Protein AF-0000000084806206 (afdb_homodimer)

InterPro domains:
  IPR006140 D-isomer specific 2-hydroxyacid dehydrogenase, NAD-binding domain [PF02826] (103-274)
  IPR036291 NAD(P)-binding domain superfamily [SSF51735] (100-276)

Secondary structure (DSSP, 8-state):
-EEEEEESSS-HHHHHHHHHHHTTTT-EEEE---SS--TT--EEEEES--TTGGGG-TT--EEEESSS--HHHHT-TT--TTSEEE----HHHHHHHHHHHHHHHHHHHHTHHHHHHHHHTT-----PPPPGGGS-EEEE--SHHHHHHHHHHHHTT--EEEEESS-----TTEEEEEHHHHHHHHHHT-SEEEE-PPP-TTTTT-BSHHHHHHSPTTEEEEE-S-GGGB-HHHHHHHHHHTSEEEEEE---SSSSPPTT-GGGT-TTEEE--S-S----HHHHHHHHHHHHHHHHHT-PPTTB--TTTT-/-EEEEEESSS-HHHHHHHHHHHTTTT-EEEE---SS--TT--EEEEES--TTGGGG-TT--EEE-SSS--HHHHT-TT--TTSEEE----HHHHHHHHHHHHHHHHHHHHTHHHHHHHHHTT-----PPPPGGGS-EEEE--SHHHHHHHHHHHHTT--EEEEESS-----TTEEEEEHHHHHHHHHHT-SEEEE-PPP-TTTTT-BSHHHHHHSPTTEEEEE-S-GGGB-HHHHHHHHHHTSEEEEEE---SSSSPPTT-GGGT-TTEEE--S-S----HHHHHHHHHHHHHHHHHT-PPTTB--TTTT-

Radius of gyration: 28.48 Å; Cα contacts (8 Å, |Δi|>4): 1320; chains: 2; bounding box: 54×96×64 Å

pLDDT: mean 95.19, std 5.13, range [65.25, 99.0]

Solvent-accessible surface area (backbone atoms only — not comparable to full-atom values): 32333 Å² total; per-residue (Å²): 86,41,26,34,44,35,45,71,78,52,65,57,69,70,69,42,43,73,55,47,64,75,43,44,90,59,40,42,78,38,73,65,59,90,74,61,72,40,70,77,30,38,34,32,39,40,48,48,40,50,56,60,55,47,65,30,27,80,50,44,45,34,36,29,32,74,30,69,62,43,46,53,52,74,65,23,76,33,57,57,87,83,39,42,44,25,40,42,81,42,72,66,22,22,48,40,35,28,56,47,52,49,40,52,52,48,36,60,54,64,40,46,68,57,37,54,50,27,26,75,67,44,50,79,66,74,71,90,80,53,56,44,67,78,49,30,34,29,30,38,28,65,52,75,46,35,47,46,33,46,52,56,44,34,73,64,44,23,44,32,34,36,31,33,76,57,85,66,92,60,60,92,74,36,49,68,32,31,40,73,69,28,46,56,58,50,31,56,64,20,34,34,41,35,38,56,43,73,62,40,86,83,36,48,44,53,49,26,50,72,53,55,68,43,29,33,77,51,14,35,40,37,39,63,43,48,20,55,24,48,33,67,68,33,50,54,51,32,44,75,73,41,39,22,58,32,34,38,38,24,44,48,74,51,82,72,66,58,66,79,44,65,63,49,70,38,90,45,42,47,54,47,60,62,64,59,55,59,64,51,60,64,48,40,48,50,49,51,51,50,33,51,51,20,56,75,68,74,43,82,39,77,59,42,46,44,77,91,70,56,81,85,42,28,33,43,35,45,73,80,52,64,56,69,67,68,42,42,74,55,48,63,77,42,43,91,59,39,43,80,38,74,64,59,90,74,61,71,39,70,79,29,37,34,31,39,38,47,47,40,52,56,62,55,48,65,30,28,80,49,44,46,34,38,30,30,77,29,70,59,44,46,54,54,75,65,24,76,32,55,58,88,81,40,42,46,23,40,43,82,41,71,67,22,22,48,39,35,27,54,48,51,49,40,53,53,50,36,60,54,64,40,45,68,56,38,54,52,27,26,75,66,44,51,77,67,74,72,89,80,55,58,46,69,76,49,29,34,30,29,36,26,64,53,74,44,34,48,46,32,48,52,54,43,34,74,64,44,24,43,31,35,34,30,34,76,57,82,67,91,61,59,92,74,38,49,68,33,32,41,72,66,27,47,56,59,50,31,56,65,19,36,33,40,35,37,56,42,73,63,40,87,84,36,49,43,52,51,26,49,74,53,54,68,44,28,32,76,50,12,35,40,38,40,63,43,48,20,55,25,49,33,67,68,34,51,54,51,32,42,75,73,42,40,22,58,32,35,38,36,24,44,48,72,52,81,72,65,58,66,79,45,64,64,47,68,38,90,46,41,48,54,48,60,61,64,58,55,58,62,50,59,66,49,41,48,51,49,50,51,48,33,52,52,19,54,75,68,75,43,83,39,76,59,44,46,44,75,93,69,55,82

Structure (mmCIF, N/CA/C/O backbone):
data_AF-0000000084806206-model_v1
#
loop_
_entity.id
_entity.type
_entity.pdbx_description
1 polymer 'D-isomer specific 2-hydroxyacid dehydrogenase, NAD-binding'
#
loop_
_atom_site.group_PDB
_atom_site.id
_atom_site.type_symbol
_atom_site.label_atom_id
_atom_site.label_alt_id
_atom_site.label_comp_id
_atom_site.label_asym_id
_atom_site.label_entity_id
_atom_site.label_seq_id
_atom_site.pdbx_PDB_ins_code
_atom_site.Cartn_x
_atom_site.Cartn_y
_atom_site.Cartn_z
_atom_site.occupancy
_atom_site.B_iso_or_equiv
_atom_site.auth_seq_id
_atom_site.auth_comp_id
_atom_site.auth_asym_id
_atom_site.auth_atom_id
_atom_site.pdbx_PDB_model_num
ATOM 1 N N . MET A 1 1 ? -17.641 -32.031 -23.438 1 93.44 1 MET A N 1
ATOM 2 C CA . MET A 1 1 ? -16.281 -32.562 -23.516 1 93.44 1 MET A CA 1
ATOM 3 C C . MET A 1 1 ? -15.844 -33.125 -22.156 1 93.44 1 MET A C 1
ATOM 5 O O . MET A 1 1 ? -16.125 -32.531 -21.125 1 93.44 1 MET A O 1
ATOM 9 N N . ARG A 1 2 ? -15.219 -34.25 -22.219 1 93.62 2 ARG A N 1
ATOM 10 C CA . ARG A 1 2 ? -14.727 -34.844 -20.984 1 93.62 2 ARG A CA 1
ATOM 11 C C . ARG A 1 2 ? -13.359 -34.281 -20.609 1 93.62 2 ARG A C 1
ATOM 13 O O . ARG A 1 2 ? -12.5 -34.094 -21.484 1 93.62 2 ARG A O 1
ATOM 20 N N . CYS A 1 3 ? -13.219 -33.938 -19.359 1 95.12 3 CYS A N 1
ATOM 21 C CA . CYS A 1 3 ? -12 -33.344 -18.844 1 95.12 3 CYS A CA 1
ATOM 22 C C . CYS A 1 3 ? -11.469 -34.125 -17.641 1 95.12 3 CYS A C 1
ATOM 24 O O . CYS A 1 3 ? -12.164 -34.25 -16.625 1 95.12 3 CYS A O 1
ATOM 26 N N . ALA A 1 4 ? -10.281 -34.625 -17.75 1 95.44 4 ALA A N 1
ATOM 27 C CA . ALA A 1 4 ? -9.68 -35.406 -16.656 1 95.44 4 ALA A CA 1
ATOM 28 C C . ALA A 1 4 ? -9.125 -34.469 -15.578 1 95.44 4 ALA A C 1
ATOM 30 O O . ALA A 1 4 ? -8.508 -33.438 -15.883 1 95.44 4 ALA A O 1
ATOM 31 N N . LEU A 1 5 ? -9.352 -34.812 -14.297 1 95.06 5 LEU A N 1
ATOM 32 C CA . LEU A 1 5 ? -8.758 -34.125 -13.148 1 95.06 5 LEU A CA 1
ATOM 33 C C . LEU A 1 5 ? -7.469 -34.844 -12.719 1 95.06 5 LEU A C 1
ATOM 35 O O . LEU A 1 5 ? -7.5 -35.969 -12.227 1 95.06 5 LEU A O 1
ATOM 39 N N . VAL A 1 6 ? -6.352 -34.094 -12.875 1 95.75 6 VAL A N 1
ATOM 40 C CA . VAL A 1 6 ? -5.074 -34.781 -12.68 1 95.75 6 VAL A CA 1
ATOM 41 C C . VAL A 1 6 ? -4.25 -34.031 -11.641 1 95.75 6 VAL A C 1
ATOM 43 O O . VAL A 1 6 ? -3.746 -32.938 -11.906 1 95.75 6 VAL A O 1
ATOM 46 N N . SER A 1 7 ? -4.07 -34.562 -10.445 1 94.75 7 SER A N 1
ATOM 47 C CA . SER A 1 7 ? -3.262 -33.938 -9.414 1 94.75 7 SER A CA 1
ATOM 48 C C . SER A 1 7 ? -2.799 -34.938 -8.367 1 94.75 7 SER A C 1
ATOM 50 O O . SER A 1 7 ? -3.555 -35.844 -7.996 1 94.75 7 SER A O 1
ATOM 52 N N . ASP A 1 8 ? -1.599 -34.844 -7.918 1 90.94 8 ASP A N 1
ATOM 53 C CA . ASP A 1 8 ? -1.08 -35.656 -6.816 1 90.94 8 ASP A CA 1
ATOM 54 C C . ASP A 1 8 ? -1.035 -34.844 -5.52 1 90.94 8 ASP A C 1
ATOM 56 O O . ASP A 1 8 ? -0.69 -35.375 -4.461 1 90.94 8 ASP A O 1
ATOM 60 N N . ARG A 1 9 ? -1.425 -33.594 -5.531 1 86.94 9 ARG A N 1
ATOM 61 C CA . ARG A 1 9 ? -1.196 -32.719 -4.387 1 86.94 9 ARG A CA 1
ATOM 62 C C . ARG A 1 9 ? -2.504 -32.125 -3.895 1 86.94 9 ARG A C 1
ATOM 64 O O . ARG A 1 9 ? -2.59 -31.656 -2.754 1 86.94 9 ARG A O 1
ATOM 71 N N . LEU A 1 10 ? -3.406 -32.062 -4.758 1 88.5 10 LEU A N 1
ATOM 72 C CA . LEU A 1 10 ? -4.621 -31.328 -4.441 1 88.5 10 LEU A CA 1
ATOM 73 C C . LEU A 1 10 ? -5.855 -32.062 -4.93 1 88.5 10 LEU A C 1
ATOM 75 O O . LEU A 1 10 ? -5.844 -32.656 -6.012 1 88.5 10 LEU A O 1
ATOM 79 N N . ASP A 1 11 ? -6.922 -32.062 -4.109 1 90.19 11 ASP A N 1
ATOM 80 C CA . ASP A 1 11 ? -8.227 -32.531 -4.574 1 90.19 11 ASP A CA 1
ATOM 81 C C . ASP A 1 11 ? -8.867 -31.5 -5.516 1 90.19 11 ASP A C 1
ATOM 83 O O . ASP A 1 11 ? -9.562 -30.578 -5.07 1 90.19 11 ASP A O 1
ATOM 87 N N . LEU A 1 12 ? -8.672 -31.719 -6.797 1 91.38 12 LEU A N 1
ATOM 88 C CA . LEU A 1 12 ? -9.125 -30.766 -7.793 1 91.38 12 LEU A CA 1
ATOM 89 C C . LEU A 1 12 ? -10.648 -30.688 -7.828 1 91.38 12 LEU A C 1
ATOM 91 O O . LEU A 1 12 ? -11.219 -29.625 -8.078 1 91.38 12 LEU A O 1
ATOM 95 N N . ARG A 1 13 ? -11.305 -31.844 -7.605 1 87.75 13 ARG A N 1
ATOM 96 C CA . ARG A 1 13 ? -12.766 -31.844 -7.598 1 87.75 13 ARG A CA 1
ATOM 97 C C . ARG A 1 13 ? -13.305 -30.969 -6.469 1 87.75 13 ARG A C 1
ATOM 99 O O . ARG A 1 13 ? -14.227 -30.172 -6.676 1 87.75 13 ARG A O 1
ATOM 106 N N . GLY A 1 14 ? -12.727 -31.172 -5.348 1 86 14 GLY A N 1
ATOM 107 C CA . GLY A 1 14 ? -13.109 -30.344 -4.215 1 86 14 GLY A CA 1
ATOM 108 C C . GLY A 1 14 ? -12.766 -28.875 -4.406 1 86 14 GLY A C 1
ATOM 109 O O . GLY A 1 14 ? -13.555 -28 -4.051 1 86 14 GLY A O 1
ATOM 110 N N . PHE A 1 15 ? -11.648 -28.656 -4.953 1 85.56 15 PHE A N 1
ATOM 111 C CA . PHE A 1 15 ? -11.156 -27.297 -5.176 1 85.56 15 PHE A CA 1
ATOM 112 C C . PHE A 1 15 ? -12.07 -26.547 -6.141 1 85.56 15 PHE A C 1
ATOM 114 O O . PHE A 1 15 ? -12.414 -25.391 -5.898 1 85.56 15 PHE A O 1
ATOM 121 N N . LEU A 1 16 ? -12.453 -27.094 -7.168 1 83.75 16 LEU A N 1
ATOM 122 C CA . LEU A 1 16 ? -13.242 -26.438 -8.203 1 83.75 16 LEU A CA 1
ATOM 123 C C . LEU A 1 16 ? -14.719 -26.422 -7.824 1 83.75 16 LEU A C 1
ATOM 125 O O . LEU A 1 16 ? -15.477 -25.562 -8.289 1 83.75 16 LEU A O 1
ATOM 129 N N . GLY A 1 17 ? -15.18 -27.234 -6.949 1 76.12 17 GLY A N 1
ATOM 130 C CA . GLY A 1 17 ? -16.453 -27.25 -6.246 1 76.12 17 GLY A CA 1
ATOM 131 C C . GLY A 1 17 ? -17.625 -26.828 -7.121 1 76.12 17 GLY A C 1
ATOM 132 O O . GLY A 1 17 ? -17.781 -27.344 -8.234 1 76.12 17 GLY A O 1
ATOM 133 N N . THR A 1 18 ? -18.312 -25.734 -6.578 1 71.19 18 THR A N 1
ATOM 134 C CA . THR A 1 18 ? -19.562 -25.25 -7.137 1 71.19 18 THR A CA 1
ATOM 135 C C . THR A 1 18 ? -19.344 -24.688 -8.539 1 71.19 18 THR A C 1
ATOM 137 O O . THR A 1 18 ? -20.234 -24.766 -9.391 1 71.19 18 THR A O 1
ATOM 140 N N . ASP A 1 19 ? -18.188 -24.234 -8.805 1 76.69 19 ASP A N 1
ATOM 141 C CA . ASP A 1 19 ? -17.953 -23.641 -10.117 1 76.69 19 ASP A CA 1
ATOM 142 C C . ASP A 1 19 ? -17.953 -24.719 -11.211 1 76.69 19 ASP A C 1
ATOM 144 O O . ASP A 1 19 ? -18.281 -24.422 -12.367 1 76.69 19 ASP A O 1
ATOM 148 N N . PHE A 1 20 ? -17.672 -25.844 -10.891 1 79.75 20 PHE A N 1
ATOM 149 C CA . PHE A 1 20 ? -17.766 -26.969 -11.82 1 79.75 20 PHE A CA 1
ATOM 150 C C . PHE A 1 20 ? -19.203 -27.172 -12.273 1 79.75 20 PHE A C 1
ATOM 152 O O . PHE A 1 20 ? -19.453 -27.469 -13.445 1 79.75 20 PHE A O 1
ATOM 159 N N . ALA A 1 21 ? -20.047 -26.875 -11.266 1 81 21 ALA A N 1
ATOM 160 C CA . ALA A 1 21 ? -21.453 -27.062 -11.586 1 81 21 ALA A CA 1
ATOM 161 C C . ALA A 1 21 ? -21.922 -26.078 -12.648 1 81 21 ALA A C 1
ATOM 163 O O . ALA A 1 21 ? -22.75 -26.406 -13.492 1 81 21 ALA A O 1
ATOM 164 N N . ARG A 1 22 ? -21.297 -25.016 -12.719 1 83.56 22 ARG A N 1
ATOM 165 C CA . ARG A 1 22 ? -21.734 -23.938 -13.609 1 83.56 22 ARG A CA 1
ATOM 166 C C . ARG A 1 22 ? -21.375 -24.25 -15.055 1 83.56 22 ARG A C 1
ATOM 168 O O . ARG A 1 22 ? -21.984 -23.719 -15.984 1 83.56 22 ARG A O 1
ATOM 175 N N . ILE A 1 23 ? -20.328 -25.062 -15.164 1 89.75 23 ILE A N 1
ATOM 176 C CA . ILE A 1 23 ? -19.906 -25.344 -16.531 1 89.75 23 ILE A CA 1
ATOM 177 C C . ILE A 1 23 ? -20.141 -26.812 -16.859 1 89.75 23 ILE A C 1
ATOM 179 O O . ILE A 1 23 ? -19.578 -27.344 -17.812 1 89.75 23 ILE A O 1
ATOM 183 N N . ALA A 1 24 ? -20.938 -27.438 -16.156 1 87.06 24 ALA A N 1
ATOM 184 C CA . ALA A 1 24 ? -21.188 -28.875 -16.266 1 87.06 24 ALA A CA 1
ATOM 185 C C . ALA A 1 24 ? -21.859 -29.219 -17.594 1 87.06 24 ALA A C 1
ATOM 187 O O . ALA A 1 24 ? -21.797 -30.359 -18.047 1 87.06 24 ALA A O 1
ATOM 188 N N . ASP A 1 25 ? -22.531 -28.281 -18.109 1 89.88 25 ASP A N 1
ATOM 189 C CA . ASP A 1 25 ? -23.219 -28.516 -19.375 1 89.88 25 ASP A CA 1
ATOM 190 C C . ASP A 1 25 ? -22.234 -28.547 -20.531 1 89.88 25 ASP A C 1
ATOM 192 O O . ASP A 1 25 ? -22.547 -29.078 -21.609 1 89.88 25 ASP A O 1
ATOM 196 N N . ARG A 1 26 ? -21.078 -28.047 -20.312 1 92.12 26 ARG A N 1
ATOM 197 C CA . ARG A 1 26 ? -20.109 -27.969 -21.391 1 92.12 26 ARG A CA 1
ATOM 198 C C . ARG A 1 26 ? -18.969 -28.953 -21.172 1 92.12 26 ARG A C 1
ATOM 200 O O . ARG A 1 26 ? -18.359 -29.438 -22.141 1 92.12 26 ARG A O 1
ATOM 207 N N . ILE A 1 27 ? -18.641 -29.156 -19.891 1 93.56 27 ILE A N 1
ATOM 208 C CA . ILE A 1 27 ? -17.5 -29.969 -19.531 1 93.56 27 ILE A CA 1
ATOM 209 C C . ILE A 1 27 ? -17.906 -31.062 -18.547 1 93.56 27 ILE A C 1
ATOM 211 O O . ILE A 1 27 ? -18.531 -30.766 -17.516 1 93.56 27 ILE A O 1
ATOM 215 N N . GLU A 1 28 ? -17.609 -32.281 -18.891 1 92.69 28 GLU A N 1
ATOM 216 C CA . GLU A 1 28 ? -17.781 -33.406 -17.969 1 92.69 28 GLU A CA 1
ATOM 217 C C . GLU A 1 28 ? -16.469 -33.75 -17.281 1 92.69 28 GLU A C 1
ATOM 219 O O . GLU A 1 28 ? -15.531 -34.25 -17.938 1 92.69 28 GLU A O 1
ATOM 224 N N . PHE A 1 29 ? -16.406 -33.562 -16 1 92.94 29 PHE A N 1
ATOM 225 C CA . PHE A 1 29 ? -15.18 -33.844 -15.266 1 92.94 29 PHE A CA 1
ATOM 226 C C . PHE A 1 29 ? -15.086 -35.312 -14.867 1 92.94 29 PHE A C 1
ATOM 228 O O . PHE A 1 29 ? -16.047 -35.875 -14.367 1 92.94 29 PHE A O 1
ATOM 235 N N . VAL A 1 30 ? -13.945 -35.844 -15.141 1 92.69 30 VAL A N 1
ATOM 236 C CA . VAL A 1 30 ? -13.719 -37.25 -14.781 1 92.69 30 VAL A CA 1
ATOM 237 C C . VAL A 1 30 ? -12.453 -37.375 -13.93 1 92.69 30 VAL A C 1
ATOM 239 O O . VAL A 1 30 ? -11.469 -36.656 -14.172 1 92.69 30 VAL A O 1
ATOM 242 N N . ASP A 1 31 ? -12.469 -38.219 -12.938 1 91.62 31 ASP A N 1
ATOM 243 C CA . ASP A 1 31 ? -11.297 -38.438 -12.102 1 91.62 31 ASP A CA 1
ATOM 244 C C . ASP A 1 31 ? -10.203 -39.188 -12.867 1 91.62 31 ASP A C 1
ATOM 246 O O . ASP A 1 31 ? -10.492 -40 -13.734 1 91.62 31 ASP A O 1
ATOM 250 N N . HIS A 1 32 ? -9.047 -38.781 -12.523 1 90.81 32 HIS A N 1
ATOM 251 C CA . HIS A 1 32 ? -7.902 -39.438 -13.133 1 90.81 32 HIS A CA 1
ATOM 252 C C . HIS A 1 32 ? -7.879 -40.938 -12.789 1 90.81 32 HIS A C 1
ATOM 254 O O . HIS A 1 32 ? -7.988 -41.312 -11.617 1 90.81 32 HIS A O 1
ATOM 260 N N . ARG A 1 33 ? -8.031 -41.781 -13.812 1 78.69 33 ARG A N 1
ATOM 261 C CA . ARG A 1 33 ? -8.055 -43.219 -13.602 1 78.69 33 ARG A CA 1
ATOM 262 C C . ARG A 1 33 ? -6.746 -43.875 -14.055 1 78.69 33 ARG A C 1
ATOM 264 O O . ARG A 1 33 ? -6.176 -43.469 -15.078 1 78.69 33 ARG A O 1
ATOM 271 N N . THR A 1 34 ? -6.258 -44.594 -13.086 1 67.06 34 THR A N 1
ATOM 272 C CA . THR A 1 34 ? -4.988 -45.25 -13.375 1 67.06 34 THR A CA 1
ATOM 273 C C . THR A 1 34 ? -5.211 -46.531 -14.148 1 67.06 34 THR A C 1
ATOM 275 O O . THR A 1 34 ? -4.262 -47.125 -14.664 1 67.06 34 THR A O 1
ATOM 278 N N . ASP A 1 35 ? -6.539 -46.75 -14.227 1 66.44 35 ASP A N 1
ATOM 279 C CA . ASP A 1 35 ? -6.734 -48.031 -14.914 1 66.44 35 ASP A CA 1
ATOM 280 C C . ASP A 1 35 ? -7.012 -47.812 -16.406 1 66.44 35 ASP A C 1
ATOM 282 O O . ASP A 1 35 ? -8.047 -47.281 -16.766 1 66.44 35 ASP A O 1
ATOM 286 N N . GLY A 1 36 ? -6.254 -48.125 -17.281 1 70 36 GLY A N 1
ATOM 287 C CA . GLY A 1 36 ? -6.285 -48.25 -18.734 1 70 36 GLY A CA 1
ATOM 288 C C . GLY A 1 36 ? -6.344 -46.906 -19.438 1 70 36 GLY A C 1
ATOM 289 O O . GLY A 1 36 ? -6.438 -45.875 -18.781 1 70 36 GLY A O 1
ATOM 290 N N . ALA A 1 37 ? -6.191 -46.906 -20.656 1 74.62 37 ALA A N 1
ATOM 291 C CA . ALA A 1 37 ? -6.215 -45.75 -21.531 1 74.62 37 ALA A CA 1
ATOM 292 C C . ALA A 1 37 ? -7.645 -45.25 -21.766 1 74.62 37 ALA A C 1
ATOM 294 O O . ALA A 1 37 ? -8.562 -46.062 -21.953 1 74.62 37 ALA A O 1
ATOM 295 N N . ASN A 1 38 ? -7.773 -43.969 -21.516 1 85.62 38 ASN A N 1
ATOM 296 C CA . ASN A 1 38 ? -9.055 -43.344 -21.797 1 85.62 38 ASN A CA 1
ATOM 297 C C . ASN A 1 38 ? -9 -42.5 -23.078 1 85.62 38 ASN A C 1
ATOM 299 O O . ASN A 1 38 ? -8.648 -41.312 -23.047 1 85.62 38 ASN A O 1
ATOM 303 N N . ALA A 1 39 ? -9.477 -43.094 -24.172 1 88.25 39 ALA A N 1
ATOM 304 C CA . ALA A 1 39 ? -9.344 -42.5 -25.5 1 88.25 39 ALA A CA 1
ATOM 305 C C . ALA A 1 39 ? -10.344 -41.344 -25.703 1 88.25 39 ALA A C 1
ATOM 307 O O . ALA A 1 39 ? -10.195 -40.531 -26.609 1 88.25 39 ALA A O 1
ATOM 308 N N . ASP A 1 40 ? -11.273 -41.25 -24.828 1 92.06 40 ASP A N 1
ATOM 309 C CA . ASP A 1 40 ? -12.336 -40.281 -25.031 1 92.06 40 ASP A CA 1
ATOM 310 C C . ASP A 1 40 ? -11.984 -38.938 -24.375 1 92.06 40 ASP A C 1
ATOM 312 O O . ASP A 1 40 ? -12.719 -37.969 -24.5 1 92.06 40 ASP A O 1
ATOM 316 N N . ILE A 1 41 ? -10.891 -38.875 -23.75 1 95.31 41 ILE A N 1
ATOM 317 C CA . ILE A 1 41 ? -10.508 -37.656 -23.031 1 95.31 41 ILE A CA 1
ATOM 318 C C . ILE A 1 41 ? -9.57 -36.812 -23.891 1 95.31 41 ILE A C 1
ATOM 320 O O . ILE A 1 41 ? -8.523 -37.312 -24.328 1 95.31 41 ILE A O 1
ATOM 324 N N . ARG A 1 42 ? -9.906 -35.562 -24.125 1 96.19 42 ARG A N 1
ATOM 325 C CA . ARG A 1 42 ? -9.102 -34.656 -24.953 1 96.19 42 ARG A CA 1
ATOM 326 C C . ARG A 1 42 ? -8.648 -33.469 -24.141 1 96.19 42 ARG A C 1
ATOM 328 O O . ARG A 1 42 ? -7.863 -32.625 -24.641 1 96.19 42 ARG A O 1
ATOM 335 N N . LEU A 1 43 ? -9.172 -33.281 -22.969 1 97.25 43 LEU A N 1
ATOM 336 C CA . LEU A 1 43 ? -8.883 -32.156 -22.094 1 97.25 43 LEU A CA 1
ATOM 337 C C . LEU A 1 43 ? -8.602 -32.625 -20.672 1 97.25 43 LEU A C 1
ATOM 339 O O . LEU A 1 43 ? -9.266 -33.531 -20.172 1 97.25 43 LEU A O 1
ATOM 343 N N . ALA A 1 44 ? -7.598 -32.031 -20.062 1 97.38 44 ALA A N 1
ATOM 344 C CA . ALA A 1 44 ? -7.309 -32.281 -18.656 1 97.38 44 ALA A CA 1
ATOM 345 C C . ALA A 1 44 ? -7.07 -30.984 -17.906 1 97.38 44 ALA A C 1
ATOM 347 O O . ALA A 1 44 ? -6.688 -29.969 -18.5 1 97.38 44 ALA A O 1
ATOM 348 N N . VAL A 1 45 ? -7.352 -30.922 -16.688 1 96.69 45 VAL A N 1
ATOM 349 C CA . VAL A 1 45 ? -6.887 -29.922 -15.719 1 96.69 45 VAL A CA 1
ATOM 350 C C . VAL A 1 45 ? -5.922 -30.578 -14.727 1 96.69 45 VAL A C 1
ATOM 352 O O . VAL A 1 45 ? -6.184 -31.672 -14.227 1 96.69 45 VAL A O 1
ATOM 355 N N . ALA A 1 46 ? -4.797 -29.922 -14.562 1 96.62 46 ALA A N 1
ATOM 356 C CA . ALA A 1 46 ? -3.77 -30.641 -13.797 1 96.62 46 ALA A CA 1
ATOM 357 C C . ALA A 1 46 ? -3.068 -29.688 -12.82 1 96.62 46 ALA A C 1
ATOM 359 O O . ALA A 1 46 ? -3.016 -28.484 -13.039 1 96.62 46 ALA A O 1
ATOM 360 N N . TRP A 1 47 ? -2.564 -30.234 -11.742 1 95.06 47 TRP A N 1
ATOM 361 C CA . TRP A 1 47 ? -1.703 -29.641 -10.734 1 95.06 47 TRP A CA 1
ATOM 362 C C . TRP A 1 47 ? -0.761 -30.672 -10.125 1 95.06 47 TRP A C 1
ATOM 364 O O . TRP A 1 47 ? -1.196 -31.562 -9.391 1 95.06 47 TRP A O 1
ATOM 374 N N . TYR A 1 48 ? 0.539 -30.578 -10.422 1 94.25 48 TYR A N 1
ATOM 375 C CA . TYR A 1 48 ? 1.532 -31.578 -10.031 1 94.25 48 TYR A CA 1
ATOM 376 C C . TYR A 1 48 ? 1.077 -32.969 -10.414 1 94.25 48 TYR A C 1
ATOM 378 O O . TYR A 1 48 ? 0.874 -33.812 -9.547 1 94.25 48 TYR A O 1
ATOM 386 N N . PRO A 1 49 ? 1.007 -33.188 -11.688 1 96.25 49 PRO A N 1
ATOM 387 C CA . PRO A 1 49 ? 0.577 -34.531 -12.148 1 96.25 49 PRO A CA 1
ATOM 388 C C . PRO A 1 49 ? 1.595 -35.625 -11.836 1 96.25 49 PRO A C 1
ATOM 390 O O . PRO A 1 49 ? 2.801 -35.344 -11.828 1 96.25 49 PRO A O 1
ATOM 393 N N . PRO A 1 50 ? 1.03 -36.844 -11.562 1 94.94 50 PRO A N 1
ATOM 394 C CA . PRO A 1 50 ? 1.973 -37.938 -11.492 1 94.94 50 PRO A CA 1
ATOM 395 C C . PRO A 1 50 ? 2.773 -38.125 -12.781 1 94.94 50 PRO A C 1
ATOM 397 O O . PRO A 1 50 ? 2.305 -37.75 -13.859 1 94.94 50 PRO A O 1
ATOM 400 N N . ASP A 1 51 ? 3.891 -38.75 -12.688 1 95.12 51 ASP A N 1
ATOM 401 C CA . ASP A 1 51 ? 4.852 -38.844 -13.781 1 95.12 51 ASP A CA 1
ATOM 402 C C . ASP A 1 51 ? 4.23 -39.5 -15 1 95.12 51 ASP A C 1
ATOM 404 O O . ASP A 1 51 ? 4.551 -39.156 -16.141 1 95.12 51 ASP A O 1
ATOM 408 N N . ASP A 1 52 ? 3.375 -40.406 -14.781 1 94 52 ASP A N 1
ATOM 409 C CA . ASP A 1 52 ? 2.816 -41.156 -15.891 1 94 52 ASP A CA 1
ATOM 410 C C . ASP A 1 52 ? 1.408 -40.688 -16.234 1 94 52 ASP A C 1
ATOM 412 O O . ASP A 1 52 ? 0.691 -41.344 -17 1 94 52 ASP A O 1
ATOM 416 N N . ALA A 1 53 ? 0.95 -39.562 -15.695 1 94.56 53 ALA A N 1
ATOM 417 C CA . ALA A 1 53 ? -0.438 -39.125 -15.758 1 94.56 53 ALA A CA 1
ATOM 418 C C . ALA A 1 53 ? -0.933 -39.062 -17.203 1 94.56 53 ALA A C 1
ATOM 420 O O . ALA A 1 53 ? -2.002 -39.594 -17.516 1 94.56 53 ALA A O 1
ATOM 421 N N . PHE A 1 54 ? -0.242 -38.531 -18.125 1 95.19 54 PHE A N 1
ATOM 422 C CA . PHE A 1 54 ? -0.766 -38.188 -19.438 1 95.19 54 PHE A CA 1
ATOM 423 C C . PHE A 1 54 ? -0.628 -39.375 -20.391 1 95.19 54 PHE A C 1
ATOM 425 O O . PHE A 1 54 ? -1.214 -39.344 -21.484 1 95.19 54 PHE A O 1
ATOM 432 N N . ALA A 1 55 ? 0.115 -40.375 -20 1 93.12 55 ALA A N 1
ATOM 433 C CA . ALA A 1 55 ? 0.196 -41.594 -20.781 1 93.12 55 ALA A CA 1
ATOM 434 C C . ALA A 1 55 ? -1.162 -42.312 -20.859 1 93.12 55 ALA A C 1
ATOM 436 O O . ALA A 1 55 ? -1.414 -43.094 -21.781 1 93.12 55 ALA A O 1
ATOM 437 N N . HIS A 1 56 ? -2.033 -41.969 -19.969 1 93.94 56 HIS A N 1
ATOM 438 C CA . HIS A 1 56 ? -3.346 -42.625 -19.891 1 93.94 56 HIS A CA 1
ATOM 439 C C . HIS A 1 56 ? -4.336 -41.969 -20.844 1 93.94 56 HIS A C 1
ATOM 441 O O . HIS A 1 56 ? -5.453 -42.438 -21.016 1 93.94 56 HIS A O 1
ATOM 447 N N . TYR A 1 57 ? -3.912 -40.875 -21.453 1 95.25 57 TYR A N 1
ATOM 448 C CA . TYR A 1 57 ? -4.816 -40.125 -22.312 1 95.25 57 TYR A CA 1
ATOM 449 C C . TYR A 1 57 ? -4.211 -39.938 -23.703 1 95.25 57 TYR A C 1
ATOM 451 O O . TYR A 1 57 ? -3.762 -38.844 -24.047 1 95.25 57 TYR A O 1
ATOM 459 N N . PRO A 1 58 ? -4.32 -40.938 -24.547 1 94.38 58 PRO A N 1
ATOM 460 C CA . PRO A 1 58 ? -3.645 -40.906 -25.844 1 94.38 58 PRO A CA 1
ATOM 461 C C . PRO A 1 58 ? -4.18 -39.812 -26.766 1 94.38 58 PRO A C 1
ATOM 463 O O . PRO A 1 58 ? -3.473 -39.375 -27.672 1 94.38 58 PRO A O 1
ATOM 466 N N . ASN A 1 59 ? -5.422 -39.375 -26.578 1 95.56 59 ASN A N 1
ATOM 467 C CA . ASN A 1 59 ? -6 -38.375 -27.484 1 95.56 59 ASN A CA 1
ATOM 468 C C . ASN A 1 59 ? -6.059 -37 -26.844 1 95.56 59 ASN A C 1
ATOM 470 O O . ASN A 1 59 ? -6.766 -36.094 -27.312 1 95.56 59 ASN A O 1
ATOM 474 N N . LEU A 1 60 ? -5.344 -36.844 -25.734 1 96.62 60 LEU A N 1
ATOM 475 C CA . LEU A 1 60 ? -5.301 -35.562 -25.031 1 96.62 60 LEU A CA 1
ATOM 476 C C . LEU A 1 60 ? -4.789 -34.469 -25.953 1 96.62 60 LEU A C 1
ATOM 478 O O . LEU A 1 60 ? -3.803 -34.656 -26.672 1 96.62 60 LEU A O 1
ATOM 482 N N . ARG A 1 61 ? -5.457 -33.344 -25.953 1 97.62 61 ARG A N 1
ATOM 483 C CA . ARG A 1 61 ? -5.086 -32.219 -26.812 1 97.62 61 ARG A CA 1
ATOM 484 C C . ARG A 1 61 ? -4.566 -31.047 -26 1 97.62 61 ARG A C 1
ATOM 486 O O . ARG A 1 61 ? -3.727 -30.281 -26.469 1 97.62 61 ARG A O 1
ATOM 493 N N . ALA A 1 62 ? -5.09 -30.891 -24.812 1 98.25 62 ALA A N 1
ATOM 494 C CA . ALA A 1 62 ? -4.688 -29.766 -23.984 1 98.25 62 ALA A CA 1
ATOM 495 C C . ALA A 1 62 ? -4.754 -30.125 -22.5 1 98.25 62 ALA A C 1
ATOM 497 O O . ALA A 1 62 ? -5.562 -30.969 -22.094 1 98.25 62 ALA A O 1
ATOM 498 N N . VAL A 1 63 ? -3.879 -29.547 -21.75 1 98.19 63 VAL A N 1
ATOM 499 C CA . VAL A 1 63 ? -3.895 -29.594 -20.297 1 98.19 63 VAL A CA 1
ATOM 500 C C . VAL A 1 63 ? -3.908 -28.188 -19.719 1 98.19 63 VAL A C 1
ATOM 502 O O . VAL A 1 63 ? -3.062 -27.359 -20.062 1 98.19 63 VAL A O 1
ATOM 505 N N . CYS A 1 64 ? -4.879 -27.891 -18.875 1 97.25 64 CYS A N 1
ATOM 506 C CA . CYS A 1 64 ? -5.004 -26.594 -18.234 1 97.25 64 CYS A CA 1
ATOM 507 C C . CYS A 1 64 ? -4.461 -26.625 -16.812 1 97.25 64 CYS A C 1
ATOM 509 O O . CYS A 1 64 ? -4.742 -27.562 -16.062 1 97.25 64 CYS A O 1
ATOM 511 N N . SER A 1 65 ? -3.67 -25.625 -16.547 1 95.94 65 SER A N 1
ATOM 512 C CA . SER A 1 65 ? -3.248 -25.422 -15.172 1 95.94 65 SER A CA 1
ATOM 513 C C . SER A 1 65 ? -4.363 -24.797 -14.336 1 95.94 65 SER A C 1
ATOM 515 O O . SER A 1 65 ? -5.367 -24.344 -14.883 1 95.94 65 SER A O 1
ATOM 517 N N . ILE A 1 66 ? -4.223 -24.859 -13.023 1 93.25 66 ILE A N 1
ATOM 518 C CA . ILE A 1 66 ? -5.16 -24.156 -12.156 1 93.25 66 ILE A CA 1
ATOM 519 C C . ILE A 1 66 ? -4.508 -22.891 -11.609 1 93.25 66 ILE A C 1
ATOM 521 O O . ILE A 1 66 ? -5.047 -22.25 -10.711 1 93.25 66 ILE A O 1
ATOM 525 N N . GLY A 1 67 ? -3.344 -22.547 -12.141 1 92.38 67 GLY A N 1
ATOM 526 C CA . GLY A 1 67 ? -2.641 -21.344 -11.734 1 92.38 67 GLY A CA 1
ATOM 527 C C . GLY A 1 67 ? -1.958 -20.625 -12.883 1 92.38 67 GLY A C 1
ATOM 528 O O . GLY A 1 67 ? -2.07 -21.047 -14.039 1 92.38 67 GLY A O 1
ATOM 529 N N . ALA A 1 68 ? -1.318 -19.562 -12.508 1 90.56 68 ALA A N 1
ATOM 530 C CA . ALA A 1 68 ? -0.564 -18.797 -13.5 1 90.56 68 ALA A CA 1
ATOM 531 C C . ALA A 1 68 ? 0.688 -19.547 -13.938 1 90.56 68 ALA A C 1
ATOM 533 O O . ALA A 1 68 ? 1.166 -19.375 -15.062 1 90.56 68 ALA A O 1
ATOM 534 N N . GLY A 1 69 ? 1.208 -20.344 -13.102 1 90.81 69 GLY A N 1
ATOM 535 C CA . GLY A 1 69 ? 2.387 -21.141 -13.406 1 90.81 69 GLY A CA 1
ATOM 536 C C . GLY A 1 69 ? 2.053 -22.5 -13.984 1 90.81 69 GLY A C 1
ATOM 537 O O . GLY A 1 69 ? 0.999 -23.062 -13.695 1 90.81 69 GLY A O 1
ATOM 538 N N . VAL A 1 70 ? 2.99 -23.078 -14.805 1 94.44 70 VAL A N 1
ATOM 539 C CA . VAL A 1 70 ? 2.74 -24.359 -15.469 1 94.44 70 VAL A CA 1
ATOM 540 C C . VAL A 1 70 ? 3.951 -25.266 -15.297 1 94.44 70 VAL A C 1
ATOM 542 O O . VAL A 1 70 ? 4.023 -26.328 -15.922 1 94.44 70 VAL A O 1
ATOM 545 N N . ASP A 1 71 ? 4.879 -24.828 -14.438 1 92.81 71 ASP A N 1
ATOM 546 C CA . ASP A 1 71 ? 6.148 -25.531 -14.273 1 92.81 71 ASP A CA 1
ATOM 547 C C . ASP A 1 71 ? 5.926 -26.984 -13.836 1 92.81 71 ASP A C 1
ATOM 549 O O . ASP A 1 71 ? 6.59 -27.891 -14.328 1 92.81 71 ASP A O 1
ATOM 553 N N . ASN A 1 72 ? 4.957 -27.219 -12.961 1 92.44 72 ASN A N 1
ATOM 554 C CA . ASN A 1 72 ? 4.699 -28.578 -12.461 1 92.44 72 ASN A CA 1
ATOM 555 C C . ASN A 1 72 ? 4.109 -29.469 -13.547 1 92.44 72 ASN A C 1
ATOM 557 O O . ASN A 1 72 ? 4.242 -30.688 -13.484 1 92.44 72 ASN A O 1
ATOM 561 N N . ILE A 1 73 ? 3.471 -28.922 -14.516 1 95.75 73 ILE A N 1
ATOM 562 C CA . ILE A 1 73 ? 2.857 -29.672 -15.609 1 95.75 73 ILE A CA 1
ATOM 563 C C . ILE A 1 73 ? 3.895 -29.922 -16.703 1 95.75 73 ILE A C 1
ATOM 565 O O . ILE A 1 73 ? 4.027 -31.047 -17.188 1 95.75 73 ILE A O 1
ATOM 569 N N . THR A 1 74 ? 4.664 -28.875 -17.016 1 94.62 74 THR A N 1
ATOM 570 C CA . THR A 1 74 ? 5.637 -28.984 -18.094 1 94.62 74 THR A CA 1
ATOM 571 C C . THR A 1 74 ? 6.777 -29.922 -17.688 1 94.62 74 THR A C 1
ATOM 573 O O . THR A 1 74 ? 7.465 -30.469 -18.547 1 94.62 74 THR A O 1
ATOM 576 N N . ALA A 1 75 ? 6.926 -30.141 -16.438 1 92.62 75 ALA A N 1
ATOM 577 C CA . ALA A 1 75 ? 7.977 -31.031 -15.945 1 92.62 75 ALA A CA 1
ATOM 578 C C . ALA A 1 75 ? 7.543 -32.5 -16 1 92.62 75 ALA A C 1
ATOM 580 O O . ALA A 1 75 ? 8.359 -33.406 -15.805 1 92.62 75 ALA A O 1
ATOM 581 N N . CYS A 1 76 ? 6.301 -32.75 -16.234 1 95.5 76 CYS A N 1
ATOM 582 C CA . CYS A 1 76 ? 5.797 -34.125 -16.234 1 95.5 76 CYS A CA 1
ATOM 583 C C . CYS A 1 76 ? 6.363 -34.938 -17.406 1 95.5 76 CYS A C 1
ATOM 585 O O . CYS A 1 76 ? 6.16 -34.562 -18.562 1 95.5 76 CYS A O 1
ATOM 587 N N . PRO A 1 77 ? 6.984 -36.062 -17.172 1 95.75 77 PRO A N 1
ATOM 588 C CA . PRO A 1 77 ? 7.652 -36.812 -18.234 1 95.75 77 PRO A CA 1
ATOM 589 C C . PRO A 1 77 ? 6.672 -37.375 -19.25 1 95.75 77 PRO A C 1
ATOM 591 O O . PRO A 1 77 ? 7.051 -37.656 -20.391 1 95.75 77 PRO A O 1
ATOM 594 N N . SER A 1 78 ? 5.465 -37.594 -18.859 1 95.38 78 SER A N 1
ATOM 595 C CA . SER A 1 78 ? 4.516 -38.219 -19.766 1 95.38 78 SER A CA 1
ATOM 596 C C . SER A 1 78 ? 3.781 -37.188 -20.609 1 95.38 78 SER A C 1
ATOM 598 O O . SER A 1 78 ? 2.906 -37.531 -21.406 1 95.38 78 SER A O 1
ATOM 600 N N . LEU A 1 79 ? 4.129 -35.938 -20.406 1 96.75 79 LEU A N 1
ATOM 601 C CA . LEU A 1 79 ? 3.508 -34.875 -21.219 1 96.75 79 LEU A CA 1
ATOM 602 C C . LEU A 1 79 ? 4.086 -34.875 -22.625 1 96.75 79 LEU A C 1
ATOM 604 O O . LEU A 1 79 ? 5.258 -34.562 -22.828 1 96.75 79 LEU A O 1
ATOM 608 N N . ARG A 1 80 ? 3.271 -35.156 -23.531 1 95.75 80 ARG A N 1
ATOM 609 C CA . ARG A 1 80 ? 3.719 -35.188 -24.922 1 95.75 80 ARG A CA 1
ATOM 610 C C . ARG A 1 80 ? 3.922 -33.781 -25.453 1 95.75 80 ARG A C 1
ATOM 612 O O . ARG A 1 80 ? 3.246 -32.844 -25.016 1 95.75 80 ARG A O 1
ATOM 619 N N . ALA A 1 81 ? 4.703 -33.625 -26.469 1 93.44 81 ALA A N 1
ATOM 620 C CA . ALA A 1 81 ? 5.082 -32.344 -27.031 1 93.44 81 ALA A CA 1
ATOM 621 C C . ALA A 1 81 ? 3.918 -31.703 -27.781 1 93.44 81 ALA A C 1
ATOM 623 O O . ALA A 1 81 ? 3.857 -30.484 -27.922 1 93.44 81 ALA A O 1
ATOM 624 N N . ASP A 1 82 ? 3.02 -32.5 -28.219 1 94.25 82 ASP A N 1
ATOM 625 C CA . ASP A 1 82 ? 1.944 -32 -29.078 1 94.25 82 ASP A CA 1
ATOM 626 C C . ASP A 1 82 ? 0.767 -31.516 -28.234 1 94.25 82 ASP A C 1
ATOM 628 O O . ASP A 1 82 ? -0.195 -30.953 -28.781 1 94.25 82 ASP A O 1
ATOM 632 N N . ILE A 1 83 ? 0.812 -31.719 -26.969 1 96.69 83 ILE A N 1
ATOM 633 C CA . ILE A 1 83 ? -0.274 -31.312 -26.094 1 96.69 83 ILE A CA 1
ATOM 634 C C . ILE A 1 83 ? -0.112 -29.844 -25.703 1 96.69 83 ILE A C 1
ATOM 636 O O . ILE A 1 83 ? 0.959 -29.422 -25.266 1 96.69 83 ILE A O 1
ATOM 640 N N . ASP A 1 84 ? -1.137 -29.031 -25.891 1 97.44 84 ASP A N 1
ATOM 641 C CA . ASP A 1 84 ? -1.123 -27.625 -25.469 1 97.44 84 ASP A CA 1
ATOM 642 C C . ASP A 1 84 ? -1.194 -27.531 -23.938 1 97.44 84 ASP A C 1
ATOM 644 O O . ASP A 1 84 ? -2.012 -28.203 -23.312 1 97.44 84 ASP A O 1
ATOM 648 N N . VAL A 1 85 ? -0.287 -26.797 -23.375 1 97.88 85 VAL A N 1
ATOM 649 C CA . VAL A 1 85 ? -0.366 -26.469 -21.953 1 97.88 85 VAL A CA 1
ATOM 650 C C . VAL A 1 85 ? -0.92 -25.047 -21.781 1 97.88 85 VAL A C 1
ATOM 652 O O . VAL A 1 85 ? -0.389 -24.094 -22.359 1 97.88 85 VAL A O 1
ATOM 655 N N . VAL A 1 86 ? -1.975 -24.922 -21.031 1 97.62 86 VAL A N 1
ATOM 656 C CA . VAL A 1 86 ? -2.705 -23.672 -20.922 1 97.62 86 VAL A CA 1
ATOM 657 C C . VAL A 1 86 ? -2.602 -23.141 -19.484 1 97.62 86 VAL A C 1
ATOM 659 O O . VAL A 1 86 ? -2.887 -23.859 -18.531 1 97.62 86 VAL A O 1
ATOM 662 N N . ARG A 1 87 ? -2.172 -21.891 -19.344 1 95.25 87 ARG A N 1
ATOM 663 C CA . ARG A 1 87 ? -2.096 -21.25 -18.031 1 95.25 87 ARG A CA 1
ATOM 664 C C . ARG A 1 87 ? -3.309 -20.375 -17.781 1 95.25 87 ARG A C 1
ATOM 666 O O . ARG A 1 87 ? -4.027 -20.016 -18.719 1 95.25 87 ARG A O 1
ATOM 673 N N . ILE A 1 88 ? -3.506 -20.078 -16.531 1 94.25 88 ILE A N 1
ATOM 674 C CA . ILE A 1 88 ? -4.594 -19.172 -16.172 1 94.25 88 ILE A CA 1
ATOM 675 C C . ILE A 1 88 ? -4.098 -17.719 -16.219 1 94.25 88 ILE A C 1
ATOM 677 O O . ILE A 1 88 ? -3.021 -17.422 -15.703 1 94.25 88 ILE A O 1
ATOM 681 N N . VAL A 1 89 ? -4.805 -16.922 -16.906 1 93 89 VAL A N 1
ATOM 682 C CA . VAL A 1 89 ? -4.621 -15.469 -16.875 1 93 89 VAL A CA 1
ATOM 683 C C . VAL A 1 89 ? -5.824 -14.812 -16.203 1 93 89 VAL A C 1
ATOM 685 O O . VAL A 1 89 ? -6.945 -14.898 -16.703 1 93 89 VAL A O 1
ATOM 688 N N . ASP A 1 90 ? -5.613 -14.25 -15.086 1 93.88 90 ASP A N 1
ATOM 689 C CA . ASP A 1 90 ? -6.676 -13.734 -14.234 1 93.88 90 ASP A CA 1
ATOM 690 C C . ASP A 1 90 ? -6.367 -12.305 -13.773 1 93.88 90 ASP A C 1
ATOM 692 O O . ASP A 1 90 ? -5.461 -12.094 -12.969 1 93.88 90 ASP A O 1
ATOM 696 N N . SER A 1 91 ? -7.199 -11.383 -14.258 1 93.19 91 SER A N 1
ATOM 697 C CA . SER A 1 91 ? -6.984 -9.984 -13.922 1 93.19 91 SER A CA 1
ATOM 698 C C . SER A 1 91 ? -7.141 -9.742 -12.422 1 93.19 91 SER A C 1
ATOM 700 O O . SER A 1 91 ? -6.461 -8.891 -11.844 1 93.19 91 SER A O 1
ATOM 702 N N . ALA A 1 92 ? -8.023 -10.484 -11.828 1 93.5 92 ALA A N 1
ATOM 703 C CA . ALA A 1 92 ? -8.203 -10.359 -10.383 1 93.5 92 ALA A CA 1
ATOM 704 C C . ALA A 1 92 ? -6.961 -10.82 -9.633 1 93.5 92 ALA A C 1
ATOM 706 O O . ALA A 1 92 ? -6.586 -10.227 -8.617 1 93.5 92 ALA A O 1
ATOM 707 N N . GLN A 1 93 ? -6.363 -11.812 -10.117 1 95.5 93 GLN A N 1
ATOM 708 C CA . GLN A 1 93 ? -5.109 -12.281 -9.523 1 95.5 93 GLN A CA 1
ATOM 709 C C . GLN A 1 93 ? -4.027 -11.211 -9.625 1 95.5 93 GLN A C 1
ATOM 711 O O . GLN A 1 93 ? -3.295 -10.961 -8.664 1 95.5 93 GLN A O 1
ATOM 716 N N . ALA A 1 94 ? -3.932 -10.594 -10.812 1 96.94 94 ALA A N 1
ATOM 717 C CA . ALA A 1 94 ? -2.939 -9.547 -11.031 1 96.94 94 ALA A CA 1
ATOM 718 C C . ALA A 1 94 ? -3.16 -8.383 -10.07 1 96.94 94 ALA A C 1
ATOM 720 O O . ALA A 1 94 ? -2.205 -7.836 -9.516 1 96.94 94 ALA A O 1
ATOM 721 N N . GLN A 1 95 ? -4.383 -8.055 -9.906 1 96.62 95 GLN A N 1
ATOM 722 C CA . GLN A 1 95 ? -4.727 -6.973 -8.992 1 96.62 95 GLN A CA 1
ATOM 723 C C . GLN A 1 95 ? -4.355 -7.32 -7.555 1 96.62 95 GLN A C 1
ATOM 725 O O . GLN A 1 95 ? -3.814 -6.488 -6.828 1 96.62 95 GLN A O 1
ATOM 730 N N . MET A 1 96 ? -4.703 -8.555 -7.164 1 97.25 96 MET A N 1
ATOM 731 C CA . MET A 1 96 ? -4.359 -9.016 -5.824 1 97.25 96 MET A CA 1
ATOM 732 C C . MET A 1 96 ? -2.852 -9.016 -5.613 1 97.25 96 MET A C 1
ATOM 734 O O . MET A 1 96 ? -2.365 -8.57 -4.574 1 97.25 96 MET A O 1
ATOM 738 N N . MET A 1 97 ? -2.092 -9.453 -6.602 1 98.19 97 MET A N 1
ATOM 739 C CA . MET A 1 97 ? -0.633 -9.453 -6.52 1 98.19 97 MET A CA 1
ATOM 740 C C . MET A 1 97 ? -0.092 -8.039 -6.391 1 98.19 97 MET A C 1
ATOM 742 O O . MET A 1 97 ? 0.807 -7.781 -5.586 1 98.19 97 MET A O 1
ATOM 746 N N . SER A 1 98 ? -0.668 -7.129 -7.145 1 98.5 98 SER A N 1
ATOM 747 C CA . SER A 1 98 ? -0.211 -5.742 -7.133 1 98.5 98 SER A CA 1
ATOM 748 C C . SER A 1 98 ? -0.34 -5.129 -5.742 1 98.5 98 SER A C 1
ATOM 750 O O . SER A 1 98 ? 0.607 -4.527 -5.234 1 98.5 98 SER A O 1
ATOM 752 N N . GLY A 1 99 ? -1.52 -5.289 -5.113 1 98.44 99 GLY A N 1
ATOM 753 C CA . GLY A 1 99 ? -1.701 -4.797 -3.758 1 98.44 99 GLY A CA 1
ATOM 754 C C . GLY A 1 99 ? -0.709 -5.383 -2.77 1 98.44 99 GLY A C 1
ATOM 755 O O . GLY A 1 99 ? -0.161 -4.66 -1.933 1 98.44 99 GLY A O 1
ATOM 756 N N . PHE A 1 100 ? -0.456 -6.648 -2.904 1 98.62 100 PHE A N 1
ATOM 757 C CA . PHE A 1 100 ? 0.464 -7.363 -2.025 1 98.62 100 PHE A CA 1
ATOM 758 C C . PHE A 1 100 ? 1.882 -6.824 -2.176 1 98.62 100 PHE A C 1
ATOM 760 O O . PHE A 1 100 ? 2.543 -6.52 -1.181 1 98.62 100 PHE A O 1
ATOM 767 N N . VAL A 1 101 ? 2.336 -6.629 -3.383 1 98.88 101 VAL A N 1
ATOM 768 C CA . VAL A 1 101 ? 3.676 -6.133 -3.676 1 98.88 101 VAL A CA 1
ATOM 769 C C . VAL A 1 101 ? 3.805 -4.688 -3.199 1 98.88 101 VAL A C 1
ATOM 771 O O . VAL A 1 101 ? 4.797 -4.32 -2.562 1 98.88 101 VAL A O 1
ATOM 774 N N . LEU A 1 102 ? 2.801 -3.9 -3.49 1 98.69 102 LEU A N 1
ATOM 775 C CA . LEU A 1 102 ? 2.805 -2.508 -3.059 1 98.69 102 LEU A CA 1
ATOM 776 C C . LEU A 1 102 ? 2.949 -2.408 -1.544 1 98.69 102 LEU A C 1
ATOM 778 O O . LEU A 1 102 ? 3.695 -1.564 -1.042 1 98.69 102 LEU A O 1
ATOM 782 N N . TRP A 1 103 ? 2.225 -3.26 -0.816 1 98.62 103 TRP A N 1
ATOM 783 C CA . TRP A 1 103 ? 2.289 -3.254 0.641 1 98.62 103 TRP A CA 1
ATOM 784 C C . TRP A 1 103 ? 3.725 -3.441 1.124 1 98.62 103 TRP A C 1
ATOM 786 O O . TRP A 1 103 ? 4.195 -2.701 1.989 1 98.62 103 TRP A O 1
ATOM 796 N N . HIS A 1 104 ? 4.441 -4.324 0.461 1 98.81 104 HIS A N 1
ATOM 797 C CA . HIS A 1 104 ? 5.809 -4.621 0.885 1 98.81 104 HIS A CA 1
ATOM 798 C C . HIS A 1 104 ? 6.77 -3.525 0.445 1 98.81 104 HIS A C 1
ATOM 800 O O . HIS A 1 104 ? 7.742 -3.23 1.144 1 98.81 104 HIS A O 1
ATOM 806 N N . VAL A 1 105 ? 6.531 -2.939 -0.748 1 98.88 105 VAL A N 1
ATOM 807 C CA . VAL A 1 105 ? 7.375 -1.834 -1.196 1 98.88 105 VAL A CA 1
ATOM 808 C C . VAL A 1 105 ? 7.262 -0.667 -0.218 1 98.88 105 VAL A C 1
ATOM 810 O O . VAL A 1 105 ? 8.273 -0.099 0.201 1 98.88 105 VAL A O 1
ATOM 813 N N . ILE A 1 106 ? 6.023 -0.373 0.206 1 98.69 106 ILE A N 1
ATOM 814 C CA . ILE A 1 106 ? 5.797 0.74 1.122 1 98.69 106 ILE A CA 1
ATOM 815 C C . ILE A 1 106 ? 6.312 0.376 2.514 1 98.69 106 ILE A C 1
ATOM 817 O O . ILE A 1 106 ? 6.844 1.228 3.227 1 98.69 106 ILE A O 1
ATOM 821 N N . TRP A 1 107 ? 6.184 -0.914 2.908 1 98.5 107 TRP A N 1
ATOM 822 C CA . TRP A 1 107 ? 6.785 -1.43 4.133 1 98.5 107 TRP A CA 1
ATOM 823 C C . TRP A 1 107 ? 8.266 -1.064 4.211 1 98.5 107 TRP A C 1
ATOM 825 O O . TRP A 1 107 ? 8.727 -0.525 5.219 1 98.5 107 TRP A O 1
ATOM 835 N N . HIS A 1 108 ? 8.969 -1.28 3.115 1 98.56 108 HIS A N 1
ATOM 836 C CA . HIS A 1 108 ? 10.391 -0.981 3.047 1 98.56 108 HIS A CA 1
ATOM 837 C C . HIS A 1 108 ? 10.641 0.522 2.961 1 98.56 108 HIS A C 1
ATOM 839 O O . HIS A 1 108 ? 11.445 1.068 3.717 1 98.56 108 HIS A O 1
ATOM 845 N N . GLN A 1 109 ? 9.93 1.202 2.104 1 98.44 109 GLN A N 1
ATOM 846 C CA . GLN A 1 109 ? 10.086 2.635 1.871 1 98.44 109 GLN A CA 1
ATOM 847 C C . GLN A 1 109 ? 9.938 3.422 3.17 1 98.44 109 GLN A C 1
ATOM 849 O O . GLN A 1 109 ? 10.727 4.324 3.449 1 98.44 109 GLN A O 1
ATOM 854 N N . ARG A 1 110 ? 8.898 3.016 3.928 1 97.94 110 ARG A N 1
ATOM 855 C CA . ARG A 1 110 ? 8.539 3.807 5.102 1 97.94 110 ARG A CA 1
ATOM 856 C C . ARG A 1 110 ? 9.133 3.203 6.371 1 97.94 110 ARG A C 1
ATOM 858 O O . ARG A 1 110 ? 9.008 3.779 7.453 1 97.94 110 ARG A O 1
ATOM 865 N N . ARG A 1 111 ? 9.781 2.059 6.297 1 97.44 111 ARG A N 1
ATOM 866 C CA . ARG A 1 111 ? 10.391 1.355 7.422 1 97.44 111 ARG A CA 1
ATOM 867 C C . ARG A 1 111 ? 9.367 1.08 8.516 1 97.44 111 ARG A C 1
ATOM 869 O O . ARG A 1 111 ? 9.609 1.373 9.688 1 97.44 111 ARG A O 1
ATOM 876 N N . PHE A 1 112 ? 8.227 0.447 8.141 1 97.5 112 PHE A N 1
ATOM 877 C CA . PHE A 1 112 ? 7.129 0.207 9.07 1 97.5 112 PHE A CA 1
ATOM 878 C C . PHE A 1 112 ? 7.531 -0.792 10.148 1 97.5 112 PHE A C 1
ATOM 880 O O . PHE A 1 112 ? 6.996 -0.767 11.258 1 97.5 112 PHE A O 1
ATOM 887 N N . ALA A 1 113 ? 8.547 -1.679 9.828 1 96.44 113 ALA A N 1
ATOM 888 C CA . ALA A 1 113 ? 9.062 -2.568 10.867 1 96.44 113 ALA A CA 1
ATOM 889 C C . ALA A 1 113 ? 9.586 -1.772 12.055 1 96.44 113 ALA A C 1
ATOM 891 O O . ALA A 1 113 ? 9.391 -2.174 13.211 1 96.44 113 ALA A O 1
ATOM 892 N N . THR A 1 114 ? 10.25 -0.656 11.781 1 96.94 114 THR A N 1
ATOM 893 C CA . THR A 1 114 ? 10.773 0.208 12.828 1 96.94 114 THR A CA 1
ATOM 894 C C . THR A 1 114 ? 9.641 0.796 13.664 1 96.94 114 THR A C 1
ATOM 896 O O . THR A 1 114 ? 9.727 0.828 14.898 1 96.94 114 THR A O 1
ATOM 899 N N . TYR A 1 115 ? 8.555 1.227 13.039 1 97.31 115 TYR A N 1
ATOM 900 C CA . TYR A 1 115 ? 7.438 1.824 13.758 1 97.31 115 TYR A CA 1
ATOM 901 C C . TYR A 1 115 ? 6.727 0.788 14.617 1 97.31 115 TYR A C 1
ATOM 903 O O . TYR A 1 115 ? 6.301 1.089 15.734 1 97.31 115 TYR A O 1
ATOM 911 N N . LEU A 1 116 ? 6.57 -0.433 14.062 1 96.62 116 LEU A N 1
ATOM 912 C CA . LEU A 1 116 ? 5.961 -1.492 14.859 1 96.62 116 LEU A CA 1
ATOM 913 C C . LEU A 1 116 ? 6.82 -1.817 16.078 1 96.62 116 LEU A C 1
ATOM 915 O O . LEU A 1 116 ? 6.297 -2.08 17.156 1 96.62 116 LEU A O 1
ATOM 919 N N . ALA A 1 117 ? 8.156 -1.797 15.891 1 96.31 117 ALA A N 1
ATOM 920 C CA . ALA A 1 117 ? 9.062 -2.002 17.016 1 96.31 117 ALA A CA 1
ATOM 921 C C . ALA A 1 117 ? 8.945 -0.866 18.031 1 96.31 117 ALA A C 1
ATOM 923 O O . ALA A 1 117 ? 8.898 -1.105 19.234 1 96.31 117 ALA A O 1
ATOM 924 N N . GLN A 1 118 ? 8.906 0.359 17.562 1 97.69 118 GLN A N 1
ATOM 925 C CA . GLN A 1 118 ? 8.719 1.518 18.422 1 97.69 118 GLN A CA 1
ATOM 926 C C . GLN A 1 118 ? 7.426 1.401 19.234 1 97.69 118 GLN A C 1
ATOM 928 O O . GLN A 1 118 ? 7.398 1.728 20.422 1 97.69 118 GLN A O 1
ATOM 933 N N . GLN A 1 119 ? 6.32 0.988 18.531 1 97.56 119 GLN A N 1
ATOM 934 C CA . GLN A 1 119 ? 5.047 0.815 19.219 1 97.56 119 GLN A CA 1
ATOM 935 C C . GLN A 1 119 ? 5.172 -0.193 20.359 1 97.56 119 GLN A C 1
ATOM 937 O O . GLN A 1 119 ? 4.691 0.052 21.469 1 97.56 119 GLN A O 1
ATOM 942 N N . ARG A 1 120 ? 5.816 -1.312 20.047 1 95.62 120 ARG A N 1
ATOM 943 C CA . ARG A 1 120 ? 6.012 -2.34 21.062 1 95.62 120 ARG A CA 1
ATOM 944 C C . ARG A 1 120 ? 6.711 -1.768 22.297 1 95.62 120 ARG A C 1
ATOM 946 O O . ARG A 1 120 ? 6.391 -2.141 23.438 1 95.62 120 ARG A O 1
ATOM 953 N N . ASP A 1 121 ? 7.586 -0.829 22.094 1 97.31 121 ASP A N 1
ATOM 954 C CA . ASP A 1 121 ? 8.414 -0.281 23.172 1 97.31 121 ASP A CA 1
ATOM 955 C C . ASP A 1 121 ? 7.859 1.054 23.656 1 97.31 121 ASP A C 1
ATOM 957 O O . ASP A 1 121 ? 8.469 1.708 24.5 1 97.31 121 ASP A O 1
ATOM 961 N N . ALA A 1 122 ? 6.746 1.496 23.141 1 97.88 122 ALA A N 1
ATOM 962 C CA . ALA A 1 122 ? 6.113 2.768 23.484 1 97.88 122 ALA A CA 1
ATOM 963 C C . ALA A 1 122 ? 7.086 3.93 23.297 1 97.88 122 ALA A C 1
ATOM 965 O O . ALA A 1 122 ? 7.234 4.762 24.203 1 97.88 122 ALA A O 1
ATOM 966 N N . VAL A 1 123 ? 7.75 3.93 22.219 1 97.56 123 VAL A N 1
ATOM 967 C CA . VAL A 1 123 ? 8.727 4.961 21.875 1 97.56 123 VAL A CA 1
ATOM 968 C C . VAL A 1 123 ? 8.164 5.871 20.781 1 97.56 123 VAL A C 1
ATOM 970 O O . VAL A 1 123 ? 7.742 5.391 19.734 1 97.56 123 VAL A O 1
ATOM 973 N N . TRP A 1 124 ? 8.117 7.148 21.094 1 97.88 124 TRP A N 1
ATOM 974 C CA . TRP A 1 124 ? 7.703 8.148 20.109 1 97.88 124 TRP A CA 1
ATOM 975 C C . TRP A 1 124 ? 8.914 8.742 19.391 1 97.88 124 TRP A C 1
ATOM 977 O O . TRP A 1 124 ? 9.57 9.648 19.922 1 97.88 124 TRP A O 1
ATOM 987 N N . GLN A 1 125 ? 9.234 8.258 18.281 1 97.06 125 GLN A N 1
ATOM 988 C CA . GLN A 1 125 ? 10.375 8.75 17.5 1 97.06 125 GLN A CA 1
ATOM 989 C C . GLN A 1 125 ? 10.062 8.758 16.016 1 97.06 125 GLN A C 1
ATOM 991 O O . GLN A 1 125 ? 9.742 7.723 15.43 1 97.06 125 GLN A O 1
ATOM 996 N N . ARG A 1 126 ? 10.031 9.883 15.461 1 95.62 126 ARG A N 1
ATOM 997 C CA . ARG A 1 126 ? 9.883 10.008 14.016 1 95.62 126 ARG A CA 1
ATOM 998 C C . ARG A 1 126 ? 11.18 9.633 13.297 1 95.62 126 ARG A C 1
ATOM 1000 O O . ARG A 1 126 ? 12.266 9.797 13.844 1 95.62 126 ARG A O 1
ATOM 1007 N N . ILE A 1 127 ? 11.062 9.086 12.164 1 94.69 127 ILE A N 1
ATOM 1008 C CA . ILE A 1 127 ? 12.219 8.812 11.32 1 94.69 127 ILE A CA 1
ATOM 1009 C C . ILE A 1 127 ? 12.055 9.516 9.977 1 94.69 127 ILE A C 1
ATOM 1011 O O . ILE A 1 127 ? 10.945 9.906 9.602 1 94.69 127 ILE A O 1
ATOM 1015 N N . ARG A 1 128 ? 13.156 9.734 9.266 1 92.81 128 ARG A N 1
ATOM 1016 C CA . ARG A 1 128 ? 13.109 10.445 7.988 1 92.81 128 ARG A CA 1
ATOM 1017 C C . ARG A 1 128 ? 12.195 9.727 7 1 92.81 128 ARG A C 1
ATOM 1019 O O . ARG A 1 128 ? 12.375 8.531 6.738 1 92.81 128 ARG A O 1
ATOM 1026 N N . GLN A 1 129 ? 11.273 10.438 6.508 1 94.38 129 GLN A N 1
ATOM 1027 C CA . GLN A 1 129 ? 10.391 9.883 5.484 1 94.38 129 GLN A CA 1
ATOM 1028 C C . GLN A 1 129 ? 11.102 9.797 4.137 1 94.38 129 GLN A C 1
ATOM 1030 O O . GLN A 1 129 ? 11.781 10.742 3.729 1 94.38 129 GLN A O 1
ATOM 1035 N N . ARG A 1 130 ? 11 8.758 3.475 1 95.94 130 ARG A N 1
ATOM 1036 C CA . ARG A 1 130 ? 11.523 8.617 2.121 1 95.94 130 ARG A CA 1
ATOM 1037 C C . ARG A 1 130 ? 10.422 8.773 1.083 1 95.94 130 ARG A C 1
ATOM 1039 O O . ARG A 1 130 ? 9.422 8.047 1.117 1 95.94 130 ARG A O 1
ATOM 1046 N N . ASN A 1 131 ? 10.602 9.703 0.187 1 96.12 131 ASN A N 1
ATOM 1047 C CA . ASN A 1 131 ? 9.688 9.844 -0.938 1 96.12 131 ASN A CA 1
ATOM 1048 C C . ASN A 1 131 ? 9.742 8.625 -1.861 1 96.12 131 ASN A C 1
ATOM 1050 O O . ASN A 1 131 ? 10.812 8.055 -2.072 1 96.12 131 ASN A O 1
ATOM 1054 N N . PRO A 1 132 ? 8.586 8.273 -2.475 1 97.94 132 PRO A N 1
ATOM 1055 C CA . PRO A 1 132 ? 8.625 7.156 -3.424 1 97.94 132 PRO A CA 1
ATOM 1056 C C . PRO A 1 132 ? 9.672 7.348 -4.516 1 97.94 132 PRO A C 1
ATOM 1058 O O . PRO A 1 132 ? 10.312 6.379 -4.938 1 97.94 132 PRO A O 1
ATOM 1061 N N . ARG A 1 133 ? 9.891 8.578 -4.922 1 97 133 ARG A N 1
ATOM 1062 C CA . ARG A 1 133 ? 10.82 8.852 -6.012 1 97 133 ARG A CA 1
ATOM 1063 C C . ARG A 1 133 ? 12.242 8.461 -5.629 1 97 133 ARG A C 1
ATOM 1065 O O . ARG A 1 133 ? 13.109 8.328 -6.496 1 97 133 ARG A O 1
ATOM 1072 N N . GLU A 1 134 ? 12.531 8.281 -4.367 1 97.44 134 GLU A N 1
ATOM 1073 C CA . GLU A 1 134 ? 13.867 7.957 -3.869 1 97.44 134 GLU A CA 1
ATOM 1074 C C . GLU A 1 134 ? 14.094 6.449 -3.846 1 97.44 134 GLU A C 1
ATOM 1076 O O . GLU A 1 134 ? 15.195 5.988 -3.555 1 97.44 134 GLU A O 1
ATOM 1081 N N . VAL A 1 135 ? 13.078 5.637 -4.121 1 98.5 135 VAL A N 1
ATOM 1082 C CA . VAL A 1 135 ? 13.141 4.188 -3.951 1 98.5 135 VAL A CA 1
ATOM 1083 C C . VAL A 1 135 ? 12.859 3.502 -5.285 1 98.5 135 VAL A C 1
ATOM 1085 O O . VAL A 1 135 ? 11.719 3.143 -5.578 1 98.5 135 VAL A O 1
ATOM 1088 N N . PRO A 1 136 ? 13.875 3.24 -6.105 1 98.81 136 PRO A N 1
ATOM 1089 C CA . PRO A 1 136 ? 13.656 2.555 -7.383 1 98.81 136 PRO A CA 1
ATOM 1090 C C . PRO A 1 136 ? 13.297 1.081 -7.207 1 98.81 136 PRO A C 1
ATOM 1092 O O . PRO A 1 136 ? 13.922 0.381 -6.406 1 98.81 136 PRO A O 1
ATOM 1095 N N . VAL A 1 137 ? 12.297 0.624 -7.941 1 98.94 137 VAL A N 1
ATOM 1096 C CA . VAL A 1 137 ? 11.789 -0.742 -7.883 1 98.94 137 VAL A CA 1
ATOM 1097 C C . VAL A 1 137 ? 12.016 -1.438 -9.227 1 98.94 137 VAL A C 1
ATOM 1099 O O . VAL A 1 137 ? 11.656 -0.903 -10.273 1 98.94 137 VAL A O 1
ATOM 1102 N N . ALA A 1 138 ? 12.648 -2.572 -9.164 1 98.94 138 ALA A N 1
ATOM 1103 C CA . ALA A 1 138 ? 12.836 -3.406 -10.344 1 98.94 138 ALA A CA 1
ATOM 1104 C C . ALA A 1 138 ? 11.984 -4.672 -10.266 1 98.94 138 ALA A C 1
ATOM 1106 O O . ALA A 1 138 ? 11.891 -5.297 -9.203 1 98.94 138 ALA A O 1
ATOM 1107 N N . ILE A 1 139 ? 11.359 -5.039 -11.375 1 98.94 139 ILE A N 1
ATOM 1108 C CA . ILE A 1 139 ? 10.5 -6.211 -11.453 1 98.94 139 ILE A CA 1
ATOM 1109 C C . ILE A 1 139 ? 11.07 -7.207 -12.453 1 98.94 139 ILE A C 1
ATOM 1111 O O . ILE A 1 139 ? 11.266 -6.875 -13.625 1 98.94 139 ILE A O 1
ATOM 1115 N N . LEU A 1 140 ? 11.422 -8.391 -11.93 1 98.81 140 LEU A N 1
ATOM 1116 C CA . LEU A 1 140 ? 11.734 -9.508 -12.82 1 98.81 140 LEU A CA 1
ATOM 1117 C C . LEU A 1 140 ? 10.461 -10.172 -13.328 1 98.81 140 LEU A C 1
ATOM 1119 O O . LEU A 1 140 ? 9.734 -10.805 -12.562 1 98.81 140 LEU A O 1
ATOM 1123 N N . GLY A 1 141 ? 10.25 -10.086 -14.602 1 97.5 141 GLY A N 1
ATOM 1124 C CA . GLY A 1 141 ? 9.023 -10.586 -15.203 1 97.5 141 GLY A CA 1
ATOM 1125 C C . GLY A 1 141 ? 8.062 -9.477 -15.586 1 97.5 141 GLY A C 1
ATOM 1126 O O . GLY A 1 141 ? 7.617 -8.703 -14.734 1 97.5 141 GLY A O 1
ATOM 1127 N N . TYR A 1 142 ? 7.688 -9.461 -16.812 1 97.25 142 TYR A N 1
ATOM 1128 C CA . TYR A 1 142 ? 6.812 -8.406 -17.312 1 97.25 142 TYR A CA 1
ATOM 1129 C C . TYR A 1 142 ? 5.668 -8.992 -18.125 1 97.25 142 TYR A C 1
ATOM 1131 O O . TYR A 1 142 ? 5.414 -8.555 -19.25 1 97.25 142 TYR A O 1
ATOM 1139 N N . GLY A 1 143 ? 5.102 -10.047 -17.609 1 94 143 GLY A N 1
ATOM 1140 C CA . GLY A 1 143 ? 3.832 -10.547 -18.109 1 94 143 GLY A CA 1
ATOM 1141 C C . GLY A 1 143 ? 2.637 -9.781 -17.578 1 94 143 GLY A C 1
ATOM 1142 O O . GLY A 1 143 ? 2.746 -8.594 -17.25 1 94 143 GLY A O 1
ATOM 1143 N N . GLU A 1 144 ? 1.469 -10.453 -17.531 1 93.38 144 GLU A N 1
ATOM 1144 C CA . GLU A 1 144 ? 0.225 -9.82 -17.094 1 93.38 144 GLU A CA 1
ATOM 1145 C C . GLU A 1 144 ? 0.344 -9.273 -15.68 1 93.38 144 GLU A C 1
ATOM 1147 O O . GLU A 1 144 ? -0.014 -8.125 -15.422 1 93.38 144 GLU A O 1
ATOM 1152 N N . ILE A 1 145 ? 0.843 -10.078 -14.797 1 96.81 145 ILE A N 1
ATOM 1153 C CA . ILE A 1 145 ? 0.976 -9.68 -13.398 1 96.81 145 ILE A CA 1
ATOM 1154 C C . ILE A 1 145 ? 2.031 -8.578 -13.273 1 96.81 145 ILE A C 1
ATOM 1156 O O . ILE A 1 145 ? 1.801 -7.562 -12.617 1 96.81 145 ILE A O 1
ATOM 1160 N N . GLY A 1 146 ? 3.184 -8.75 -13.938 1 98 146 GLY A N 1
ATOM 1161 C CA . GLY A 1 146 ? 4.254 -7.766 -13.898 1 98 146 GLY A CA 1
ATOM 1162 C C . GLY A 1 146 ? 3.824 -6.398 -14.398 1 98 146 GLY A C 1
ATOM 1163 O O . GLY A 1 146 ? 4.219 -5.371 -13.844 1 98 146 GLY A O 1
ATOM 1164 N N . GLN A 1 147 ? 3.049 -6.402 -15.453 1 98.06 147 GLN A N 1
ATOM 1165 C CA . GLN A 1 147 ? 2.564 -5.152 -16.031 1 98.06 147 GLN A CA 1
ATOM 1166 C C . GLN A 1 147 ? 1.66 -4.41 -15.055 1 98.06 147 GLN A C 1
ATOM 1168 O O . GLN A 1 147 ? 1.776 -3.191 -14.891 1 98.06 147 GLN A O 1
ATOM 1173 N N . LYS A 1 148 ? 0.766 -5.164 -14.422 1 98.12 148 LYS A N 1
ATOM 1174 C CA . LYS A 1 148 ? -0.144 -4.555 -13.461 1 98.12 148 LYS A CA 1
ATOM 1175 C C . LYS A 1 148 ? 0.62 -3.986 -12.266 1 98.12 148 LYS A C 1
ATOM 1177 O O . LYS A 1 148 ? 0.371 -2.855 -11.844 1 98.12 148 LYS A O 1
ATOM 1182 N N . VAL A 1 149 ? 1.577 -4.699 -11.734 1 98.75 149 VAL A N 1
ATOM 1183 C CA . VAL A 1 149 ? 2.391 -4.266 -10.602 1 98.75 149 VAL A CA 1
ATOM 1184 C C . VAL A 1 149 ? 3.186 -3.02 -10.984 1 98.75 149 VAL A C 1
ATOM 1186 O O . VAL A 1 149 ? 3.215 -2.041 -10.234 1 98.75 149 VAL A O 1
ATOM 1189 N N . ALA A 1 150 ? 3.777 -3.053 -12.164 1 98.81 150 ALA A N 1
ATOM 1190 C CA . ALA A 1 150 ? 4.586 -1.933 -12.648 1 98.81 150 ALA A CA 1
ATOM 1191 C C . ALA A 1 150 ? 3.746 -0.663 -12.758 1 98.81 150 ALA A C 1
ATOM 1193 O O . ALA A 1 150 ? 4.164 0.406 -12.312 1 98.81 150 ALA A O 1
ATOM 1194 N N . ALA A 1 151 ? 2.607 -0.799 -13.328 1 98.44 151 ALA A N 1
ATOM 1195 C CA . ALA A 1 151 ? 1.73 0.349 -13.539 1 98.44 151 ALA A CA 1
ATOM 1196 C C . ALA A 1 151 ? 1.302 0.969 -12.211 1 98.44 151 ALA A C 1
ATOM 1198 O O . ALA A 1 151 ? 1.322 2.191 -12.055 1 98.44 151 ALA A O 1
ATOM 1199 N N . ASP A 1 152 ? 0.896 0.159 -11.297 1 98.38 152 ASP A N 1
ATOM 1200 C CA . ASP A 1 152 ? 0.418 0.654 -10.008 1 98.38 152 ASP A CA 1
ATOM 1201 C C . ASP A 1 152 ? 1.546 1.319 -9.227 1 98.38 152 ASP A C 1
ATOM 1203 O O . ASP A 1 152 ? 1.343 2.361 -8.594 1 98.38 152 ASP A O 1
ATOM 1207 N N . LEU A 1 153 ? 2.758 0.733 -9.227 1 98.75 153 LEU A N 1
ATOM 1208 C CA . LEU A 1 153 ? 3.906 1.329 -8.555 1 98.75 153 LEU A CA 1
ATOM 1209 C C . LEU A 1 153 ? 4.246 2.688 -9.164 1 98.75 153 LEU A C 1
ATOM 1211 O O . LEU A 1 153 ? 4.496 3.652 -8.438 1 98.75 153 LEU A O 1
ATOM 1215 N N . ALA A 1 154 ? 4.227 2.727 -10.477 1 98.5 154 ALA A N 1
ATOM 1216 C CA . ALA A 1 154 ? 4.523 3.98 -11.172 1 98.5 154 ALA A CA 1
ATOM 1217 C C . ALA A 1 154 ? 3.504 5.059 -10.812 1 98.5 154 ALA A C 1
ATOM 1219 O O . ALA A 1 154 ? 3.863 6.219 -10.609 1 98.5 154 ALA A O 1
ATOM 1220 N N . ALA A 1 155 ? 2.268 4.672 -10.711 1 96.81 155 ALA A N 1
ATOM 1221 C CA . ALA A 1 155 ? 1.191 5.605 -10.391 1 96.81 155 ALA A CA 1
ATOM 1222 C C . ALA A 1 155 ? 1.371 6.188 -8.992 1 96.81 155 ALA A C 1
ATOM 1224 O O . ALA A 1 155 ? 0.914 7.297 -8.711 1 96.81 155 ALA A O 1
ATOM 1225 N N . LEU A 1 156 ? 2.053 5.52 -8.125 1 97.44 156 LEU A N 1
ATOM 1226 C CA . LEU A 1 156 ? 2.283 5.98 -6.762 1 97.44 156 LEU A CA 1
ATOM 1227 C C . LEU A 1 156 ? 3.592 6.758 -6.664 1 97.44 156 LEU A C 1
ATOM 1229 O O . LEU A 1 156 ? 3.967 7.219 -5.586 1 97.44 156 LEU A O 1
ATOM 1233 N N . GLY A 1 157 ? 4.324 6.844 -7.789 1 97.44 157 GLY A N 1
ATOM 1234 C CA . GLY A 1 157 ? 5.453 7.758 -7.844 1 97.44 157 GLY A CA 1
ATOM 1235 C C . GLY A 1 157 ? 6.793 7.051 -7.75 1 97.44 157 GLY A C 1
ATOM 1236 O O . GLY A 1 157 ? 7.84 7.699 -7.711 1 97.44 157 GLY A O 1
ATOM 1237 N N . PHE A 1 158 ? 6.805 5.707 -7.699 1 98.62 158 PHE A N 1
ATOM 1238 C CA . PHE A 1 158 ? 8.062 4.973 -7.652 1 98.62 158 PHE A CA 1
ATOM 1239 C C . PHE A 1 158 ? 8.719 4.934 -9.031 1 98.62 158 PHE A C 1
ATOM 1241 O O . PHE A 1 158 ? 8.039 4.766 -10.039 1 98.62 158 PHE A O 1
ATOM 1248 N N . PRO A 1 159 ? 10.055 5.152 -9.125 1 98.75 159 PRO A N 1
ATOM 1249 C CA . PRO A 1 159 ? 10.734 4.762 -10.367 1 98.75 159 PRO A CA 1
ATOM 1250 C C . PRO A 1 159 ? 10.695 3.256 -10.609 1 98.75 159 PRO A C 1
ATOM 1252 O O . PRO A 1 159 ? 11.094 2.475 -9.742 1 98.75 159 PRO A O 1
ATOM 1255 N N . VAL A 1 160 ? 10.18 2.838 -11.734 1 98.94 160 VAL A N 1
ATOM 1256 C CA . VAL A 1 160 ? 9.945 1.415 -11.961 1 98.94 160 VAL A CA 1
ATOM 1257 C C . VAL A 1 160 ? 10.773 0.942 -13.156 1 98.94 160 VAL A C 1
ATOM 1259 O O . VAL A 1 160 ? 10.797 1.601 -14.203 1 98.94 160 VAL A O 1
ATOM 1262 N N . MET A 1 161 ? 11.453 -0.137 -12.953 1 98.94 161 MET A N 1
ATOM 1263 C CA . MET A 1 161 ? 12.156 -0.866 -14 1 98.94 161 MET A CA 1
ATOM 1264 C C . MET A 1 161 ? 11.625 -2.289 -14.125 1 98.94 161 MET A C 1
ATOM 1266 O O . MET A 1 161 ? 11.203 -2.889 -13.141 1 98.94 161 MET A O 1
ATOM 1270 N N . VAL A 1 162 ? 11.648 -2.814 -15.336 1 98.88 162 VAL A N 1
ATOM 1271 C CA . VAL A 1 162 ? 11.188 -4.18 -15.562 1 98.88 162 VAL A CA 1
ATOM 1272 C C . VAL A 1 162 ? 12.188 -4.93 -16.438 1 98.88 162 VAL A C 1
ATOM 1274 O O . VAL A 1 162 ? 12.875 -4.324 -17.266 1 98.88 162 VAL A O 1
ATOM 1277 N N . TRP A 1 163 ? 12.266 -6.215 -16.188 1 98.62 163 TRP A N 1
ATOM 1278 C CA . TRP A 1 163 ? 13.164 -7.055 -16.969 1 98.62 163 TRP A CA 1
ATOM 1279 C C . TRP A 1 163 ? 12.43 -8.266 -17.531 1 98.62 163 TRP A C 1
ATOM 1281 O O . TRP A 1 163 ? 11.609 -8.883 -16.844 1 98.62 163 TRP A O 1
ATOM 1291 N N . SER A 1 164 ? 12.719 -8.578 -18.719 1 96.38 164 SER A N 1
ATOM 1292 C CA . SER A 1 164 ? 12.305 -9.82 -19.375 1 96.38 164 SER A CA 1
ATOM 1293 C C . SER A 1 164 ? 13.438 -10.406 -20.203 1 96.38 164 SER A C 1
ATOM 1295 O O . SER A 1 164 ? 14.43 -9.727 -20.484 1 96.38 164 SER A O 1
ATOM 1297 N N . ARG A 1 165 ? 13.305 -11.68 -20.5 1 93.19 165 ARG A N 1
ATOM 1298 C CA . ARG A 1 165 ? 14.312 -12.328 -21.328 1 93.19 165 ARG A CA 1
ATOM 1299 C C . ARG A 1 165 ? 14.422 -11.641 -22.688 1 93.19 165 ARG A C 1
ATOM 1301 O O . ARG A 1 165 ? 15.531 -11.406 -23.172 1 93.19 165 ARG A O 1
ATOM 1308 N N . SER A 1 166 ? 13.289 -11.352 -23.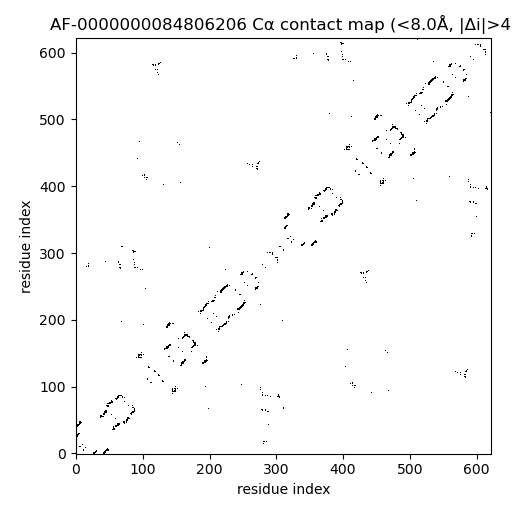297 1 92.81 166 SER A N 1
ATOM 1309 C CA . SER A 1 166 ? 13.219 -10.695 -24.594 1 92.81 166 SER A CA 1
ATOM 1310 C C . SER A 1 166 ? 12.641 -9.289 -24.484 1 92.81 166 SER A C 1
ATOM 1312 O O . SER A 1 166 ? 11.969 -8.969 -23.5 1 92.81 166 SER A O 1
ATOM 1314 N N . PRO A 1 167 ? 12.938 -8.484 -25.422 1 94.25 167 PRO A N 1
ATOM 1315 C CA . PRO A 1 167 ? 12.445 -7.105 -25.344 1 94.25 167 PRO A CA 1
ATOM 1316 C C . PRO A 1 167 ? 10.922 -7.023 -25.312 1 94.25 167 PRO A C 1
ATOM 1318 O O . PRO A 1 167 ? 10.242 -7.797 -26 1 94.25 167 PRO A O 1
ATOM 1321 N N . LYS A 1 168 ? 10.43 -6.168 -24.547 1 95 168 LYS A N 1
ATOM 1322 C CA . LYS A 1 168 ? 9.008 -5.855 -24.469 1 95 168 LYS A CA 1
ATOM 1323 C C . LYS A 1 168 ? 8.773 -4.348 -24.516 1 95 168 LYS A C 1
ATOM 1325 O O . LYS A 1 168 ? 9.586 -3.572 -24.016 1 95 168 LYS A O 1
ATOM 1330 N N . SER A 1 169 ? 7.672 -3.969 -25.047 1 96.12 169 SER A N 1
ATOM 1331 C CA . SER A 1 169 ? 7.281 -2.562 -25.047 1 96.12 169 SER A CA 1
ATOM 1332 C C . SER A 1 169 ? 6.77 -2.131 -23.672 1 96.12 169 SER A C 1
ATOM 1334 O O . SER A 1 169 ? 5.969 -2.834 -23.047 1 96.12 169 SER A O 1
ATOM 1336 N N . THR A 1 170 ? 7.285 -0.987 -23.203 1 96.62 170 THR A N 1
ATOM 1337 C CA . THR A 1 170 ? 6.852 -0.422 -21.938 1 96.62 170 THR A CA 1
ATOM 1338 C C . THR A 1 170 ? 6.371 1.015 -22.109 1 96.62 170 THR A C 1
ATOM 1340 O O . THR A 1 170 ? 6.844 1.726 -23 1 96.62 170 THR A O 1
ATOM 1343 N N . PRO A 1 171 ? 5.41 1.452 -21.344 1 96.38 171 PRO A N 1
ATOM 1344 C CA . PRO A 1 171 ? 5.062 2.877 -21.359 1 96.38 171 PRO A CA 1
ATOM 1345 C C . PRO A 1 171 ? 6.203 3.768 -20.875 1 96.38 171 PRO A C 1
ATOM 1347 O O . PRO A 1 171 ? 7.191 3.271 -20.328 1 96.38 171 PRO A O 1
ATOM 1350 N N . ALA A 1 172 ? 6.105 5.117 -21.031 1 94.81 172 ALA A N 1
ATOM 1351 C CA . ALA A 1 172 ? 7.152 6.094 -20.75 1 94.81 172 ALA A CA 1
ATOM 1352 C C . ALA A 1 172 ? 7.527 6.078 -19.266 1 94.81 172 ALA A C 1
ATOM 1354 O O . ALA A 1 172 ? 8.688 6.293 -18.922 1 94.81 172 ALA A O 1
ATOM 1355 N N . ALA A 1 173 ? 6.648 5.785 -18.438 1 95.75 173 ALA A N 1
ATOM 1356 C CA . ALA A 1 173 ? 6.848 5.867 -16.984 1 95.75 173 ALA A CA 1
ATOM 1357 C C . ALA A 1 173 ? 7.605 4.648 -16.469 1 95.75 173 ALA A C 1
ATOM 1359 O O . ALA A 1 173 ? 8.031 4.621 -15.312 1 95.75 173 ALA A O 1
ATOM 1360 N N . ILE A 1 174 ? 7.852 3.621 -17.359 1 98.38 174 ILE A N 1
ATOM 1361 C CA . ILE A 1 174 ? 8.477 2.363 -16.953 1 98.38 174 ILE A CA 1
ATOM 1362 C C . ILE A 1 174 ? 9.68 2.078 -17.844 1 98.38 174 ILE A C 1
ATOM 1364 O O . ILE A 1 174 ? 9.562 2.049 -19.078 1 98.38 174 ILE A O 1
ATOM 1368 N N . ARG A 1 175 ? 10.852 1.929 -17.281 1 98.44 175 ARG A N 1
ATOM 1369 C CA . ARG A 1 175 ? 12.055 1.607 -18.047 1 98.44 175 ARG A CA 1
ATOM 1370 C C . ARG A 1 175 ? 12.188 0.102 -18.266 1 98.44 175 ARG A C 1
ATOM 1372 O O . ARG A 1 175 ? 12.203 -0.662 -17.297 1 98.44 175 ARG A O 1
ATOM 1379 N N . GLY A 1 176 ? 12.258 -0.316 -19.5 1 98.56 176 GLY A N 1
ATOM 1380 C CA . GLY A 1 176 ? 12.359 -1.727 -19.844 1 98.56 176 GLY A CA 1
ATOM 1381 C C . GLY A 1 176 ? 13.781 -2.178 -20.109 1 98.56 176 GLY A C 1
ATOM 1382 O O . GLY A 1 176 ? 14.57 -1.444 -20.703 1 98.56 176 GLY A O 1
ATOM 1383 N N . PHE A 1 177 ? 14.109 -3.338 -19.547 1 98.56 177 PHE A N 1
ATOM 1384 C CA . PHE A 1 177 ? 15.383 -4.008 -19.766 1 98.56 177 PHE A CA 1
ATOM 1385 C C . PHE A 1 177 ? 15.164 -5.434 -20.25 1 98.56 177 PHE A C 1
ATOM 1387 O O . PHE A 1 177 ? 14.109 -6.023 -20.016 1 98.56 177 PHE A O 1
ATOM 1394 N N . HIS A 1 178 ? 16.203 -5.973 -20.922 1 97.75 178 HIS A N 1
ATOM 1395 C CA . HIS A 1 178 ? 16.078 -7.348 -21.375 1 97.75 178 HIS A CA 1
ATOM 1396 C C . HIS A 1 178 ? 17.453 -8.008 -21.531 1 97.75 178 HIS A C 1
ATOM 1398 O O . HIS A 1 178 ? 18.469 -7.316 -21.578 1 97.75 178 HIS A O 1
ATOM 1404 N N . GLY A 1 179 ? 17.453 -9.359 -21.516 1 96.19 179 GLY A N 1
ATOM 1405 C CA . GLY A 1 179 ? 18.672 -10.117 -21.703 1 96.19 179 GLY A CA 1
ATOM 1406 C C . GLY A 1 179 ? 19.641 -10 -20.531 1 96.19 179 GLY A C 1
ATOM 1407 O O . GLY A 1 179 ? 19.344 -9.32 -19.547 1 96.19 179 GLY A O 1
ATOM 1408 N N . ARG A 1 180 ? 20.734 -10.664 -20.656 1 95 180 ARG A N 1
ATOM 1409 C CA . ARG A 1 180 ? 21.703 -10.742 -19.578 1 95 180 ARG A CA 1
ATOM 1410 C C . ARG A 1 180 ? 22.297 -9.375 -19.266 1 95 180 ARG A C 1
ATOM 1412 O O . ARG A 1 180 ? 22.469 -9.008 -18.109 1 95 180 ARG A O 1
ATOM 1419 N N . GLU A 1 181 ? 22.625 -8.664 -20.266 1 96.38 181 GLU A N 1
ATOM 1420 C CA . GLU A 1 181 ? 23.203 -7.344 -20.078 1 96.38 181 GLU A CA 1
ATOM 1421 C C . GLU A 1 181 ? 22.203 -6.379 -19.453 1 96.38 181 GLU A C 1
ATOM 1423 O O . GLU A 1 181 ? 22.562 -5.578 -18.594 1 96.38 181 GLU A O 1
ATOM 1428 N N . GLY A 1 182 ? 20.969 -6.496 -19.938 1 98.06 182 GLY A N 1
ATOM 1429 C CA . GLY A 1 182 ? 19.922 -5.672 -19.359 1 98.06 182 GLY A CA 1
ATOM 1430 C C . GLY A 1 182 ? 19.672 -5.953 -17.891 1 98.06 182 GLY A C 1
ATOM 1431 O O . GLY A 1 182 ? 19.422 -5.035 -17.109 1 98.06 182 GLY A O 1
ATOM 1432 N N . LEU A 1 183 ? 19.766 -7.199 -17.547 1 98.19 183 LEU A N 1
ATOM 1433 C CA . LEU A 1 183 ? 19.578 -7.562 -16.156 1 98.19 183 LEU A CA 1
ATOM 1434 C C . LEU A 1 183 ? 20.656 -6.91 -15.281 1 98.19 183 LEU A C 1
ATOM 1436 O O . LEU A 1 183 ? 20.344 -6.316 -14.25 1 98.19 183 LEU A O 1
ATOM 1440 N N . ALA A 1 184 ? 21.875 -7.027 -15.68 1 97.62 184 ALA A N 1
ATOM 1441 C CA . ALA A 1 184 ? 22.984 -6.453 -14.93 1 97.62 184 ALA A CA 1
ATOM 1442 C C . ALA A 1 184 ? 22.812 -4.945 -14.766 1 97.62 184 ALA A C 1
ATOM 1444 O O . ALA A 1 184 ? 23.016 -4.402 -13.68 1 97.62 184 ALA A O 1
ATOM 1445 N N . ALA A 1 185 ? 22.469 -4.285 -15.859 1 98.25 185 ALA A N 1
ATOM 1446 C CA . ALA A 1 185 ? 22.281 -2.838 -15.844 1 98.25 185 ALA A CA 1
ATOM 1447 C C . ALA A 1 185 ? 21.156 -2.441 -14.891 1 98.25 185 ALA A C 1
ATOM 1449 O O . ALA A 1 185 ? 21.297 -1.499 -14.109 1 98.25 185 ALA A O 1
ATOM 1450 N N . MET A 1 186 ? 20.109 -3.156 -14.945 1 98.69 186 MET A N 1
ATOM 1451 C CA . MET A 1 186 ? 18.938 -2.871 -14.117 1 98.69 186 MET A CA 1
ATOM 1452 C C . MET A 1 186 ? 19.266 -3.061 -12.641 1 98.69 186 MET A C 1
ATOM 1454 O O . MET A 1 186 ? 18.906 -2.223 -11.812 1 98.69 186 MET A O 1
ATOM 1458 N N . LEU A 1 187 ? 19.922 -4.09 -12.344 1 98.69 187 LEU A N 1
ATOM 1459 C CA . LEU A 1 187 ? 20.219 -4.422 -10.953 1 98.69 187 LEU A CA 1
ATOM 1460 C C . LEU A 1 187 ? 21.062 -3.33 -10.305 1 98.69 187 LEU A C 1
ATOM 1462 O O . LEU A 1 187 ? 20.875 -3.018 -9.125 1 98.69 187 LEU A O 1
ATOM 1466 N N . GLY A 1 188 ? 21.938 -2.721 -11.062 1 97.94 188 GLY A N 1
ATOM 1467 C CA . GLY A 1 188 ? 22.781 -1.663 -10.547 1 97.94 188 GLY A CA 1
ATOM 1468 C C . GLY A 1 188 ? 22.016 -0.455 -10.055 1 97.94 188 GLY A C 1
ATOM 1469 O O . GLY A 1 188 ? 22.5 0.312 -9.227 1 97.94 188 GLY A O 1
ATOM 1470 N N . GLU A 1 189 ? 20.828 -0.317 -10.492 1 98.19 189 GLU A N 1
ATOM 1471 C CA . GLU A 1 189 ? 19.984 0.824 -10.133 1 98.19 189 GLU A CA 1
ATOM 1472 C C . GLU A 1 189 ? 18.844 0.405 -9.211 1 98.19 189 GLU A C 1
ATOM 1474 O O . GLU A 1 189 ? 17.953 1.204 -8.914 1 98.19 189 GLU A O 1
ATOM 1479 N N . THR A 1 190 ? 18.891 -0.799 -8.695 1 98.75 190 THR A N 1
ATOM 1480 C CA . THR A 1 190 ? 17.75 -1.397 -8.023 1 98.75 190 THR A CA 1
ATOM 1481 C C . THR A 1 190 ? 17.906 -1.329 -6.508 1 98.75 190 THR A C 1
ATOM 1483 O O . THR A 1 190 ? 18.906 -1.803 -5.965 1 98.75 190 THR A O 1
ATOM 1486 N N . GLU A 1 191 ? 16.953 -0.788 -5.836 1 98.81 191 GLU A N 1
ATOM 1487 C CA . GLU A 1 191 ? 16.875 -0.918 -4.383 1 98.81 191 GLU A CA 1
ATOM 1488 C C . GLU A 1 191 ? 15.898 -2.025 -3.98 1 98.81 191 GLU A C 1
ATOM 1490 O O . GLU A 1 191 ? 16.25 -2.914 -3.203 1 98.81 191 GLU A O 1
ATOM 1495 N N . VAL A 1 192 ? 14.648 -1.978 -4.512 1 98.94 192 VAL A N 1
ATOM 1496 C CA . VAL A 1 192 ? 13.69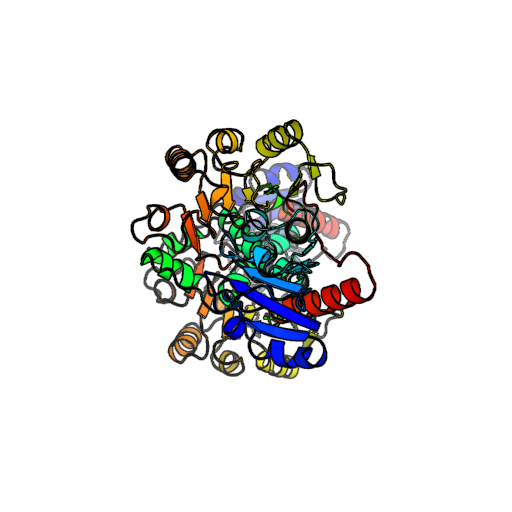5 -3.051 -4.262 1 98.94 192 VAL A CA 1
ATOM 1497 C C . VAL A 1 192 ? 13.594 -3.953 -5.488 1 98.94 192 VAL A C 1
ATOM 1499 O O . VAL A 1 192 ? 13.367 -3.473 -6.602 1 98.94 192 VAL A O 1
ATOM 1502 N N . LEU A 1 193 ? 13.766 -5.223 -5.32 1 99 193 LEU A N 1
ATOM 1503 C CA . LEU A 1 193 ? 13.648 -6.199 -6.395 1 99 193 LEU A CA 1
ATOM 1504 C C . LEU A 1 193 ? 12.43 -7.098 -6.188 1 99 193 LEU A C 1
ATOM 1506 O O . LEU A 1 193 ? 12.297 -7.734 -5.141 1 99 193 LEU A O 1
ATOM 1510 N N . VAL A 1 194 ? 11.523 -7.117 -7.145 1 98.94 194 VAL A N 1
ATOM 1511 C CA . VAL A 1 194 ? 10.336 -7.965 -7.137 1 98.94 194 VAL A CA 1
ATOM 1512 C C . VAL A 1 194 ? 10.5 -9.102 -8.141 1 98.94 194 VAL A C 1
ATOM 1514 O O . VAL A 1 194 ? 10.781 -8.867 -9.312 1 98.94 194 VAL A O 1
ATOM 1517 N N . ASN A 1 195 ? 10.383 -10.297 -7.691 1 98.94 195 ASN A N 1
ATOM 1518 C CA . ASN A 1 195 ? 10.516 -11.438 -8.602 1 98.94 195 ASN A CA 1
ATOM 1519 C C . ASN A 1 195 ? 9.148 -12.031 -8.953 1 98.94 195 ASN A C 1
ATOM 1521 O O . ASN A 1 195 ? 8.445 -12.523 -8.078 1 98.94 195 ASN A O 1
ATOM 1525 N N . LEU A 1 196 ? 8.82 -12.008 -10.188 1 98.19 196 LEU A N 1
ATOM 1526 C CA . LEU A 1 196 ? 7.559 -12.531 -10.711 1 98.19 196 LEU A CA 1
ATOM 1527 C C . LEU A 1 196 ? 7.801 -13.492 -11.859 1 98.19 196 LEU A C 1
ATOM 1529 O O . LEU A 1 196 ? 6.906 -13.742 -12.672 1 98.19 196 LEU A O 1
ATOM 1533 N N . LEU A 1 197 ? 8.953 -14.039 -11.93 1 97.19 197 LEU A N 1
ATOM 1534 C CA . LEU A 1 197 ? 9.359 -14.867 -13.062 1 97.19 197 LEU A CA 1
ATOM 1535 C C . LEU A 1 197 ? 8.703 -16.25 -12.992 1 97.19 197 LEU A C 1
ATOM 1537 O O . LEU A 1 197 ? 8.453 -16.766 -11.906 1 97.19 197 LEU A O 1
ATOM 1541 N N . PRO A 1 198 ? 8.477 -16.859 -14.141 1 94.12 198 PRO A N 1
ATOM 1542 C CA . PRO A 1 198 ? 8.172 -18.297 -14.133 1 94.12 198 PRO A CA 1
ATOM 1543 C C . PRO A 1 198 ? 9.391 -19.156 -13.812 1 94.12 198 PRO A C 1
ATOM 1545 O O . PRO A 1 198 ? 10.531 -18.719 -14.016 1 94.12 198 PRO A O 1
ATOM 1548 N N . LEU A 1 199 ? 9.156 -20.25 -13.305 1 94.25 199 LEU A N 1
ATOM 1549 C CA . LEU A 1 199 ? 10.25 -21.172 -13.016 1 94.25 199 LEU A CA 1
ATOM 1550 C C . LEU A 1 199 ? 10.625 -21.984 -14.25 1 94.25 199 LEU A C 1
ATOM 1552 O O . LEU A 1 199 ? 9.781 -22.672 -14.828 1 94.25 199 LEU A O 1
ATOM 1556 N N . THR A 1 200 ? 11.773 -21.844 -14.727 1 91.12 200 THR A N 1
ATOM 1557 C CA . THR A 1 200 ? 12.406 -22.578 -15.812 1 91.12 200 THR A CA 1
ATOM 1558 C C . THR A 1 200 ? 13.82 -23 -15.43 1 91.12 200 THR A C 1
ATOM 1560 O O . THR A 1 200 ? 14.305 -22.656 -14.352 1 91.12 200 THR A O 1
ATOM 1563 N N . GLN A 1 201 ? 14.422 -23.734 -16.328 1 90.5 201 GLN A N 1
ATOM 1564 C CA . GLN A 1 201 ? 15.812 -24.094 -16.078 1 90.5 201 GLN A CA 1
ATOM 1565 C C . GLN A 1 201 ? 16.688 -22.859 -15.953 1 90.5 201 GLN A C 1
ATOM 1567 O O . GLN A 1 201 ? 17.625 -22.828 -15.141 1 90.5 201 GLN A O 1
ATOM 1572 N N . GLU A 1 202 ? 16.312 -21.828 -16.656 1 92.06 202 GLU A N 1
ATOM 1573 C CA . GLU A 1 202 ? 17.109 -20.609 -16.703 1 92.06 202 GLU A CA 1
ATOM 1574 C C . GLU A 1 202 ? 16.859 -19.75 -15.469 1 92.06 202 GLU A C 1
ATOM 1576 O O . GLU A 1 202 ? 17.688 -18.891 -15.125 1 92.06 202 GLU A O 1
ATOM 1581 N N . THR A 1 203 ? 15.766 -19.891 -14.828 1 95.5 203 THR A N 1
ATOM 1582 C CA . THR A 1 203 ? 15.43 -18.984 -13.742 1 95.5 203 THR A CA 1
ATOM 1583 C C . THR A 1 203 ? 15.594 -19.672 -12.391 1 95.5 203 THR A C 1
ATOM 1585 O O . THR A 1 203 ? 15.508 -19.016 -11.344 1 95.5 203 THR A O 1
ATOM 1588 N N . GLN A 1 204 ? 15.812 -21 -12.445 1 96.38 204 GLN A N 1
ATOM 1589 C CA . GLN A 1 204 ? 16.078 -21.703 -11.195 1 96.38 204 GLN A CA 1
ATOM 1590 C C . GLN A 1 204 ? 17.344 -21.141 -10.516 1 96.38 204 GLN A C 1
ATOM 1592 O O . GLN A 1 204 ? 18.391 -21.031 -11.148 1 96.38 204 GLN A O 1
ATOM 1597 N N . GLY A 1 205 ? 17.203 -20.75 -9.305 1 98.31 205 GLY A N 1
ATOM 1598 C CA . GLY A 1 205 ? 18.328 -20.266 -8.523 1 98.31 205 GLY A CA 1
ATOM 1599 C C . GLY A 1 205 ? 18.797 -18.891 -8.945 1 98.31 205 GLY A C 1
ATOM 1600 O O . GLY A 1 205 ? 19.891 -18.453 -8.594 1 98.31 205 GLY A O 1
ATOM 1601 N N . ILE A 1 206 ? 17.984 -18.188 -9.656 1 98.19 206 ILE A N 1
ATOM 1602 C CA . ILE A 1 206 ? 18.406 -16.906 -10.219 1 98.19 206 ILE A CA 1
ATOM 1603 C C . ILE A 1 206 ? 18.625 -15.898 -9.102 1 98.19 206 ILE A C 1
ATOM 1605 O O . ILE A 1 206 ? 19.453 -14.992 -9.227 1 98.19 206 ILE A O 1
ATOM 1609 N N . LEU A 1 207 ? 17.906 -15.992 -8.023 1 98.81 207 LEU A N 1
ATOM 1610 C CA . LEU A 1 207 ? 18.078 -15.125 -6.863 1 98.81 207 LEU A CA 1
ATOM 1611 C C . LEU A 1 207 ? 19.188 -15.648 -5.961 1 98.81 207 LEU A C 1
ATOM 1613 O O . LEU A 1 207 ? 18.922 -16.281 -4.938 1 98.81 207 LEU A O 1
ATOM 1617 N N . ASP A 1 208 ? 20.375 -15.391 -6.367 1 98.81 208 ASP A N 1
ATOM 1618 C CA . ASP A 1 208 ? 21.562 -15.891 -5.672 1 98.81 208 ASP A CA 1
ATOM 1619 C C . ASP A 1 208 ? 22.453 -14.742 -5.227 1 98.81 208 ASP A C 1
ATOM 1621 O O . ASP A 1 208 ? 22.094 -13.57 -5.352 1 98.81 208 ASP A O 1
ATOM 1625 N N . GLY A 1 209 ? 23.547 -15.125 -4.648 1 98.69 209 GLY A N 1
ATOM 1626 C CA . GLY A 1 209 ? 24.469 -14.141 -4.117 1 98.69 209 GLY A CA 1
ATOM 1627 C C . GLY A 1 209 ? 25 -13.188 -5.172 1 98.69 209 GLY A C 1
ATOM 1628 O O . GLY A 1 209 ? 25.125 -11.984 -4.922 1 98.69 209 GLY A O 1
ATOM 1629 N N . GLU A 1 210 ? 25.328 -13.719 -6.324 1 98.31 210 GLU A N 1
ATOM 1630 C CA . GLU A 1 210 ? 25.844 -12.883 -7.41 1 98.31 210 GLU A CA 1
ATOM 1631 C C . GLU A 1 210 ? 24.844 -11.812 -7.801 1 98.31 210 GLU A C 1
ATOM 1633 O O . GLU A 1 210 ? 25.203 -10.648 -7.984 1 98.31 210 GLU A O 1
ATOM 1638 N N . LEU A 1 211 ? 23.609 -12.195 -7.902 1 98.69 211 LEU A N 1
ATOM 1639 C CA . LEU A 1 211 ? 22.562 -11.242 -8.242 1 98.69 211 LEU A CA 1
ATOM 1640 C C . LEU A 1 211 ? 22.422 -10.18 -7.164 1 98.69 211 LEU A C 1
ATOM 1642 O O . LEU A 1 211 ? 22.375 -8.984 -7.465 1 98.69 211 LEU A O 1
ATOM 1646 N N . PHE A 1 212 ? 22.359 -10.539 -5.898 1 98.81 212 PHE A N 1
ATOM 1647 C CA . PHE A 1 212 ? 22.188 -9.617 -4.781 1 98.81 212 PHE A CA 1
ATOM 1648 C C . PHE A 1 212 ? 23.344 -8.625 -4.715 1 98.81 212 PHE A C 1
ATOM 1650 O O . PHE A 1 212 ? 23.141 -7.445 -4.418 1 98.81 212 PHE A O 1
ATOM 1657 N N . ASP A 1 213 ? 24.516 -9.102 -5.043 1 98.31 213 ASP A N 1
ATOM 1658 C CA . ASP A 1 213 ? 25.719 -8.266 -4.961 1 98.31 213 ASP A CA 1
ATOM 1659 C C . ASP A 1 213 ? 25.656 -7.129 -5.98 1 98.31 213 ASP A C 1
ATOM 1661 O O . ASP A 1 213 ? 26.344 -6.117 -5.832 1 98.31 213 ASP A O 1
ATOM 1665 N N . ARG A 1 214 ? 24.906 -7.293 -7 1 98.12 214 ARG A N 1
ATOM 1666 C CA . ARG A 1 214 ? 24.812 -6.289 -8.055 1 98.12 214 ARG A CA 1
ATOM 1667 C C . ARG A 1 214 ? 23.797 -5.211 -7.688 1 98.12 214 ARG A C 1
ATOM 1669 O O . ARG A 1 214 ? 23.766 -4.148 -8.312 1 98.12 214 ARG A O 1
ATOM 1676 N N . MET A 1 215 ? 22.938 -5.449 -6.707 1 98.38 215 MET A N 1
ATOM 1677 C CA . MET A 1 215 ? 21.938 -4.48 -6.27 1 98.38 215 MET A CA 1
ATOM 1678 C C . MET A 1 215 ? 22.578 -3.381 -5.43 1 98.38 215 MET A C 1
ATOM 1680 O O . MET A 1 215 ? 23.703 -3.535 -4.953 1 98.38 215 MET A O 1
ATOM 1684 N N . ARG A 1 216 ? 21.875 -2.311 -5.223 1 97.62 216 ARG A N 1
ATOM 1685 C CA . ARG A 1 216 ? 22.281 -1.307 -4.246 1 97.62 216 ARG A CA 1
ATOM 1686 C C . ARG A 1 216 ? 22.391 -1.91 -2.85 1 97.62 216 ARG A C 1
ATOM 1688 O O . ARG A 1 216 ? 21.547 -2.715 -2.455 1 97.62 216 ARG A O 1
ATOM 1695 N N . ARG A 1 217 ? 23.469 -1.486 -2.15 1 97.69 217 ARG A N 1
ATOM 1696 C CA . ARG A 1 217 ? 23.547 -1.91 -0.757 1 97.69 217 ARG A CA 1
ATOM 1697 C C . ARG A 1 217 ? 22.328 -1.455 0.032 1 97.69 217 ARG A C 1
ATOM 1699 O O . ARG A 1 217 ? 21.859 -0.329 -0.139 1 97.69 217 ARG A O 1
ATOM 1706 N N . GLY A 1 218 ? 21.875 -2.355 0.955 1 97.81 218 GLY A N 1
ATOM 1707 C CA . GLY A 1 218 ? 20.672 -2.049 1.716 1 97.81 218 GLY A CA 1
ATOM 1708 C C . GLY A 1 218 ? 19.391 -2.318 0.947 1 97.81 218 GLY A C 1
ATOM 1709 O O . GLY A 1 218 ? 18.328 -1.821 1.312 1 97.81 218 GLY A O 1
ATOM 1710 N N . GLY A 1 219 ? 19.469 -3.035 -0.136 1 98.25 219 GLY A N 1
ATOM 1711 C CA . GLY A 1 219 ? 18.297 -3.332 -0.958 1 98.25 219 GLY A CA 1
ATOM 1712 C C . GLY A 1 219 ? 17.297 -4.234 -0.265 1 98.25 219 GLY A C 1
ATOM 1713 O O . GLY A 1 219 ? 17.516 -4.66 0.872 1 98.25 219 GLY A O 1
ATOM 1714 N N . TYR A 1 220 ? 16.188 -4.535 -0.889 1 98.94 220 TYR A N 1
ATOM 1715 C CA . TYR A 1 220 ? 15.07 -5.301 -0.364 1 98.94 220 TYR A CA 1
ATOM 1716 C C . TYR A 1 220 ? 14.523 -6.258 -1.415 1 98.94 220 TYR A C 1
ATOM 1718 O O . TYR A 1 220 ? 14.344 -5.879 -2.576 1 98.94 220 TYR A O 1
ATOM 1726 N N . LEU A 1 221 ? 14.305 -7.492 -1.062 1 98.94 221 LEU A N 1
ATOM 1727 C CA . LEU A 1 221 ? 13.789 -8.5 -1.982 1 98.94 221 LEU A CA 1
ATOM 1728 C C . LEU A 1 221 ? 12.32 -8.805 -1.694 1 98.94 221 LEU A C 1
ATOM 1730 O O . LEU A 1 221 ? 11.938 -9.008 -0.54 1 98.94 221 LEU A O 1
ATOM 1734 N N . ILE A 1 222 ? 11.508 -8.75 -2.676 1 98.94 222 ILE A N 1
ATOM 1735 C CA . ILE A 1 222 ? 10.141 -9.266 -2.643 1 98.94 222 ILE A CA 1
ATOM 1736 C C . ILE A 1 222 ? 10.031 -10.484 -3.561 1 98.94 222 ILE A C 1
ATOM 1738 O O . ILE A 1 222 ? 10.07 -10.344 -4.785 1 98.94 222 ILE A O 1
ATOM 1742 N N . HIS A 1 223 ? 9.883 -11.641 -2.949 1 98.88 223 HIS A N 1
ATOM 1743 C CA . HIS A 1 223 ? 9.891 -12.898 -3.697 1 98.88 223 HIS A CA 1
ATOM 1744 C C . HIS A 1 223 ? 8.523 -13.562 -3.676 1 98.88 223 HIS A C 1
ATOM 1746 O O . HIS A 1 223 ? 8.164 -14.234 -2.707 1 98.88 223 HIS A O 1
ATOM 1752 N N . VAL A 1 224 ? 7.82 -13.43 -4.801 1 98.44 224 VAL A N 1
ATOM 1753 C CA . VAL A 1 224 ? 6.445 -13.906 -4.906 1 98.44 224 VAL A CA 1
ATOM 1754 C C . VAL A 1 224 ? 6.285 -14.758 -6.168 1 98.44 224 VAL A C 1
ATOM 1756 O O . VAL A 1 224 ? 5.168 -14.969 -6.641 1 98.44 224 VAL A O 1
ATOM 1759 N N . GLY A 1 225 ? 7.383 -15.18 -6.75 1 96.44 225 GLY A N 1
ATOM 1760 C CA . GLY A 1 225 ? 7.359 -16.062 -7.902 1 96.44 225 GLY A CA 1
ATOM 1761 C C . GLY A 1 225 ? 7.238 -17.531 -7.527 1 96.44 225 GLY A C 1
ATOM 1762 O O . GLY A 1 225 ? 6.176 -17.984 -7.102 1 96.44 225 GLY A O 1
ATOM 1763 N N . ARG A 1 226 ? 8.391 -18.234 -7.676 1 96.25 226 ARG A N 1
ATOM 1764 C CA . ARG A 1 226 ? 8.516 -19.641 -7.281 1 96.25 226 ARG A CA 1
ATOM 1765 C C . ARG A 1 226 ? 9.664 -19.828 -6.301 1 96.25 226 ARG A C 1
ATOM 1767 O O . ARG A 1 226 ? 10.727 -19.219 -6.457 1 96.25 226 ARG A O 1
ATOM 1774 N N . GLY A 1 227 ? 9.414 -20.656 -5.328 1 97.56 227 GLY A N 1
ATOM 1775 C CA . GLY A 1 227 ? 10.391 -20.828 -4.27 1 97.56 227 GLY A CA 1
ATOM 1776 C C . GLY A 1 227 ? 11.766 -21.219 -4.785 1 97.56 227 GLY A C 1
ATOM 1777 O O . GLY A 1 227 ? 12.781 -20.781 -4.246 1 97.56 227 GLY A O 1
ATOM 1778 N N . GLU A 1 228 ? 11.812 -21.984 -5.891 1 97.06 228 GLU A N 1
ATOM 1779 C CA . GLU A 1 228 ? 13.047 -22.547 -6.418 1 97.06 228 GLU A CA 1
ATOM 1780 C C . GLU A 1 228 ? 13.914 -21.484 -7.078 1 97.06 228 GLU A C 1
ATOM 1782 O O . GLU A 1 228 ? 15.086 -21.734 -7.375 1 97.06 228 GLU A O 1
ATOM 1787 N N . HIS A 1 229 ? 13.414 -20.281 -7.191 1 98.5 229 HIS A N 1
ATOM 1788 C CA . HIS A 1 229 ? 14.219 -19.172 -7.715 1 98.5 229 HIS A CA 1
ATOM 1789 C C . HIS A 1 229 ? 15.297 -18.766 -6.719 1 98.5 229 HIS A C 1
ATOM 1791 O O . HIS A 1 229 ? 16.344 -18.25 -7.113 1 98.5 229 HIS A O 1
ATOM 1797 N N . LEU A 1 230 ? 15.062 -18.953 -5.477 1 98.88 230 LEU A N 1
ATOM 1798 C CA . LEU A 1 230 ? 15.867 -18.359 -4.418 1 98.88 230 LEU A CA 1
ATOM 1799 C C . LEU A 1 230 ? 16.875 -19.359 -3.854 1 98.88 230 LEU A C 1
ATOM 1801 O O . LEU A 1 230 ? 16.516 -20.5 -3.574 1 98.88 230 LEU A O 1
ATOM 1805 N N . VAL A 1 231 ? 18.031 -19 -3.746 1 98.81 231 VAL A N 1
ATOM 1806 C CA . VAL A 1 231 ? 19.031 -19.719 -2.965 1 98.81 231 VAL A CA 1
ATOM 1807 C C . VAL A 1 231 ? 19.016 -19.219 -1.524 1 98.81 231 VAL A C 1
ATOM 1809 O O . VAL A 1 231 ? 19.578 -18.156 -1.23 1 98.81 231 VAL A O 1
ATOM 1812 N N . ASP A 1 232 ? 18.484 -20.031 -0.644 1 98.62 232 ASP A N 1
ATOM 1813 C CA . ASP A 1 232 ? 18.203 -19.609 0.723 1 98.62 232 ASP A CA 1
ATOM 1814 C C . ASP A 1 232 ? 19.469 -19.109 1.421 1 98.62 232 ASP A C 1
ATOM 1816 O O . ASP A 1 232 ? 19.453 -18.047 2.047 1 98.62 232 ASP A O 1
ATOM 1820 N N . GLN A 1 233 ? 20.516 -19.844 1.249 1 98.5 233 GLN A N 1
ATOM 1821 C CA . GLN A 1 233 ? 21.75 -19.531 1.961 1 98.5 233 GLN A CA 1
ATOM 1822 C C . GLN A 1 233 ? 22.328 -18.203 1.483 1 98.5 233 GLN A C 1
ATOM 1824 O O . GLN A 1 233 ? 22.922 -17.453 2.268 1 98.5 233 GLN A O 1
ATOM 1829 N N . ASP A 1 234 ? 22.109 -17.938 0.271 1 98.81 234 ASP A N 1
ATOM 1830 C CA . ASP A 1 234 ? 22.625 -16.688 -0.276 1 98.81 234 ASP A CA 1
ATOM 1831 C C . ASP A 1 234 ? 21.828 -15.492 0.235 1 98.81 234 ASP A C 1
ATOM 1833 O O . ASP A 1 234 ? 22.375 -14.414 0.458 1 98.81 234 ASP A O 1
ATOM 1837 N N . LEU A 1 235 ? 20.547 -15.672 0.396 1 98.88 235 LEU A N 1
ATOM 1838 C CA . LEU A 1 235 ? 19.734 -14.602 0.972 1 98.88 235 LEU A CA 1
ATOM 1839 C C . LEU A 1 235 ? 20.156 -14.312 2.406 1 98.88 235 LEU A C 1
ATOM 1841 O O . LEU A 1 235 ? 20.344 -13.148 2.777 1 98.88 235 LEU A O 1
ATOM 1845 N N . LEU A 1 236 ? 20.328 -15.367 3.16 1 98.75 236 LEU A N 1
ATOM 1846 C CA . LEU A 1 236 ? 20.734 -15.195 4.547 1 98.75 236 LEU A CA 1
ATOM 1847 C C . LEU A 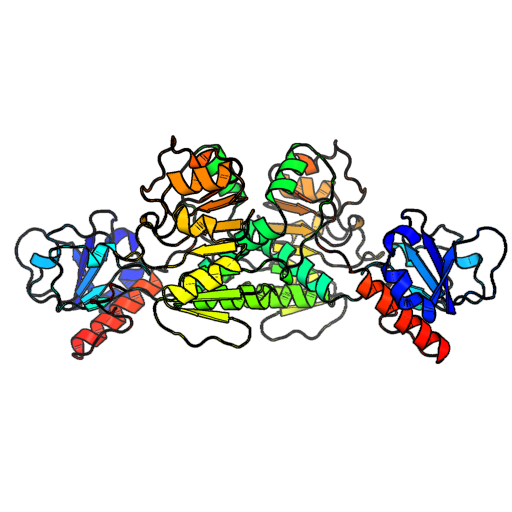1 236 ? 22.078 -14.469 4.629 1 98.75 236 LEU A C 1
ATOM 1849 O O . LEU A 1 236 ? 22.25 -13.562 5.445 1 98.75 236 LEU A O 1
ATOM 1853 N N . ALA A 1 237 ? 23 -14.883 3.771 1 98.75 237 ALA A N 1
ATOM 1854 C CA . ALA A 1 237 ? 24.312 -14.242 3.742 1 98.75 237 ALA A CA 1
ATOM 1855 C C . ALA A 1 237 ? 24.188 -12.766 3.369 1 98.75 237 ALA A C 1
ATOM 1857 O O . ALA A 1 237 ? 24.844 -11.914 3.963 1 98.75 237 ALA A O 1
ATOM 1858 N N . ALA A 1 238 ? 23.359 -12.422 2.385 1 98.81 238 ALA A N 1
ATOM 1859 C CA . ALA A 1 238 ? 23.156 -11.047 1.937 1 98.81 238 ALA A CA 1
ATOM 1860 C C . ALA A 1 238 ? 22.531 -10.195 3.039 1 98.81 238 ALA A C 1
ATOM 1862 O O . ALA A 1 238 ? 22.875 -9.016 3.184 1 98.81 238 ALA A O 1
ATOM 1863 N N . LEU A 1 239 ? 21.656 -10.742 3.809 1 98.69 239 LEU A N 1
ATOM 1864 C CA . LEU A 1 239 ? 21.031 -10.039 4.922 1 98.69 239 LEU A CA 1
ATOM 1865 C C . LEU A 1 239 ? 22.031 -9.812 6.051 1 98.69 239 LEU A C 1
ATOM 1867 O O . LEU A 1 239 ? 22.125 -8.711 6.602 1 98.69 239 LEU A O 1
ATOM 1871 N N . ASP A 1 240 ? 22.797 -10.812 6.355 1 98 240 ASP A N 1
ATOM 1872 C CA . ASP A 1 240 ? 23.766 -10.742 7.441 1 98 240 ASP A CA 1
ATOM 1873 C C . ASP A 1 240 ? 24.844 -9.695 7.148 1 98 240 ASP A C 1
ATOM 1875 O O . ASP A 1 240 ? 25.312 -9.016 8.055 1 98 240 ASP A O 1
ATOM 1879 N N . SER A 1 241 ? 25.266 -9.539 5.914 1 98 241 SER A N 1
ATOM 1880 C CA . SER A 1 241 ? 26.328 -8.609 5.531 1 98 241 SER A CA 1
ATOM 1881 C C . SER A 1 241 ? 25.797 -7.191 5.371 1 98 241 SER A C 1
ATOM 1883 O O . SER A 1 241 ? 26.562 -6.242 5.25 1 98 241 SER A O 1
ATOM 1885 N N . GLY A 1 242 ? 24.484 -7.07 5.27 1 98 242 GLY A N 1
ATOM 1886 C CA . GLY A 1 242 ? 23.891 -5.758 5.047 1 98 242 GLY A CA 1
ATOM 1887 C C . GLY A 1 242 ? 23.734 -5.422 3.576 1 98 242 GLY A C 1
ATOM 1888 O O . GLY A 1 242 ? 23.281 -4.324 3.232 1 98 242 GLY A O 1
ATOM 1889 N N . GLN A 1 243 ? 24.109 -6.367 2.748 1 98.38 243 GLN A N 1
ATOM 1890 C CA . GLN A 1 243 ? 23.844 -6.168 1.327 1 98.38 243 GLN A CA 1
ATOM 1891 C C . GLN A 1 243 ? 22.359 -5.977 1.061 1 98.38 243 GLN A C 1
ATOM 1893 O O . GLN A 1 243 ? 21.969 -5.109 0.276 1 98.38 243 GLN A O 1
ATOM 1898 N N . LEU A 1 244 ? 21.578 -6.746 1.681 1 98.69 244 LEU A N 1
ATOM 1899 C CA . LEU A 1 244 ? 20.141 -6.543 1.717 1 98.69 244 LEU A CA 1
ATOM 1900 C C . LEU A 1 244 ? 19.688 -6.117 3.109 1 98.69 244 LEU A C 1
ATOM 1902 O O . LEU A 1 244 ? 20.172 -6.641 4.113 1 98.69 244 LEU A O 1
ATOM 1906 N N . ALA A 1 245 ? 18.797 -5.168 3.156 1 98.38 245 ALA A N 1
ATOM 1907 C CA . ALA A 1 245 ? 18.234 -4.703 4.422 1 98.38 245 ALA A CA 1
ATOM 1908 C C . ALA A 1 245 ? 17.094 -5.609 4.887 1 98.38 245 ALA A C 1
ATOM 1910 O O . ALA A 1 245 ? 16.734 -5.613 6.066 1 98.38 245 ALA A O 1
ATOM 1911 N N . GLY A 1 246 ? 16.516 -6.359 3.941 1 98.69 246 GLY A N 1
ATOM 1912 C CA . GLY A 1 246 ? 15.398 -7.234 4.277 1 98.69 246 GLY A CA 1
ATOM 1913 C C . GLY A 1 246 ? 14.828 -7.961 3.074 1 98.69 246 GLY A C 1
ATOM 1914 O O . GLY A 1 246 ? 15.312 -7.793 1.952 1 98.69 246 GLY A O 1
ATOM 1915 N N . ALA A 1 247 ? 13.797 -8.758 3.338 1 98.94 247 ALA A N 1
ATOM 1916 C CA . ALA A 1 247 ? 13.109 -9.508 2.283 1 98.94 247 ALA A CA 1
ATOM 1917 C C . ALA A 1 247 ? 11.688 -9.852 2.691 1 98.94 247 ALA A C 1
ATOM 1919 O O . ALA A 1 247 ? 11.391 -10.008 3.879 1 98.94 247 ALA A O 1
ATOM 1920 N N . ALA A 1 248 ? 10.828 -9.867 1.771 1 98.88 248 ALA A N 1
ATOM 1921 C CA . ALA A 1 248 ? 9.492 -10.438 1.874 1 98.88 248 ALA A CA 1
ATOM 1922 C C . ALA A 1 248 ? 9.367 -11.703 1.03 1 98.88 248 ALA A C 1
ATOM 1924 O O . ALA A 1 248 ? 9.562 -11.672 -0.186 1 98.88 248 ALA A O 1
ATOM 1925 N N . LEU A 1 249 ? 9.086 -12.758 1.663 1 98.88 249 LEU A N 1
ATOM 1926 C CA . LEU A 1 249 ? 9.039 -14.055 1.002 1 98.88 249 LEU A CA 1
ATOM 1927 C C . LEU A 1 249 ? 7.648 -14.672 1.112 1 98.88 249 LEU A C 1
ATOM 1929 O O . LEU A 1 249 ? 7.125 -14.836 2.217 1 98.88 249 LEU A O 1
ATOM 1933 N N . ASP A 1 250 ? 7.086 -15.031 -0.007 1 98.75 250 ASP A N 1
ATOM 1934 C CA . ASP A 1 250 ? 5.762 -15.648 -0.025 1 98.75 250 ASP A CA 1
ATOM 1935 C C . ASP A 1 250 ? 5.816 -17.062 -0.598 1 98.75 250 ASP A C 1
ATOM 1937 O O . ASP A 1 250 ? 4.852 -17.812 -0.487 1 98.75 250 ASP A O 1
ATOM 1941 N N . VAL A 1 251 ? 6.926 -17.422 -1.232 1 98.12 251 VAL A N 1
ATOM 1942 C CA . VAL A 1 251 ? 7.094 -18.734 -1.844 1 98.12 251 VAL A CA 1
ATOM 1943 C C . VAL A 1 251 ? 8.422 -19.344 -1.398 1 98.12 251 VAL A C 1
ATOM 1945 O O . VAL A 1 251 ? 9.375 -18.625 -1.105 1 98.12 251 VAL A O 1
ATOM 1948 N N . PHE A 1 252 ? 8.461 -20.609 -1.363 1 98.06 252 PHE A N 1
ATOM 1949 C CA . PHE A 1 252 ? 9.594 -21.328 -0.793 1 98.06 252 PHE A CA 1
ATOM 1950 C C . PHE A 1 252 ? 9.836 -22.641 -1.54 1 98.06 252 PHE A C 1
ATOM 1952 O O . PHE A 1 252 ? 8.922 -23.203 -2.145 1 98.06 252 PHE A O 1
ATOM 1959 N N . ALA A 1 253 ? 11.047 -23.094 -1.503 1 95.75 253 ALA A N 1
ATOM 1960 C CA . ALA A 1 253 ? 11.391 -24.344 -2.164 1 95.75 253 ALA A CA 1
ATOM 1961 C C . ALA A 1 253 ? 10.578 -25.5 -1.602 1 95.75 253 ALA A C 1
ATOM 1963 O O . ALA A 1 253 ? 10.172 -26.406 -2.342 1 95.75 253 ALA A O 1
ATOM 1964 N N . ALA A 1 254 ? 10.391 -25.453 -0.336 1 95.06 254 ALA A N 1
ATOM 1965 C CA . ALA A 1 254 ? 9.539 -26.438 0.338 1 95.06 254 ALA A CA 1
ATOM 1966 C C . ALA A 1 254 ? 8.336 -25.75 0.99 1 95.06 254 ALA A C 1
ATOM 1968 O O . ALA A 1 254 ? 8.5 -24.828 1.786 1 95.06 254 ALA A O 1
ATOM 1969 N N . GLU A 1 255 ? 7.164 -26.219 0.63 1 94.31 255 GLU A N 1
ATOM 1970 C CA . GLU A 1 255 ? 5.926 -25.703 1.206 1 94.31 255 GLU A CA 1
ATOM 1971 C C . GLU A 1 255 ? 5.043 -26.828 1.728 1 94.31 255 GLU A C 1
ATOM 1973 O O . GLU A 1 255 ? 4.781 -27.797 1.013 1 94.31 255 GLU A O 1
ATOM 1978 N N . PRO A 1 256 ? 4.684 -26.75 2.967 1 96.12 256 PRO A N 1
ATOM 1979 C CA . PRO A 1 256 ? 4.844 -25.672 3.932 1 96.12 256 PRO A CA 1
ATOM 1980 C C . PRO A 1 256 ? 6.293 -25.469 4.363 1 96.12 256 PRO A C 1
ATOM 1982 O O . PRO A 1 256 ? 7.07 -26.422 4.387 1 96.12 256 PRO A O 1
ATOM 1985 N N . LEU A 1 257 ? 6.586 -24.188 4.699 1 98 257 LEU A N 1
ATOM 1986 C CA . LEU A 1 257 ? 7.914 -23.891 5.219 1 98 257 LEU A CA 1
ATOM 1987 C C . LEU A 1 257 ? 8.141 -24.578 6.559 1 98 257 LEU A C 1
ATOM 1989 O O . LEU A 1 257 ? 7.363 -24.406 7.496 1 98 257 LEU A O 1
ATOM 1993 N N . PRO A 1 258 ? 9.164 -25.453 6.605 1 97.5 258 PRO A N 1
ATOM 1994 C CA . PRO A 1 258 ? 9.398 -26.141 7.871 1 97.5 258 PRO A CA 1
ATOM 1995 C C . PRO A 1 258 ? 9.531 -25.188 9.055 1 97.5 258 PRO A C 1
ATOM 1997 O O . PRO A 1 258 ? 10.18 -24.141 8.945 1 97.5 258 PRO A O 1
ATOM 2000 N N . PRO A 1 259 ? 8.961 -25.531 10.172 1 96.81 259 PRO A N 1
ATOM 2001 C CA . PRO A 1 259 ? 8.953 -24.625 11.328 1 96.81 259 PRO A CA 1
ATOM 2002 C C . PRO A 1 259 ? 10.352 -24.281 11.812 1 96.81 259 PRO A C 1
ATOM 2004 O O . PRO A 1 259 ? 10.539 -23.281 12.516 1 96.81 259 PRO A O 1
ATOM 2007 N N . THR A 1 260 ? 11.32 -25.047 11.469 1 97.25 260 THR A N 1
ATOM 2008 C CA . THR A 1 260 ? 12.688 -24.828 11.938 1 97.25 260 THR A CA 1
ATOM 2009 C C . THR A 1 260 ? 13.453 -23.953 10.953 1 97.25 260 THR A C 1
ATOM 2011 O O . THR A 1 260 ? 14.602 -23.578 11.211 1 97.25 260 THR A O 1
ATOM 2014 N N . HIS A 1 261 ? 12.852 -23.75 9.852 1 98 261 HIS A N 1
ATOM 2015 C CA . HIS A 1 261 ? 13.562 -22.969 8.852 1 98 261 HIS A CA 1
ATOM 2016 C C . HIS A 1 261 ? 13.938 -21.594 9.391 1 98 261 HIS A C 1
ATOM 2018 O O . HIS A 1 261 ? 13.125 -20.922 10.031 1 98 261 HIS A O 1
ATOM 2024 N N . PRO A 1 262 ? 15.062 -21.047 9.102 1 97.88 262 PRO A N 1
ATOM 2025 C CA . PRO A 1 262 ? 15.555 -19.812 9.703 1 97.88 262 PRO A CA 1
ATOM 2026 C C . PRO A 1 262 ? 14.773 -18.578 9.227 1 97.88 262 PRO A C 1
ATOM 2028 O O . PRO A 1 262 ? 14.812 -17.531 9.875 1 97.88 262 PRO A O 1
ATOM 2031 N N . PHE A 1 263 ? 14.094 -18.656 8.125 1 98.5 263 PHE A N 1
ATOM 2032 C CA . PHE A 1 263 ? 13.367 -17.516 7.594 1 98.5 263 PHE A CA 1
ATOM 2033 C C . PHE A 1 263 ? 12.305 -17.047 8.578 1 98.5 263 PHE A C 1
ATOM 2035 O O . PHE A 1 263 ? 12.016 -15.844 8.664 1 98.5 263 PHE A O 1
ATOM 2042 N N . TRP A 1 264 ? 11.773 -17.969 9.398 1 98.12 264 TRP A N 1
ATOM 2043 C CA . TRP A 1 264 ? 10.695 -17.641 10.32 1 98.12 264 TRP A CA 1
ATOM 2044 C C . TRP A 1 264 ? 11.156 -16.609 11.344 1 98.12 264 TRP A C 1
ATOM 2046 O O . TRP A 1 264 ? 10.391 -15.719 11.734 1 98.12 264 TRP A O 1
ATOM 2056 N N . ARG A 1 265 ? 12.391 -16.625 11.672 1 96.12 265 ARG A N 1
ATOM 2057 C CA . ARG A 1 265 ? 12.836 -15.906 12.867 1 96.12 265 ARG A CA 1
ATOM 2058 C C . ARG A 1 265 ? 13.781 -14.773 12.492 1 96.12 265 ARG A C 1
ATOM 2060 O O . ARG A 1 265 ? 14.164 -13.969 13.352 1 96.12 265 ARG A O 1
ATOM 2067 N N . HIS A 1 266 ? 14.18 -14.781 11.305 1 96.94 266 HIS A N 1
ATOM 2068 C CA . HIS A 1 266 ? 15.07 -13.695 10.914 1 96.94 266 HIS A CA 1
ATOM 2069 C C . HIS A 1 266 ? 14.398 -12.336 11.062 1 96.94 266 HIS A C 1
ATOM 2071 O O . HIS A 1 266 ? 13.305 -12.117 10.531 1 96.94 266 HIS A O 1
ATOM 2077 N N . PRO A 1 267 ? 14.992 -11.414 11.703 1 95.69 267 PRO A N 1
ATOM 2078 C CA . PRO A 1 267 ? 14.312 -10.156 12.031 1 95.69 267 PRO A CA 1
ATOM 2079 C C . PRO A 1 267 ? 14.023 -9.297 10.805 1 95.69 267 PRO A C 1
ATOM 2081 O O . PRO A 1 267 ? 13.18 -8.398 10.859 1 95.69 267 PRO A O 1
ATOM 2084 N N . ASN A 1 268 ? 14.703 -9.555 9.711 1 97.69 268 ASN A N 1
ATOM 2085 C CA . ASN A 1 268 ? 14.555 -8.703 8.539 1 97.69 268 ASN A CA 1
ATOM 2086 C C . ASN A 1 268 ? 13.812 -9.414 7.414 1 97.69 268 ASN A C 1
ATOM 2088 O O . ASN A 1 268 ? 13.859 -8.984 6.258 1 97.69 268 ASN A O 1
ATOM 2092 N N . ILE A 1 269 ? 13.172 -10.539 7.707 1 98.62 269 ILE A N 1
ATOM 2093 C CA . ILE A 1 269 ? 12.391 -11.266 6.707 1 98.62 269 ILE A CA 1
ATOM 2094 C C . ILE A 1 269 ? 10.922 -11.281 7.105 1 98.62 269 ILE A C 1
ATOM 2096 O O . ILE A 1 269 ? 10.586 -11.531 8.266 1 98.62 269 ILE A O 1
ATOM 2100 N N . VAL A 1 270 ? 10.047 -10.914 6.23 1 98.69 270 VAL A N 1
ATOM 2101 C CA . VAL A 1 270 ? 8.609 -11.117 6.383 1 98.69 270 VAL A CA 1
ATOM 2102 C C . VAL A 1 270 ? 8.172 -12.359 5.602 1 98.69 270 VAL A C 1
ATOM 2104 O O . VAL A 1 270 ? 8.477 -12.484 4.414 1 98.69 270 VAL A O 1
ATOM 2107 N N . VAL A 1 271 ? 7.504 -13.25 6.246 1 98.69 271 VAL A N 1
ATOM 2108 C CA . VAL A 1 271 ? 7.098 -14.523 5.656 1 98.69 271 VAL A CA 1
ATOM 2109 C C . VAL A 1 271 ? 5.574 -14.586 5.562 1 98.69 271 VAL A C 1
ATOM 2111 O O . VAL A 1 271 ? 4.875 -14.281 6.531 1 98.69 271 VAL A O 1
ATOM 2114 N N . THR A 1 272 ? 5.059 -14.898 4.457 1 98.44 272 THR A N 1
ATOM 2115 C CA . THR A 1 272 ? 3.658 -15.25 4.254 1 98.44 272 THR A CA 1
ATOM 2116 C C . THR A 1 272 ? 3.531 -16.609 3.564 1 98.44 272 THR A C 1
ATOM 2118 O O . THR A 1 272 ? 4.453 -17.047 2.873 1 98.44 272 THR A O 1
ATOM 2121 N N . PRO A 1 273 ? 2.496 -17.359 3.766 1 97.88 273 PRO A N 1
ATOM 2122 C CA . PRO A 1 273 ? 2.369 -18.75 3.328 1 97.88 273 PRO A CA 1
ATOM 2123 C C . PRO A 1 273 ? 1.774 -18.875 1.928 1 97.88 273 PRO A C 1
ATOM 2125 O O . PRO A 1 273 ? 0.723 -19.5 1.754 1 97.88 273 PRO A O 1
ATOM 2128 N N . HIS A 1 274 ? 2.574 -18.391 0.915 1 96.06 274 HIS A N 1
ATOM 2129 C CA . HIS A 1 274 ? 2.154 -18.516 -0.477 1 96.06 274 HIS A CA 1
ATOM 2130 C C . HIS A 1 274 ? 0.729 -18 -0.668 1 96.06 274 HIS A C 1
ATOM 2132 O O . HIS A 1 274 ? -0.112 -18.703 -1.24 1 96.06 274 HIS A O 1
ATOM 2138 N N . ASP A 1 275 ? 0.542 -16.766 -0.225 1 95.38 275 ASP A N 1
ATOM 2139 C CA . ASP A 1 275 ? -0.814 -16.234 -0.171 1 95.38 275 ASP A CA 1
ATOM 2140 C C . ASP A 1 275 ? -0.891 -14.859 -0.842 1 95.38 275 ASP A C 1
ATOM 2142 O O . ASP A 1 275 ? -1.804 -14.078 -0.567 1 95.38 275 ASP A O 1
ATOM 2146 N N . ALA A 1 276 ? 0.064 -14.508 -1.652 1 96.69 276 ALA A N 1
ATOM 2147 C CA . ALA A 1 276 ? 0.085 -13.203 -2.307 1 96.69 276 ALA A CA 1
ATOM 2148 C C . ALA A 1 276 ? -1.123 -13.031 -3.223 1 96.69 276 ALA A C 1
ATOM 2150 O O . ALA A 1 276 ? -1.743 -11.969 -3.246 1 96.69 276 ALA A O 1
ATOM 2151 N N . SER A 1 277 ? -1.397 -14.094 -3.982 1 94.38 277 SER A N 1
ATOM 2152 C CA . SER A 1 277 ? -2.553 -14.031 -4.871 1 94.38 277 SER A CA 1
ATOM 2153 C C . SER A 1 277 ? -2.924 -15.422 -5.387 1 94.38 277 SER A C 1
ATOM 2155 O O . SER A 1 277 ? -2.064 -16.297 -5.504 1 94.38 277 SER A O 1
ATOM 2157 N N . ASP A 1 278 ? -4.18 -15.57 -5.625 1 91.44 278 ASP A N 1
ATOM 2158 C CA . ASP A 1 278 ? -4.711 -16.781 -6.227 1 91.44 278 ASP A CA 1
ATOM 2159 C C . ASP A 1 278 ? -5.562 -16.469 -7.453 1 91.44 278 ASP A C 1
ATOM 2161 O O . ASP A 1 278 ? -6.137 -15.383 -7.551 1 91.44 278 ASP A O 1
ATOM 2165 N N . VAL A 1 279 ? -5.547 -17.453 -8.289 1 90.81 279 VAL A N 1
ATOM 2166 C CA . VAL A 1 279 ? -6.527 -17.328 -9.367 1 90.81 279 VAL A CA 1
ATOM 2167 C C . VAL A 1 279 ? -7.91 -17.703 -8.844 1 90.81 279 VAL A C 1
ATOM 2169 O O . VAL A 1 279 ? -8.031 -18.453 -7.875 1 90.81 279 VAL A O 1
ATOM 2172 N N . SER A 1 280 ? -8.891 -17.141 -9.508 1 90 280 SER A N 1
ATOM 2173 C CA . SER A 1 280 ? -10.258 -17.5 -9.117 1 90 280 SER A CA 1
ATOM 2174 C C . SER A 1 280 ? -10.703 -18.781 -9.797 1 90 280 SER A C 1
ATOM 2176 O O . SER A 1 280 ? -10.297 -19.078 -10.922 1 90 280 SER A O 1
ATOM 2178 N N . VAL A 1 281 ? -11.531 -19.469 -9.102 1 90.38 281 VAL A N 1
ATOM 2179 C CA . VAL A 1 281 ? -12.102 -20.688 -9.68 1 90.38 281 VAL A CA 1
ATOM 2180 C C . VAL A 1 281 ? -12.906 -20.328 -10.93 1 90.38 281 VAL A C 1
ATOM 2182 O O . VAL A 1 281 ? -12.922 -21.078 -11.906 1 90.38 281 VAL A O 1
ATOM 2185 N N . ASP A 1 282 ? -13.469 -19.156 -10.914 1 91.25 282 ASP A N 1
ATOM 2186 C CA . ASP A 1 282 ? -14.211 -18.672 -12.07 1 91.25 282 ASP A CA 1
ATOM 2187 C C . ASP A 1 282 ? -13.297 -18.547 -13.289 1 91.25 282 ASP A C 1
ATOM 2189 O O . ASP A 1 282 ? -13.688 -18.875 -14.406 1 91.25 282 ASP A O 1
ATOM 2193 N N . SER A 1 283 ? -12.164 -18.047 -13 1 92.56 283 SER A N 1
ATOM 2194 C CA . SER A 1 283 ? -11.219 -17.891 -14.094 1 92.56 283 SER A CA 1
ATOM 2195 C C . SER A 1 283 ? -10.75 -19.25 -14.609 1 92.56 283 SER A C 1
ATOM 2197 O O . SER A 1 283 ? -10.531 -19.422 -15.812 1 92.56 283 SER A O 1
ATOM 2199 N N . VAL A 1 284 ? -10.539 -20.188 -13.758 1 93.75 284 VAL A N 1
ATOM 2200 C CA . VAL A 1 284 ? -10.18 -21.547 -14.156 1 93.75 284 VAL A CA 1
ATOM 2201 C C . VAL A 1 284 ? -11.281 -22.125 -15.039 1 93.75 284 VAL A C 1
ATOM 2203 O O . VAL A 1 284 ? -11.008 -22.641 -16.125 1 93.75 284 VAL A O 1
ATOM 2206 N N . ALA A 1 285 ? -12.531 -21.984 -14.594 1 93.5 285 ALA A N 1
ATOM 2207 C CA . ALA A 1 285 ? -13.672 -22.5 -15.336 1 93.5 285 ALA A CA 1
ATOM 2208 C C . ALA A 1 285 ? -13.773 -21.875 -16.719 1 93.5 285 ALA A C 1
ATOM 2210 O O . ALA A 1 285 ? -13.961 -22.562 -17.719 1 93.5 285 ALA A O 1
ATOM 2211 N N . ALA A 1 286 ? -13.617 -20.594 -16.703 1 94.25 286 ALA A N 1
ATOM 2212 C CA . ALA A 1 286 ? -13.688 -19.891 -17.969 1 94.25 286 ALA A CA 1
ATOM 2213 C C . ALA A 1 286 ? -12.594 -20.359 -18.922 1 94.25 286 ALA A C 1
ATOM 2215 O O . ALA A 1 286 ? -12.828 -20.516 -20.125 1 94.25 286 ALA A O 1
ATOM 2216 N N . THR A 1 287 ? -11.43 -20.547 -18.422 1 95.44 287 THR A N 1
ATOM 2217 C CA . THR A 1 287 ? -10.297 -21.016 -19.219 1 95.44 287 THR A CA 1
ATOM 2218 C C . THR A 1 287 ? -10.562 -22.422 -19.766 1 95.44 287 THR A C 1
ATOM 2220 O O . THR A 1 287 ? -10.273 -22.703 -20.922 1 95.44 287 THR A O 1
ATOM 2223 N N . LEU A 1 288 ? -11.141 -23.281 -18.984 1 95.25 288 LEU A N 1
ATOM 2224 C CA . LEU A 1 288 ? -11.461 -24.641 -19.406 1 95.25 288 LEU A CA 1
ATOM 2225 C C . LEU A 1 288 ? -12.477 -24.641 -20.547 1 95.25 288 LEU A C 1
ATOM 2227 O O . LEU A 1 288 ? -12.305 -25.344 -21.531 1 95.25 288 LEU A O 1
ATOM 2231 N N . VAL A 1 289 ? -13.469 -23.781 -20.391 1 96.38 289 VAL A N 1
ATOM 2232 C CA . VAL A 1 289 ? -14.508 -23.688 -21.406 1 96.38 289 VAL A CA 1
ATOM 2233 C C . VAL A 1 289 ? -13.906 -23.156 -22.703 1 96.38 289 VAL A C 1
ATOM 2235 O O . VAL A 1 289 ? -14.156 -23.703 -23.781 1 96.38 289 VAL A O 1
ATOM 2238 N N . ALA A 1 290 ? -13.141 -22.125 -22.578 1 97.31 290 ALA A N 1
ATOM 2239 C CA . ALA A 1 290 ? -12.5 -21.562 -23.75 1 97.31 290 ALA A CA 1
ATOM 2240 C C . ALA A 1 290 ? -11.594 -22.578 -24.438 1 97.31 290 ALA A C 1
ATOM 2242 O O . ALA A 1 290 ? -11.539 -22.672 -25.656 1 97.31 290 ALA A O 1
ATOM 2243 N N . THR A 1 291 ? -10.875 -23.312 -23.656 1 97.62 291 THR A N 1
ATOM 2244 C CA . THR A 1 291 ? -9.969 -24.344 -24.172 1 97.62 291 THR A CA 1
ATOM 2245 C C . THR A 1 291 ? -10.75 -25.453 -24.859 1 97.62 291 THR A C 1
ATOM 2247 O O . THR A 1 291 ? -10.398 -25.875 -25.969 1 97.62 291 THR A O 1
ATOM 2250 N N . ALA A 1 292 ? -11.836 -25.891 -24.266 1 97 292 ALA A N 1
ATOM 2251 C CA . ALA A 1 292 ? -12.695 -26.922 -24.859 1 97 292 ALA A CA 1
ATOM 2252 C C . ALA A 1 292 ? -13.242 -26.469 -26.203 1 97 292 ALA A C 1
ATOM 2254 O O . ALA A 1 292 ? -13.234 -27.234 -27.172 1 97 292 ALA A O 1
ATOM 2255 N N . ASN A 1 293 ? -13.703 -25.234 -26.172 1 97.56 293 ASN A N 1
ATOM 2256 C CA . ASN A 1 293 ? -14.227 -24.688 -27.422 1 97.56 293 ASN A CA 1
ATOM 2257 C C . ASN A 1 293 ? -13.156 -24.656 -28.5 1 97.56 293 ASN A C 1
ATOM 2259 O O . ASN A 1 293 ? -13.445 -24.953 -29.672 1 97.56 293 ASN A O 1
ATOM 2263 N N . ALA A 1 294 ? -11.984 -24.281 -28.172 1 97.81 294 ALA A N 1
ATOM 2264 C CA . ALA A 1 294 ? -10.875 -24.234 -29.125 1 97.81 294 ALA A CA 1
ATOM 2265 C C . ALA A 1 294 ? -10.578 -25.625 -29.672 1 97.81 294 ALA A C 1
ATOM 2267 O O . ALA A 1 294 ? -10.391 -25.797 -30.875 1 97.81 294 ALA A O 1
ATOM 2268 N N . ILE A 1 295 ? -10.531 -26.609 -28.797 1 96.62 295 ILE A N 1
ATOM 2269 C CA . ILE A 1 295 ? -10.273 -27.984 -29.203 1 96.62 295 ILE A CA 1
ATOM 2270 C C . ILE A 1 295 ? -11.336 -28.438 -30.203 1 96.62 295 ILE A C 1
ATOM 2272 O O . ILE A 1 295 ? -11.016 -29 -31.25 1 96.62 295 ILE A O 1
ATOM 2276 N N . ARG A 1 296 ? -12.555 -28.141 -29.938 1 96.19 296 ARG A N 1
ATOM 2277 C CA . ARG A 1 296 ? -13.656 -28.516 -30.812 1 96.19 296 ARG A CA 1
ATOM 2278 C C . ARG A 1 296 ? -13.516 -27.875 -32.188 1 96.19 296 ARG A C 1
ATOM 2280 O O . ARG A 1 296 ? -13.859 -28.484 -33.188 1 96.19 296 ARG A O 1
ATOM 2287 N N . ALA A 1 297 ? -13.023 -26.719 -32.125 1 96.81 297 ALA A N 1
ATOM 2288 C CA . ALA A 1 297 ? -12.906 -25.953 -33.375 1 96.81 297 ALA A CA 1
ATOM 2289 C C . ALA A 1 297 ? -11.586 -26.266 -34.094 1 96.81 297 ALA A C 1
ATOM 2291 O O . ALA A 1 297 ? -11.32 -25.734 -35.156 1 96.81 297 ALA A O 1
ATOM 2292 N N . GLY A 1 298 ? -10.734 -27.047 -33.5 1 95.62 298 GLY A N 1
ATOM 2293 C CA . GLY A 1 298 ? -9.445 -27.375 -34.062 1 95.62 298 GLY A CA 1
ATOM 2294 C C . GLY A 1 298 ? -8.477 -26.219 -34.062 1 95.62 298 GLY A C 1
ATOM 2295 O O . GLY A 1 298 ? -7.68 -26.062 -35 1 95.62 298 GLY A O 1
ATOM 2296 N N . ARG A 1 299 ? -8.633 -25.391 -33.031 1 96.69 299 ARG A N 1
ATOM 2297 C CA . ARG A 1 299 ? -7.785 -24.219 -32.875 1 96.69 299 ARG A CA 1
ATOM 2298 C C . ARG A 1 299 ? -6.906 -24.312 -31.641 1 96.69 299 ARG A C 1
ATOM 2300 O O . ARG A 1 299 ? -7.156 -25.125 -30.766 1 96.69 299 ARG A O 1
ATOM 2307 N N . ARG A 1 300 ? -5.863 -23.516 -31.641 1 96 300 ARG A N 1
ATOM 2308 C CA . ARG A 1 300 ? -5.023 -23.391 -30.453 1 96 300 ARG A CA 1
ATOM 2309 C C . ARG A 1 300 ? -5.762 -22.672 -29.328 1 96 300 ARG A C 1
ATOM 2311 O O . ARG A 1 300 ? -6.355 -21.625 -29.547 1 96 300 ARG A O 1
ATOM 2318 N N . PRO A 1 301 ? -5.773 -23.297 -28.141 1 97.12 301 PRO A N 1
ATOM 2319 C CA . PRO A 1 301 ? -6.457 -22.609 -27.031 1 97.12 301 PRO A CA 1
ATOM 2320 C C . PRO A 1 301 ? -5.848 -21.25 -26.703 1 97.12 301 PRO A C 1
ATOM 2322 O O . PRO A 1 301 ? -4.637 -21.062 -26.844 1 97.12 301 PRO A O 1
ATOM 2325 N N . PRO A 1 302 ? -6.699 -20.406 -26.203 1 93.62 302 PRO A N 1
ATOM 2326 C CA . PRO A 1 302 ? -6.156 -19.156 -25.688 1 93.62 302 PRO A CA 1
ATOM 2327 C C . PRO A 1 302 ? -5.25 -19.359 -24.484 1 93.62 302 PRO A C 1
ATOM 2329 O O . PRO A 1 302 ? -5.484 -20.266 -23.672 1 93.62 302 PRO A O 1
ATOM 2332 N N . HIS A 1 303 ? -4.148 -18.672 -24.375 1 92.5 303 HIS A N 1
ATOM 2333 C CA . HIS A 1 303 ? -3.219 -18.625 -23.25 1 92.5 303 HIS A CA 1
ATOM 2334 C C . HIS A 1 303 ? -2.34 -19.875 -23.219 1 92.5 303 HIS A C 1
ATOM 2336 O O . HIS A 1 303 ? -1.733 -20.188 -22.188 1 92.5 303 HIS A O 1
ATOM 2342 N N . ALA A 1 304 ? -2.471 -20.75 -24.266 1 96.75 304 ALA A N 1
ATOM 2343 C CA . ALA A 1 304 ? -1.484 -21.828 -24.422 1 96.75 304 ALA A CA 1
ATOM 2344 C C . ALA A 1 304 ? -0.064 -21.266 -24.391 1 96.75 304 ALA A C 1
ATOM 2346 O O . ALA A 1 304 ? 0.23 -20.266 -25.047 1 96.75 304 ALA A O 1
ATOM 2347 N N . ILE A 1 305 ? 0.759 -21.922 -23.672 1 94.62 305 ILE A N 1
ATOM 2348 C CA . ILE A 1 305 ? 2.113 -21.406 -23.5 1 94.62 305 ILE A CA 1
ATOM 2349 C C . ILE A 1 305 ? 2.98 -21.828 -24.688 1 94.62 305 ILE A C 1
ATOM 2351 O O . ILE A 1 305 ? 2.557 -22.641 -25.516 1 94.62 305 ILE A O 1
ATOM 2355 N N . ASP A 1 306 ? 4.164 -21.219 -24.766 1 91.12 306 ASP A N 1
ATOM 2356 C CA . ASP A 1 306 ? 5.219 -21.734 -25.641 1 91.12 306 ASP A CA 1
ATOM 2357 C C . ASP A 1 306 ? 6 -22.844 -24.953 1 91.12 306 ASP A C 1
ATOM 2359 O O . ASP A 1 306 ? 6.801 -22.594 -24.047 1 91.12 306 ASP A O 1
ATOM 2363 N N . ARG A 1 307 ? 5.832 -24.062 -25.422 1 88.5 307 ARG A N 1
ATOM 2364 C CA . ARG A 1 307 ? 6.418 -25.234 -24.781 1 88.5 307 ARG A CA 1
ATOM 2365 C C . ARG A 1 307 ? 7.941 -25.156 -24.781 1 88.5 307 ARG A C 1
ATOM 2367 O O . ARG A 1 307 ? 8.594 -25.656 -23.859 1 88.5 307 ARG A O 1
ATOM 2374 N N . ALA A 1 308 ? 8.43 -24.562 -25.734 1 84.31 308 ALA A N 1
ATOM 2375 C CA . ALA A 1 308 ? 9.883 -24.438 -25.828 1 84.31 308 ALA A CA 1
ATOM 2376 C C . ALA A 1 308 ? 10.414 -23.516 -24.734 1 84.31 308 ALA A C 1
ATOM 2378 O O . ALA A 1 308 ? 11.523 -23.719 -24.234 1 84.31 308 ALA A O 1
ATOM 2379 N N . ARG A 1 309 ? 9.547 -22.609 -24.328 1 83 309 ARG A N 1
ATOM 2380 C CA . ARG A 1 309 ? 9.953 -21.625 -23.328 1 83 309 ARG A CA 1
ATOM 2381 C C . ARG A 1 309 ? 9.516 -22.062 -21.922 1 83 309 ARG A C 1
ATOM 2383 O O . ARG A 1 309 ? 10.07 -21.578 -20.922 1 83 309 ARG A O 1
ATOM 2390 N N . GLY A 1 310 ? 8.5 -22.906 -21.906 1 80.19 310 GLY A N 1
ATOM 2391 C CA . GLY A 1 310 ? 7.996 -23.391 -20.641 1 80.19 310 GLY A CA 1
ATOM 2392 C C . GLY A 1 310 ? 7.02 -22.438 -19.969 1 80.19 310 GLY A C 1
ATOM 2393 O O . GLY A 1 310 ? 6.676 -22.609 -18.797 1 80.19 310 GLY A O 1
ATOM 2394 N N . TYR A 1 311 ? 6.797 -21.391 -20.719 1 83.56 311 TYR A N 1
ATOM 2395 C CA . TYR A 1 311 ? 5.832 -20.438 -20.188 1 83.56 311 TYR A CA 1
ATOM 2396 C C . TYR A 1 311 ? 5.152 -19.656 -21.312 1 83.56 311 TYR A C 1
ATOM 2398 O O . TYR A 1 311 ? 5.645 -19.641 -22.438 1 83.56 311 TYR A O 1
ATOM 2406 N N . MET B 1 1 ? 10.625 41.469 1.127 1 93.56 1 MET B N 1
ATOM 2407 C CA . MET B 1 1 ? 9.594 41.625 2.148 1 93.56 1 MET B CA 1
ATOM 2408 C C . MET B 1 1 ? 10.023 40.938 3.451 1 93.56 1 MET B C 1
ATOM 2410 O O . MET B 1 1 ? 10.633 39.875 3.438 1 93.56 1 MET B O 1
ATOM 2414 N N . ARG B 1 2 ? 9.734 41.625 4.512 1 93.56 2 ARG B N 1
ATOM 2415 C CA . ARG B 1 2 ? 10.07 41.062 5.812 1 93.56 2 ARG B CA 1
ATOM 2416 C C . ARG B 1 2 ? 8.992 40.094 6.289 1 93.56 2 ARG B C 1
ATOM 2418 O O . ARG B 1 2 ? 7.797 40.375 6.148 1 93.56 2 ARG B O 1
ATOM 2425 N N . CYS B 1 3 ? 9.422 38.969 6.77 1 95.12 3 CYS B N 1
ATOM 2426 C CA . CYS B 1 3 ? 8.523 37.906 7.227 1 95.12 3 CYS B CA 1
ATOM 2427 C C . CYS B 1 3 ? 8.859 37.469 8.656 1 95.12 3 CYS B C 1
ATOM 2429 O O . CYS B 1 3 ? 9.977 37.031 8.922 1 95.12 3 CYS B O 1
ATOM 2431 N N . ALA B 1 4 ? 7.926 37.625 9.531 1 95.5 4 ALA B N 1
ATOM 2432 C CA . ALA B 1 4 ? 8.141 37.281 10.93 1 95.5 4 ALA B CA 1
ATOM 2433 C C . ALA B 1 4 ? 8.016 35.75 11.125 1 95.5 4 ALA B C 1
ATOM 2435 O O . ALA B 1 4 ? 7.113 35.125 10.562 1 95.5 4 ALA B O 1
ATOM 2436 N N . LEU B 1 5 ? 8.93 35.156 11.898 1 95.12 5 LEU B N 1
ATOM 2437 C CA . LEU B 1 5 ? 8.859 33.75 12.328 1 95.12 5 LEU B CA 1
ATOM 2438 C C . LEU B 1 5 ? 8.156 33.625 13.672 1 95.12 5 LEU B C 1
ATOM 2440 O O . LEU B 1 5 ? 8.688 34.062 14.695 1 95.12 5 LEU B O 1
ATOM 2444 N N . VAL B 1 6 ? 6.98 32.969 13.633 1 95.75 6 VAL B N 1
ATOM 2445 C CA . VAL B 1 6 ? 6.164 33 14.844 1 95.75 6 VAL B CA 1
ATOM 2446 C C . VAL B 1 6 ? 5.828 31.578 15.266 1 95.75 6 VAL B C 1
ATOM 2448 O O . VAL B 1 6 ? 5.031 30.891 14.617 1 95.75 6 VAL B O 1
ATOM 2451 N N . SER B 1 7 ? 6.406 31.078 16.359 1 94.69 7 SER B N 1
ATOM 2452 C CA . SER B 1 7 ? 6.109 29.734 16.859 1 94.69 7 SER B CA 1
ATOM 2453 C C . SER B 1 7 ? 6.473 29.609 18.328 1 94.69 7 SER B C 1
ATOM 2455 O O . SER B 1 7 ? 7.492 30.141 18.781 1 94.69 7 SER B O 1
ATOM 2457 N N . ASP B 1 8 ? 5.68 28.922 19.078 1 90.69 8 ASP B N 1
ATOM 2458 C CA . ASP B 1 8 ? 5.984 28.594 20.469 1 90.69 8 ASP B CA 1
ATOM 2459 C C . ASP B 1 8 ? 6.41 27.141 20.609 1 90.69 8 ASP B C 1
ATOM 2461 O O . ASP B 1 8 ? 6.781 26.688 21.688 1 90.69 8 ASP B O 1
ATOM 2465 N N . ARG B 1 9 ? 6.438 26.391 19.531 1 87 9 ARG B N 1
ATOM 2466 C CA . ARG B 1 9 ? 6.625 24.938 19.641 1 87 9 ARG B CA 1
ATOM 2467 C C . ARG B 1 9 ? 7.816 24.484 18.797 1 87 9 ARG B C 1
ATOM 2469 O O . ARG B 1 9 ? 8.352 23.391 19.016 1 87 9 ARG B O 1
ATOM 2476 N N . LEU B 1 10 ? 8.125 25.266 17.875 1 88.5 10 LEU B N 1
ATOM 2477 C CA . LEU B 1 10 ? 9.117 24.828 16.906 1 88.5 10 LEU B CA 1
ATOM 2478 C C . LEU B 1 10 ? 10.078 25.953 16.562 1 88.5 10 LEU B C 1
ATOM 2480 O O . LEU B 1 10 ? 9.664 27.109 16.422 1 88.5 10 LEU B O 1
ATOM 2484 N N . ASP B 1 11 ? 11.375 25.625 16.438 1 90.19 11 ASP B N 1
ATOM 2485 C CA . ASP B 1 11 ? 12.336 26.562 15.875 1 90.19 11 ASP B CA 1
ATOM 2486 C C . ASP B 1 11 ? 12.172 26.672 14.359 1 90.19 11 ASP B C 1
ATOM 2488 O O . ASP B 1 11 ? 12.758 25.906 13.602 1 90.19 11 ASP B O 1
ATOM 2492 N N . LEU B 1 12 ? 11.422 27.672 13.953 1 91.38 12 LEU B N 1
ATOM 2493 C CA . LEU B 1 12 ? 11.078 27.812 12.547 1 91.38 12 LEU B CA 1
ATOM 2494 C C . LEU B 1 12 ? 12.312 28.156 11.719 1 91.38 12 LEU B C 1
ATOM 2496 O O . LEU B 1 12 ? 12.422 27.734 10.555 1 91.38 12 LEU B O 1
ATOM 2500 N N . ARG B 1 13 ? 13.234 28.922 12.312 1 87.75 13 ARG B N 1
ATOM 2501 C CA . ARG B 1 13 ? 14.453 29.266 11.586 1 87.75 13 ARG B CA 1
ATOM 2502 C C . ARG B 1 13 ? 15.273 28 11.289 1 87.75 13 ARG B C 1
ATOM 2504 O O . ARG B 1 13 ? 15.75 27.828 10.164 1 87.75 13 ARG B O 1
ATOM 2511 N N . GLY B 1 14 ? 15.391 27.219 12.281 1 86.19 14 GLY B N 1
ATOM 2512 C CA . GLY B 1 14 ? 16.078 25.953 12.086 1 86.19 14 GLY B CA 1
ATOM 2513 C C . GLY B 1 14 ? 15.359 25.016 11.141 1 86.19 14 GLY B C 1
ATOM 2514 O O . GLY B 1 14 ? 15.992 24.344 10.312 1 86.19 14 GLY B O 1
ATOM 2515 N N . PHE B 1 15 ? 14.102 25 11.258 1 85.94 15 PHE B N 1
ATOM 2516 C CA . PHE B 1 15 ? 13.266 24.125 10.438 1 85.94 15 PHE B CA 1
ATOM 2517 C C . PHE B 1 15 ? 13.375 24.5 8.961 1 85.94 15 PHE B C 1
ATOM 2519 O O . PHE B 1 15 ? 13.531 23.625 8.109 1 85.94 15 PHE B O 1
ATOM 2526 N N . LEU B 1 16 ? 13.297 25.672 8.617 1 84.06 16 LEU B N 1
ATOM 2527 C CA . LEU B 1 16 ? 13.305 26.141 7.23 1 84.06 16 LEU B CA 1
ATOM 2528 C C . LEU B 1 16 ? 14.727 26.172 6.684 1 84.06 16 LEU B C 1
ATOM 2530 O O . LEU B 1 16 ? 14.938 26.047 5.473 1 84.06 16 LEU B O 1
ATOM 2534 N N . GLY B 1 17 ? 15.727 26.25 7.516 1 76.56 17 GLY B N 1
ATOM 2535 C CA . GLY B 1 17 ? 17.141 26.047 7.266 1 76.56 17 GLY B CA 1
ATOM 2536 C C . GLY B 1 17 ? 17.609 26.656 5.953 1 76.56 17 GLY B C 1
ATOM 2537 O O . GLY B 1 17 ? 17.344 27.828 5.672 1 76.56 17 GLY B O 1
ATOM 2538 N N . THR B 1 18 ? 18.188 25.672 5.113 1 72.12 18 THR B N 1
ATOM 2539 C CA . THR B 1 18 ? 18.844 26.031 3.863 1 72.12 18 THR B CA 1
ATOM 2540 C C . THR B 1 18 ? 17.844 26.594 2.859 1 72.12 18 THR B C 1
ATOM 2542 O O . THR B 1 18 ? 18.188 27.438 2.029 1 72.12 18 THR B O 1
ATOM 2545 N N . ASP B 1 19 ? 16.641 26.219 2.982 1 77.44 19 ASP B N 1
ATOM 2546 C CA . ASP B 1 19 ? 15.656 26.703 2.023 1 77.44 19 ASP B CA 1
ATOM 2547 C C . ASP B 1 19 ? 15.383 28.203 2.225 1 77.44 19 ASP B C 1
ATOM 2549 O O . ASP B 1 19 ? 14.984 28.891 1.285 1 77.44 19 ASP B O 1
ATOM 2553 N N . PHE B 1 20 ? 15.586 28.672 3.328 1 79.38 20 PHE B N 1
ATOM 2554 C CA . PHE B 1 20 ? 15.508 30.109 3.607 1 79.38 20 PHE B CA 1
ATOM 2555 C C . PHE B 1 20 ? 16.5 30.875 2.75 1 79.38 20 PHE B C 1
ATOM 2557 O O . PHE B 1 20 ? 16.172 31.938 2.223 1 79.38 20 PHE B O 1
ATOM 2564 N N . ALA B 1 21 ? 17.641 30.156 2.596 1 81 21 ALA B N 1
ATOM 2565 C CA . ALA B 1 21 ? 18.688 30.828 1.827 1 81 21 ALA B CA 1
ATOM 2566 C C . ALA B 1 21 ? 18.281 30.984 0.365 1 81 21 ALA B C 1
ATOM 2568 O O . ALA B 1 21 ? 18.609 31.984 -0.274 1 81 21 ALA B O 1
ATOM 2569 N N . ARG B 1 22 ? 17.484 30.156 -0.09 1 83.62 22 ARG B N 1
ATOM 2570 C CA . ARG B 1 22 ? 17.125 30.125 -1.506 1 83.62 22 ARG B CA 1
ATOM 2571 C C . ARG B 1 22 ? 16.156 31.266 -1.848 1 83.62 22 ARG B C 1
ATOM 2573 O O . ARG B 1 22 ? 16.062 31.672 -3.002 1 83.62 22 ARG B O 1
ATOM 2580 N N . ILE B 1 23 ? 15.43 31.641 -0.792 1 90.06 23 ILE B N 1
ATOM 2581 C CA . ILE B 1 23 ? 14.445 32.688 -1.092 1 90.06 23 ILE B CA 1
ATOM 2582 C C . ILE B 1 23 ? 14.82 33.969 -0.36 1 90.06 23 ILE B C 1
ATOM 2584 O O . ILE B 1 23 ? 13.992 34.875 -0.203 1 90.06 23 ILE B O 1
ATOM 2588 N N . ALA B 1 24 ? 15.984 34.094 0.027 1 87.31 24 ALA B N 1
ATOM 2589 C CA . ALA B 1 24 ? 16.453 35.219 0.842 1 87.31 24 ALA B CA 1
ATOM 2590 C C . ALA B 1 24 ? 16.438 36.531 0.055 1 87.31 24 ALA B C 1
ATOM 2592 O O . ALA B 1 24 ? 16.406 37.594 0.641 1 87.31 24 ALA B O 1
ATOM 2593 N N . ASP B 1 25 ? 16.531 36.406 -1.196 1 90.06 25 ASP B N 1
ATOM 2594 C CA . ASP B 1 25 ? 16.516 37.594 -2.037 1 90.06 25 ASP B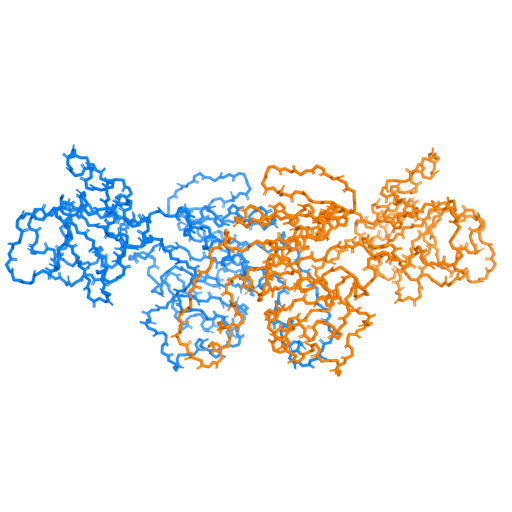 CA 1
ATOM 2595 C C . ASP B 1 25 ? 15.109 38.188 -2.111 1 90.06 25 ASP B C 1
ATOM 2597 O O . ASP B 1 25 ? 14.945 39.375 -2.461 1 90.06 25 ASP B O 1
ATOM 2601 N N . ARG B 1 26 ? 14.148 37.406 -1.757 1 92.38 26 ARG B N 1
ATOM 2602 C CA . ARG B 1 26 ? 12.773 37.875 -1.881 1 92.38 26 ARG B CA 1
ATOM 2603 C C . ARG B 1 26 ? 12.156 38.156 -0.51 1 92.38 26 ARG B C 1
ATOM 2605 O O . ARG B 1 26 ? 11.281 39 -0.371 1 92.38 26 ARG B O 1
ATOM 2612 N N . ILE B 1 27 ? 12.594 37.312 0.451 1 93.62 27 ILE B N 1
ATOM 2613 C CA . ILE B 1 27 ? 12 37.375 1.781 1 93.62 27 ILE B CA 1
ATOM 2614 C C . ILE B 1 27 ? 13.094 37.5 2.832 1 93.62 27 ILE B C 1
ATOM 2616 O O . ILE B 1 27 ? 14.07 36.75 2.838 1 93.62 27 ILE B O 1
ATOM 2620 N N . GLU B 1 28 ? 12.938 38.531 3.658 1 92.62 28 GLU B N 1
ATOM 2621 C CA . GLU B 1 28 ? 13.805 38.688 4.824 1 92.62 28 GLU B CA 1
ATOM 2622 C C . GLU B 1 28 ? 13.125 38.125 6.086 1 92.62 28 GLU B C 1
ATOM 2624 O O . GLU B 1 28 ? 12.141 38.719 6.559 1 92.62 28 GLU B O 1
ATOM 2629 N N . PHE B 1 29 ? 13.68 37.125 6.645 1 92.88 29 PHE B N 1
ATOM 2630 C CA . PHE B 1 29 ? 13.086 36.5 7.824 1 92.88 29 PHE B CA 1
ATOM 2631 C C . PHE B 1 29 ? 13.539 37.188 9.094 1 92.88 29 PHE B C 1
ATOM 2633 O O . PHE B 1 29 ? 14.727 37.469 9.273 1 92.88 29 PHE B O 1
ATOM 2640 N N . VAL B 1 30 ? 12.578 37.5 9.898 1 92.62 30 VAL B N 1
ATOM 2641 C CA . VAL B 1 30 ? 12.883 38.156 11.164 1 92.62 30 VAL B CA 1
ATOM 2642 C C . VAL B 1 30 ? 12.281 37.344 12.32 1 92.62 30 VAL B C 1
ATOM 2644 O O . VAL B 1 30 ? 11.18 36.812 12.203 1 92.62 30 VAL B O 1
ATOM 2647 N N . ASP B 1 31 ? 12.992 37.219 13.414 1 91.5 31 ASP B N 1
ATOM 2648 C CA . ASP B 1 31 ? 12.5 36.531 14.594 1 91.5 31 ASP B CA 1
ATOM 2649 C C . ASP B 1 31 ? 11.367 37.312 15.258 1 91.5 31 ASP B C 1
ATOM 2651 O O . ASP B 1 31 ? 11.359 38.531 15.25 1 91.5 31 ASP B O 1
ATOM 2655 N N . HIS B 1 32 ? 10.492 36.531 15.727 1 90.88 32 HIS B N 1
ATOM 2656 C CA . HIS B 1 32 ? 9.375 37.156 16.438 1 90.88 32 HIS B CA 1
ATOM 2657 C C . HIS B 1 32 ? 9.867 37.906 17.656 1 90.88 32 HIS B C 1
ATOM 2659 O O . HIS B 1 32 ? 10.641 37.406 18.469 1 90.88 32 HIS B O 1
ATOM 2665 N N . ARG B 1 33 ? 9.695 39.25 17.641 1 78.38 33 ARG B N 1
ATOM 2666 C CA . ARG B 1 33 ? 10.133 40.094 18.734 1 78.38 33 ARG B CA 1
ATOM 2667 C C . ARG B 1 33 ? 8.961 40.5 19.625 1 78.38 33 ARG B C 1
ATOM 2669 O O . ARG B 1 33 ? 7.875 40.781 19.125 1 78.38 33 ARG B O 1
ATOM 2676 N N . THR B 1 34 ? 9.219 40.188 20.859 1 66.75 34 THR B N 1
ATOM 2677 C CA . THR B 1 34 ? 8.164 40.5 21.812 1 66.75 34 THR B CA 1
ATOM 2678 C C . THR B 1 34 ? 8.234 41.969 22.219 1 66.75 34 THR B C 1
ATOM 2680 O O . THR B 1 34 ? 7.316 42.5 22.859 1 66.75 34 THR B O 1
ATOM 2683 N N . ASP B 1 35 ? 9.312 42.5 21.641 1 65.25 35 ASP B N 1
ATOM 2684 C CA . ASP B 1 35 ? 9.391 43.906 22.078 1 65.25 35 ASP B CA 1
ATOM 2685 C C . ASP B 1 35 ? 8.828 44.844 21.031 1 65.25 35 ASP B C 1
ATOM 2687 O O . ASP B 1 35 ? 9.367 44.938 19.922 1 65.25 35 ASP B O 1
ATOM 2691 N N . GLY B 1 36 ? 7.852 45.531 21.203 1 69.44 36 GLY B N 1
ATOM 2692 C CA . GLY B 1 36 ? 7.172 46.625 20.516 1 69.44 36 GLY B CA 1
ATOM 2693 C C . GLY B 1 36 ? 6.574 46.219 19.188 1 69.44 36 GLY B C 1
ATOM 2694 O O . GLY B 1 36 ? 6.738 45.094 18.75 1 69.44 36 GLY B O 1
ATOM 2695 N N . ALA B 1 37 ? 5.812 47.062 18.641 1 74.31 37 ALA B N 1
ATOM 2696 C CA . ALA B 1 37 ? 5.129 46.875 17.359 1 74.31 37 ALA B CA 1
ATOM 2697 C C . ALA B 1 37 ? 6.098 47.062 16.203 1 74.31 37 ALA B C 1
ATOM 2699 O O . ALA B 1 37 ? 6.949 47.938 16.219 1 74.31 37 ALA B O 1
ATOM 2700 N N . ASN B 1 38 ? 6.055 46.062 15.359 1 85.44 38 ASN B N 1
ATOM 2701 C CA . ASN B 1 38 ? 6.84 46.125 14.133 1 85.44 38 ASN B CA 1
ATOM 2702 C C . ASN B 1 38 ? 5.961 46.438 12.922 1 85.44 38 ASN B C 1
ATOM 2704 O O . ASN B 1 38 ? 5.41 45.5 12.305 1 85.44 38 ASN B O 1
ATOM 2708 N N . ALA B 1 39 ? 5.945 47.688 12.508 1 88 39 ALA B N 1
ATOM 2709 C CA . ALA B 1 39 ? 5.031 48.156 11.477 1 88 39 ALA B CA 1
ATOM 2710 C C . ALA B 1 39 ? 5.508 47.75 10.086 1 88 39 ALA B C 1
ATOM 2712 O O . ALA B 1 39 ? 4.742 47.812 9.125 1 88 39 ALA B O 1
ATOM 2713 N N . ASP B 1 40 ? 6.699 47.312 10 1 91.88 40 ASP B N 1
ATOM 2714 C CA . ASP B 1 40 ? 7.27 47.031 8.688 1 91.88 40 ASP B CA 1
ATOM 2715 C C . ASP B 1 40 ? 7 45.562 8.273 1 91.88 40 ASP B C 1
ATOM 2717 O O . ASP B 1 40 ? 7.32 45.156 7.152 1 91.88 40 ASP B O 1
ATOM 2721 N N . ILE B 1 41 ? 6.387 44.844 9.094 1 95.25 41 ILE B N 1
ATOM 2722 C CA . ILE B 1 41 ? 6.152 43.438 8.812 1 95.25 41 ILE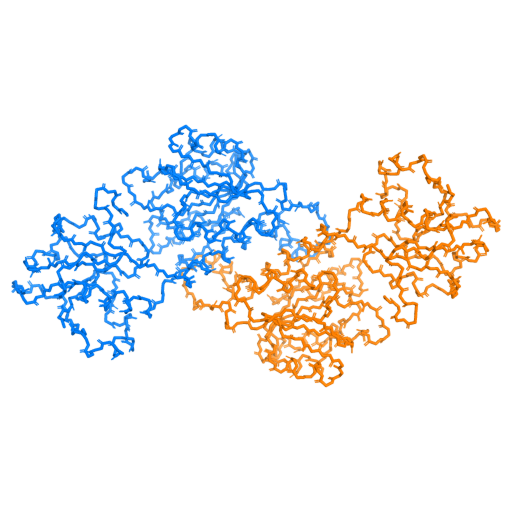 B CA 1
ATOM 2723 C C . ILE B 1 41 ? 4.746 43.25 8.25 1 95.25 41 ILE B C 1
ATOM 2725 O O . ILE B 1 41 ? 3.762 43.625 8.883 1 95.25 41 ILE B O 1
ATOM 2729 N N . ARG B 1 42 ? 4.625 42.625 7.098 1 96.12 42 ARG B N 1
ATOM 2730 C CA . ARG B 1 42 ? 3.34 42.406 6.449 1 96.12 42 ARG B CA 1
ATOM 2731 C C . ARG B 1 42 ? 3.09 40.906 6.246 1 96.12 42 ARG B C 1
ATOM 2733 O O . ARG B 1 42 ? 2.002 40.5 5.824 1 96.12 42 ARG B O 1
ATOM 2740 N N . LEU B 1 43 ? 4.074 40.094 6.477 1 97.25 43 LEU B N 1
ATOM 2741 C CA . LEU B 1 43 ? 4.016 38.656 6.277 1 97.25 43 LEU B CA 1
ATOM 2742 C C . LEU B 1 43 ? 4.602 37.906 7.48 1 97.25 43 LEU B C 1
ATOM 2744 O O . LEU B 1 43 ? 5.613 38.344 8.039 1 97.25 43 LEU B O 1
ATOM 2748 N N . ALA B 1 44 ? 3.939 36.844 7.879 1 97.31 44 ALA B N 1
ATOM 2749 C CA . ALA B 1 44 ? 4.465 35.969 8.922 1 97.31 44 ALA B CA 1
ATOM 2750 C C . ALA B 1 44 ? 4.352 34.5 8.523 1 97.31 44 ALA B C 1
ATOM 2752 O O . ALA B 1 44 ? 3.506 34.156 7.695 1 97.31 44 ALA B O 1
ATOM 2753 N N . VAL B 1 45 ? 5.172 33.688 8.977 1 96.69 45 VAL B N 1
ATOM 2754 C CA . VAL B 1 45 ? 5.043 32.219 9.008 1 96.69 45 VAL B CA 1
ATOM 2755 C C . VAL B 1 45 ? 4.887 31.75 10.453 1 96.69 45 VAL B C 1
ATOM 2757 O O . VAL B 1 45 ? 5.605 32.219 11.344 1 96.69 45 VAL B O 1
ATOM 2760 N N . ALA B 1 46 ? 3.898 30.938 10.641 1 96.62 46 ALA B N 1
ATOM 2761 C CA . ALA B 1 46 ? 3.586 30.641 12.039 1 96.62 46 ALA B CA 1
ATOM 2762 C C . ALA B 1 46 ? 3.277 29.156 12.242 1 96.62 46 ALA B C 1
ATOM 2764 O O . ALA B 1 46 ? 2.85 28.484 11.305 1 96.62 46 ALA B O 1
ATOM 2765 N N . TRP B 1 47 ? 3.51 28.672 13.43 1 95.19 47 TRP B N 1
ATOM 2766 C CA . TRP B 1 47 ? 3.158 27.359 13.953 1 95.19 47 TRP B CA 1
ATOM 2767 C C . TRP B 1 47 ? 2.912 27.422 15.461 1 95.19 47 TRP B C 1
ATOM 2769 O O . TRP B 1 47 ? 3.848 27.609 16.234 1 95.19 47 TRP B O 1
ATOM 2779 N N . TYR B 1 48 ? 1.663 27.266 15.898 1 94.31 48 TYR B N 1
ATOM 2780 C CA . TYR B 1 48 ? 1.254 27.438 17.281 1 94.31 48 TYR B CA 1
ATOM 2781 C C . TYR B 1 48 ? 1.759 28.766 17.844 1 94.31 48 TYR B C 1
ATOM 2783 O O . TYR B 1 48 ? 2.557 28.781 18.781 1 94.31 48 TYR B O 1
ATOM 2791 N N . PRO B 1 49 ? 1.232 29.812 17.312 1 96.25 49 PRO B N 1
ATOM 2792 C CA . PRO B 1 49 ? 1.66 31.141 17.781 1 96.25 49 PRO B CA 1
ATOM 2793 C C . PRO B 1 49 ? 1.212 31.438 19.203 1 96.25 49 PRO B C 1
ATOM 2795 O O . PRO B 1 49 ? 0.152 30.969 19.641 1 96.25 49 PRO B O 1
ATOM 2798 N N . PRO B 1 50 ? 2.107 32.188 19.922 1 94.94 50 PRO B N 1
ATOM 2799 C CA . PRO B 1 50 ? 1.604 32.688 21.203 1 94.94 50 PRO B CA 1
ATOM 2800 C C . PRO B 1 50 ? 0.331 33.531 21.062 1 94.94 50 PRO B C 1
ATOM 2802 O O . PRO B 1 50 ? 0.1 34.125 20 1 94.94 50 PRO B O 1
ATOM 2805 N N . ASP B 1 51 ? -0.416 33.625 22.094 1 95.12 51 ASP B N 1
ATOM 2806 C CA . ASP B 1 51 ? -1.745 34.219 22.078 1 95.12 51 ASP B CA 1
ATOM 2807 C C . ASP B 1 51 ? -1.683 35.688 21.594 1 95.12 51 ASP B C 1
ATOM 2809 O O . ASP B 1 51 ? -2.6 36.156 20.938 1 95.12 51 ASP B O 1
ATOM 2813 N N . ASP B 1 52 ? -0.658 36.312 21.906 1 94 52 ASP B N 1
ATOM 2814 C CA . ASP B 1 52 ? -0.574 37.75 21.578 1 94 52 ASP B CA 1
ATOM 2815 C C . ASP B 1 52 ? 0.316 38 20.375 1 94 52 ASP B C 1
ATOM 2817 O O . ASP B 1 52 ? 0.683 39.125 20.078 1 94 52 ASP B O 1
ATOM 2821 N N . ALA B 1 53 ? 0.711 36.969 19.641 1 94.56 53 ALA B N 1
ATOM 2822 C CA . ALA B 1 53 ? 1.735 37 18.609 1 94.56 53 ALA B CA 1
ATOM 2823 C C . ALA B 1 53 ? 1.41 38.094 17.562 1 94.56 53 ALA B C 1
ATOM 2825 O O . ALA B 1 53 ? 2.26 38.906 17.234 1 94.56 53 ALA B O 1
ATOM 2826 N N . PHE B 1 54 ? 0.253 38.188 17.062 1 95.25 54 PHE B N 1
ATOM 2827 C CA . PHE B 1 54 ? -0.048 39 15.891 1 95.25 54 PHE B CA 1
ATOM 2828 C C . PHE B 1 54 ? -0.377 40.438 16.281 1 95.25 54 PHE B C 1
ATOM 2830 O O . PHE B 1 54 ? -0.426 41.344 15.43 1 95.25 54 PHE B O 1
ATOM 2837 N N . ALA B 1 55 ? -0.579 40.688 17.562 1 93.19 55 ALA B N 1
ATOM 2838 C CA . ALA B 1 55 ? -0.757 42.031 18.062 1 93.19 55 ALA B CA 1
ATOM 2839 C C . ALA B 1 55 ? 0.496 42.875 17.828 1 93.19 55 ALA B C 1
ATOM 2841 O O . ALA B 1 55 ? 0.426 44.125 17.781 1 93.19 55 ALA B O 1
ATOM 2842 N N . HIS B 1 56 ? 1.596 42.25 17.641 1 93.94 56 HIS B N 1
ATOM 2843 C CA . HIS B 1 56 ? 2.877 42.938 17.469 1 93.94 56 HIS B CA 1
ATOM 2844 C C . HIS B 1 56 ? 3.08 43.375 16.031 1 93.94 56 HIS B C 1
ATOM 2846 O O . HIS B 1 56 ? 4.031 44.094 15.727 1 93.94 56 HIS B O 1
ATOM 2852 N N . TYR B 1 57 ? 2.174 42.969 15.164 1 95.25 57 TYR B N 1
ATOM 2853 C CA . TYR B 1 57 ? 2.328 43.281 13.75 1 95.25 57 TYR B CA 1
ATOM 2854 C C . TYR B 1 57 ? 1.084 43.969 13.195 1 95.25 57 TYR B C 1
ATOM 2856 O O . TYR B 1 57 ? 0.296 43.344 12.477 1 95.25 57 TYR B O 1
ATOM 2864 N N . PRO B 1 58 ? 0.976 45.281 13.414 1 94.38 58 PRO B N 1
ATOM 2865 C CA . PRO B 1 58 ? -0.248 46 13.062 1 94.38 58 PRO B CA 1
ATOM 2866 C C . PRO B 1 58 ? -0.51 46.031 11.562 1 94.38 58 PRO B C 1
ATOM 2868 O O . PRO B 1 58 ? -1.657 46.156 11.133 1 94.38 58 PRO B O 1
ATOM 2871 N N . ASN B 1 59 ? 0.513 45.875 10.719 1 95.5 59 ASN B N 1
ATOM 2872 C CA . ASN B 1 59 ? 0.319 45.938 9.273 1 95.5 59 ASN B CA 1
ATOM 2873 C C . ASN B 1 59 ? 0.38 44.562 8.617 1 95.5 59 ASN B C 1
ATOM 2875 O O . ASN B 1 59 ? 0.532 44.469 7.398 1 95.5 59 ASN B O 1
ATOM 2879 N N . LEU B 1 60 ? 0.31 43.531 9.445 1 96.62 60 LEU B N 1
ATOM 2880 C CA . LEU B 1 60 ? 0.333 42.188 8.93 1 96.62 60 LEU B CA 1
ATOM 2881 C C . LEU B 1 60 ? -0.807 41.938 7.945 1 96.62 60 LEU B C 1
ATOM 2883 O O . LEU B 1 60 ? -1.947 42.344 8.211 1 96.62 60 LEU B O 1
ATOM 2887 N N . ARG B 1 61 ? -0.5 41.344 6.832 1 97.69 61 ARG B N 1
ATOM 2888 C CA . ARG B 1 61 ? -1.498 41.094 5.793 1 97.69 61 ARG B CA 1
ATOM 2889 C C . ARG B 1 61 ? -1.791 39.594 5.656 1 97.69 61 ARG B C 1
ATOM 2891 O O . ARG B 1 61 ? -2.906 39.219 5.301 1 97.69 61 ARG B O 1
ATOM 2898 N N . ALA B 1 62 ? -0.792 38.781 5.891 1 98.25 62 ALA B N 1
ATOM 2899 C CA . ALA B 1 62 ? -0.966 37.344 5.738 1 98.25 62 ALA B CA 1
ATOM 2900 C C . ALA B 1 62 ? -0.086 36.594 6.723 1 98.25 62 ALA B C 1
ATOM 2902 O O . ALA B 1 62 ? 0.982 37.062 7.109 1 98.25 62 ALA B O 1
ATOM 2903 N N . VAL B 1 63 ? -0.573 35.469 7.145 1 98.19 63 VAL B N 1
ATOM 2904 C CA . VAL B 1 63 ? 0.188 34.5 7.93 1 98.19 63 VAL B CA 1
ATOM 2905 C C . VAL B 1 63 ? 0.166 33.125 7.234 1 98.19 63 VAL B C 1
ATOM 2907 O O . VAL B 1 63 ? -0.904 32.625 6.906 1 98.19 63 VAL B O 1
ATOM 2910 N N . CYS B 1 64 ? 1.332 32.562 6.977 1 97.31 64 CYS B N 1
ATOM 2911 C CA . CYS B 1 64 ? 1.463 31.266 6.34 1 97.31 64 CYS B CA 1
ATOM 2912 C C . CYS B 1 64 ? 1.732 30.188 7.371 1 97.31 64 CYS B C 1
ATOM 2914 O O . CYS B 1 64 ? 2.555 30.359 8.266 1 97.31 64 CYS B O 1
ATOM 2916 N N . SER B 1 65 ? 0.975 29.141 7.195 1 96 65 SER B N 1
ATOM 2917 C CA . SER B 1 65 ? 1.27 27.938 7.973 1 96 65 SER B CA 1
ATOM 2918 C C . SER B 1 65 ? 2.477 27.188 7.41 1 96 65 SER B C 1
ATOM 2920 O O . SER B 1 65 ? 2.936 27.5 6.305 1 96 65 SER B O 1
ATOM 2922 N N . ILE B 1 66 ? 3.035 26.281 8.195 1 93.44 66 ILE B N 1
ATOM 2923 C CA . ILE B 1 66 ? 4.098 25.422 7.691 1 93.44 66 ILE B CA 1
ATOM 2924 C C . ILE B 1 66 ? 3.537 24.031 7.41 1 93.44 66 ILE B C 1
ATOM 2926 O O . ILE B 1 66 ? 4.293 23.094 7.141 1 93.44 66 ILE B O 1
ATOM 2930 N N . GLY B 1 67 ? 2.215 23.891 7.473 1 92.38 67 GLY B N 1
ATOM 2931 C CA . GLY B 1 67 ? 1.56 22.625 7.191 1 92.38 67 GLY B CA 1
ATOM 2932 C C . GLY B 1 67 ? 0.248 22.781 6.445 1 92.38 67 GLY B C 1
ATOM 2933 O O . GLY B 1 67 ? -0.145 23.906 6.102 1 92.38 67 GLY B O 1
ATOM 2934 N N . ALA B 1 68 ? -0.339 21.641 6.219 1 90.62 68 ALA B N 1
ATOM 2935 C CA . ALA B 1 68 ? -1.64 21.641 5.555 1 90.62 68 ALA B CA 1
ATOM 2936 C C . ALA B 1 68 ? -2.73 22.172 6.477 1 90.62 68 ALA B C 1
ATOM 2938 O O . ALA B 1 68 ? -3.732 22.719 6.016 1 90.62 68 ALA B O 1
ATOM 2939 N N . GLY B 1 69 ? -2.557 22.016 7.727 1 90.94 69 GLY B N 1
ATOM 2940 C CA . GLY B 1 69 ? -3.516 22.484 8.703 1 90.94 69 GLY B CA 1
ATOM 2941 C C . GLY B 1 69 ? -3.219 23.906 9.188 1 90.94 69 GLY B C 1
ATOM 2942 O O . GLY B 1 69 ? -2.062 24.328 9.203 1 90.94 69 GLY B O 1
ATOM 2943 N N . VAL B 1 70 ? -4.281 24.641 9.641 1 94.5 70 VAL B N 1
ATOM 2944 C CA . VAL B 1 70 ? -4.117 26.031 10.062 1 94.5 70 VAL B CA 1
ATOM 2945 C C . VAL B 1 70 ? -4.832 26.25 11.391 1 94.5 70 VAL B C 1
ATOM 2947 O O . VAL B 1 70 ? -4.961 27.391 11.844 1 94.5 70 VAL B O 1
ATOM 2950 N N . ASP B 1 71 ? -5.266 25.125 11.984 1 92.94 71 ASP B N 1
ATOM 2951 C CA . ASP B 1 71 ? -6.086 25.203 13.195 1 92.94 71 ASP B CA 1
ATOM 2952 C C . ASP B 1 71 ? -5.348 25.922 14.312 1 92.94 71 ASP B C 1
ATOM 2954 O O . ASP B 1 71 ? -5.938 26.734 15.031 1 92.94 71 ASP B O 1
ATOM 2958 N N . ASN B 1 72 ? -4.051 25.719 14.453 1 92.5 72 ASN B N 1
ATOM 2959 C CA . ASN B 1 72 ? -3.271 26.344 15.516 1 92.5 72 ASN B CA 1
ATOM 2960 C C . ASN B 1 72 ? -3.121 27.844 15.289 1 92.5 72 ASN B C 1
ATOM 2962 O O . ASN B 1 72 ? -2.918 28.594 16.25 1 92.5 72 ASN B O 1
ATOM 2966 N N . ILE B 1 73 ? -3.205 28.297 14.086 1 95.81 73 ILE B N 1
ATOM 2967 C CA . ILE B 1 73 ? -3.072 29.703 13.742 1 95.81 73 ILE B CA 1
ATOM 2968 C C . ILE B 1 73 ? -4.426 30.391 13.883 1 95.81 73 ILE B C 1
ATOM 2970 O O . ILE B 1 73 ? -4.52 31.469 14.484 1 95.81 73 ILE B O 1
ATOM 2974 N N . THR B 1 74 ? -5.469 29.719 13.367 1 94.75 74 THR B N 1
ATOM 2975 C CA . THR B 1 74 ? -6.797 30.328 13.383 1 94.75 74 THR B CA 1
ATOM 2976 C C . THR B 1 74 ? -7.336 30.422 14.805 1 94.75 74 THR B C 1
ATOM 2978 O O . THR B 1 74 ? -8.219 31.234 15.086 1 94.75 74 THR B O 1
ATOM 2981 N N . ALA B 1 75 ? -6.777 29.672 15.68 1 92.69 75 ALA B N 1
ATOM 2982 C CA . ALA B 1 75 ? -7.207 29.672 17.078 1 92.69 75 ALA B CA 1
ATOM 2983 C C . ALA B 1 75 ? -6.543 30.812 17.844 1 92.69 75 ALA B C 1
ATOM 2985 O O . ALA B 1 75 ? -6.93 31.109 18.984 1 92.69 75 ALA B O 1
ATOM 2986 N N . CYS B 1 76 ? -5.562 31.453 17.312 1 95.56 76 CYS B N 1
ATOM 2987 C CA . CYS B 1 76 ? -4.836 32.5 18.016 1 95.56 76 CYS B CA 1
ATOM 2988 C C . CYS B 1 76 ? -5.719 33.719 18.234 1 95.56 76 CYS B C 1
ATOM 2990 O O . CYS B 1 76 ? -6.215 34.312 17.281 1 95.56 76 CYS B O 1
ATOM 2992 N N . PRO B 1 77 ? -5.867 34.188 19.469 1 95.75 77 PRO B N 1
ATOM 2993 C CA . PRO B 1 77 ? -6.797 35.281 19.766 1 95.75 77 PRO B CA 1
ATOM 2994 C C . PRO B 1 77 ? -6.352 36.594 19.156 1 95.75 77 PRO B C 1
ATOM 2996 O O . PRO B 1 77 ? -7.172 37.5 18.953 1 95.75 77 PRO B O 1
ATOM 2999 N N . SER B 1 78 ? -5.098 36.75 18.891 1 95.38 78 SER B N 1
ATOM 3000 C CA . SER B 1 78 ? -4.613 38.031 18.391 1 95.38 78 SER B CA 1
ATOM 3001 C C . SER B 1 78 ? -4.656 38.094 16.875 1 95.38 78 SER B C 1
ATOM 3003 O O . SER B 1 78 ? -4.242 39.094 16.266 1 95.38 78 SER B O 1
ATOM 3005 N N . LEU B 1 79 ? -5.129 37 16.281 1 96.81 79 LEU B N 1
ATOM 3006 C CA . LEU B 1 79 ? -5.258 37 14.82 1 96.81 79 LEU B CA 1
ATOM 3007 C C . LEU B 1 79 ? -6.449 37.844 14.375 1 96.81 79 LEU B C 1
ATOM 3009 O O . LEU B 1 79 ? -7.598 37.469 14.633 1 96.81 79 LEU B O 1
ATOM 3013 N N . ARG B 1 80 ? -6.152 38.875 13.711 1 95.88 80 ARG B N 1
ATOM 3014 C CA . ARG B 1 80 ? -7.215 39.75 13.234 1 95.88 80 ARG B CA 1
ATOM 3015 C C . ARG B 1 80 ? -7.977 39.125 12.078 1 95.88 80 ARG B C 1
ATOM 3017 O O . ARG B 1 80 ? -7.406 38.312 11.312 1 95.88 80 ARG B O 1
ATOM 3024 N N . ALA B 1 81 ? -9.18 39.531 11.844 1 93.5 81 ALA B N 1
ATOM 3025 C CA . ALA B 1 81 ? -10.07 38.969 10.844 1 93.5 81 ALA B CA 1
ATOM 3026 C C . ALA B 1 81 ? -9.617 39.312 9.43 1 93.5 81 ALA B C 1
ATOM 3028 O O . ALA B 1 81 ? -9.914 38.594 8.477 1 93.5 81 ALA B O 1
ATOM 3029 N N . ASP B 1 82 ? -8.906 40.375 9.312 1 94.38 82 ASP B N 1
ATOM 3030 C CA . ASP B 1 82 ? -8.547 40.875 7.988 1 94.38 82 ASP B CA 1
ATOM 3031 C C . ASP B 1 82 ? -7.262 40.25 7.484 1 94.38 82 ASP B C 1
ATOM 3033 O O . ASP B 1 82 ? -6.859 40.438 6.336 1 94.38 82 ASP B O 1
ATOM 3037 N N . ILE B 1 83 ? -6.613 39.469 8.305 1 96.69 83 ILE B N 1
ATOM 3038 C CA . ILE B 1 83 ? -5.352 38.844 7.938 1 96.69 83 ILE B CA 1
ATOM 3039 C C . ILE B 1 83 ? -5.633 37.531 7.188 1 96.69 83 ILE B C 1
ATOM 3041 O O . ILE B 1 83 ? -6.402 36.688 7.656 1 96.69 83 ILE B O 1
ATOM 3045 N N . ASP B 1 84 ? -5.059 37.344 6.008 1 97.5 84 ASP B N 1
ATOM 3046 C CA . ASP B 1 84 ? -5.172 36.094 5.266 1 97.5 84 ASP B CA 1
ATOM 3047 C C . ASP B 1 84 ? -4.371 35 5.941 1 97.5 84 ASP B C 1
ATOM 3049 O O . ASP B 1 84 ? -3.215 35.188 6.324 1 97.5 84 ASP B O 1
ATOM 3053 N N . VAL B 1 85 ? -5.004 33.875 6.188 1 97.88 85 VAL B N 1
ATOM 3054 C CA . VAL B 1 85 ? -4.301 32.688 6.645 1 97.88 85 VAL B CA 1
ATOM 3055 C C . VAL B 1 85 ? -4.074 31.734 5.473 1 97.88 85 VAL B C 1
ATOM 3057 O O . VAL B 1 85 ? -5.023 31.359 4.777 1 97.88 85 VAL B O 1
ATOM 3060 N N . VAL B 1 86 ? -2.846 31.375 5.246 1 97.62 86 VAL B N 1
ATOM 3061 C CA . VAL B 1 86 ? -2.465 30.609 4.062 1 97.62 86 VAL B CA 1
ATOM 3062 C C . VAL B 1 86 ? -1.957 29.234 4.48 1 97.62 86 VAL B C 1
ATOM 3064 O O . VAL B 1 86 ? -1.074 29.125 5.332 1 97.62 86 VAL B O 1
ATOM 3067 N N . ARG B 1 87 ? -2.521 28.188 3.902 1 95.31 87 ARG B N 1
ATOM 3068 C CA . ARG B 1 87 ? -2.07 26.828 4.176 1 95.31 87 ARG B CA 1
ATOM 3069 C C . ARG B 1 87 ? -1.134 26.328 3.078 1 95.31 87 ARG B C 1
ATOM 3071 O O . ARG B 1 87 ? -1.086 26.906 1.989 1 95.31 87 ARG B O 1
ATOM 3078 N N . ILE B 1 88 ? -0.405 25.312 3.426 1 94.31 88 ILE B N 1
ATOM 3079 C CA . ILE B 1 88 ? 0.472 24.688 2.432 1 94.31 88 ILE B CA 1
ATOM 3080 C C . ILE B 1 88 ? -0.295 23.625 1.65 1 94.31 88 ILE B C 1
ATOM 3082 O O . ILE B 1 88 ? -1.004 22.812 2.24 1 94.31 88 ILE B O 1
ATOM 3086 N N . VAL B 1 89 ? -0.236 23.719 0.377 1 93 89 VAL B N 1
ATOM 3087 C CA . VAL B 1 89 ? -0.706 22.672 -0.523 1 93 89 VAL B CA 1
ATOM 3088 C C . VAL B 1 89 ? 0.481 22.031 -1.245 1 93 89 VAL B C 1
ATOM 3090 O O . VAL B 1 89 ? 1.178 22.703 -2.012 1 93 89 VAL B O 1
ATOM 3093 N N . ASP B 1 90 ? 0.743 20.828 -0.949 1 93.81 90 ASP B N 1
ATOM 3094 C CA . ASP B 1 90 ? 1.938 20.125 -1.412 1 93.81 90 ASP B CA 1
ATOM 3095 C C . ASP B 1 90 ? 1.58 18.781 -2.02 1 93.81 90 ASP B C 1
ATOM 3097 O O . ASP B 1 90 ? 1.177 17.859 -1.306 1 93.81 90 ASP B O 1
ATOM 3101 N N . SER B 1 91 ? 1.831 18.672 -3.324 1 93.06 91 SER B N 1
ATOM 3102 C CA . SER B 1 91 ? 1.497 17.438 -4.023 1 93.06 91 SER B CA 1
ATOM 3103 C C . SER B 1 91 ? 2.318 16.266 -3.5 1 93.06 91 SER B C 1
ATOM 3105 O O . SER B 1 91 ? 1.838 15.133 -3.463 1 93.06 91 SER B O 1
ATOM 3107 N N . ALA B 1 92 ? 3.523 16.547 -3.127 1 93.5 92 ALA B N 1
ATOM 3108 C CA . ALA B 1 92 ? 4.363 15.492 -2.568 1 93.5 92 ALA B CA 1
ATOM 3109 C C . ALA B 1 92 ? 3.805 14.992 -1.237 1 93.5 92 ALA B C 1
ATOM 3111 O O . ALA B 1 92 ? 3.865 13.797 -0.94 1 93.5 92 ALA B O 1
ATOM 3112 N N . GLN B 1 93 ? 3.297 15.875 -0.488 1 95.56 93 GLN B N 1
ATOM 3113 C CA . GLN B 1 93 ? 2.652 15.492 0.762 1 95.56 93 GLN B CA 1
ATOM 3114 C C . GLN B 1 93 ? 1.448 14.586 0.505 1 95.56 93 GLN B C 1
ATOM 3116 O O . GLN B 1 93 ? 1.26 13.586 1.192 1 95.56 93 GLN B O 1
ATOM 3121 N N . ALA B 1 94 ? 0.634 14.984 -0.486 1 96.94 94 ALA B N 1
ATOM 3122 C CA . ALA B 1 94 ? -0.544 14.195 -0.834 1 96.94 94 ALA B CA 1
ATOM 3123 C C . ALA B 1 94 ? -0.15 12.789 -1.271 1 96.94 94 ALA B C 1
ATOM 3125 O O . ALA B 1 94 ? -0.798 11.812 -0.89 1 96.94 94 ALA B O 1
ATOM 3126 N N . GLN B 1 95 ? 0.876 12.734 -2.014 1 96.62 95 GLN B N 1
ATOM 3127 C CA . GLN B 1 95 ? 1.365 11.438 -2.477 1 96.62 95 GLN B CA 1
ATOM 3128 C C . GLN B 1 95 ? 1.853 10.586 -1.31 1 96.62 95 GLN B C 1
ATOM 3130 O O . GLN B 1 95 ? 1.566 9.391 -1.249 1 96.62 95 GLN B O 1
ATOM 3135 N N . MET B 1 96 ? 2.627 11.219 -0.416 1 97.31 96 MET B N 1
ATOM 3136 C CA . MET B 1 96 ? 3.115 10.516 0.766 1 97.31 96 MET B CA 1
ATOM 3137 C C . MET B 1 96 ? 1.955 10.023 1.622 1 97.31 96 MET B C 1
ATOM 3139 O O . MET B 1 96 ? 1.964 8.875 2.084 1 97.31 96 MET B O 1
ATOM 3143 N N . MET B 1 97 ? 0.931 10.844 1.793 1 98.25 97 MET B N 1
ATOM 3144 C CA . MET B 1 97 ? -0.246 10.453 2.562 1 98.25 97 MET B CA 1
ATOM 3145 C C . MET B 1 97 ? -0.96 9.273 1.904 1 98.25 97 MET B C 1
ATOM 3147 O O . MET B 1 97 ? -1.369 8.336 2.584 1 98.25 97 MET B O 1
ATOM 3151 N N . SER B 1 98 ? -1.068 9.32 0.594 1 98.56 98 SER B N 1
ATOM 3152 C CA . SER B 1 98 ? -1.766 8.273 -0.143 1 98.56 98 SER B CA 1
ATOM 3153 C C . SER B 1 98 ? -1.109 6.914 0.076 1 98.56 98 SER B C 1
ATOM 3155 O O . SER B 1 98 ? -1.789 5.934 0.385 1 98.56 98 SER B O 1
ATOM 3157 N N . GLY B 1 99 ? 0.226 6.852 -0.076 1 98.5 99 GLY B N 1
ATOM 3158 C CA . GLY B 1 99 ? 0.937 5.609 0.182 1 98.5 99 GLY B CA 1
ATOM 3159 C C . GLY B 1 99 ? 0.733 5.086 1.592 1 98.5 99 GLY B C 1
ATOM 3160 O O . GLY B 1 99 ? 0.522 3.889 1.791 1 98.5 99 GLY B O 1
ATOM 3161 N N . PHE B 1 100 ? 0.75 5.98 2.537 1 98.69 100 PHE B N 1
ATOM 3162 C CA . PHE B 1 100 ? 0.584 5.637 3.945 1 98.69 100 PHE B CA 1
ATOM 3163 C C . PHE B 1 100 ? -0.801 5.051 4.199 1 98.69 100 PHE B C 1
ATOM 3165 O O . PHE B 1 100 ? -0.93 3.996 4.824 1 98.69 100 PHE B O 1
ATOM 3172 N N . VAL B 1 101 ? -1.825 5.668 3.672 1 98.88 101 VAL B N 1
ATOM 3173 C CA . VAL B 1 101 ? -3.205 5.227 3.842 1 98.88 101 VAL B CA 1
ATOM 3174 C C . VAL B 1 101 ? -3.412 3.889 3.135 1 98.88 101 VAL B C 1
ATOM 3176 O O . VAL B 1 101 ? -4.008 2.967 3.701 1 98.88 101 VAL B O 1
ATOM 3179 N N . LEU B 1 102 ? -2.9 3.793 1.941 1 98.69 102 LEU B N 1
ATOM 3180 C CA . LEU B 1 102 ? -3.014 2.547 1.19 1 98.69 102 LEU B CA 1
ATOM 3181 C C . LEU B 1 102 ? -2.406 1.386 1.97 1 98.69 102 LEU B C 1
ATOM 3183 O O . LEU B 1 102 ? -2.979 0.294 2.012 1 98.69 102 LEU B O 1
ATOM 3187 N N . TRP B 1 103 ? -1.238 1.616 2.574 1 98.69 103 TRP B N 1
ATOM 3188 C CA . TRP B 1 103 ? -0.568 0.576 3.348 1 98.69 103 TRP B CA 1
ATOM 3189 C C . TRP B 1 103 ? -1.482 0.037 4.441 1 98.69 103 TRP B C 1
ATOM 3191 O O . TRP B 1 103 ? -1.619 -1.179 4.602 1 98.69 103 TRP B O 1
ATOM 3201 N N . HIS B 1 104 ? -2.205 0.933 5.082 1 98.81 104 HIS B N 1
ATOM 3202 C CA . HIS B 1 104 ? -3.066 0.521 6.184 1 98.81 104 HIS B CA 1
ATOM 3203 C C . HIS B 1 104 ? -4.344 -0.134 5.672 1 98.81 104 HIS B C 1
ATOM 3205 O O . HIS B 1 104 ? -4.875 -1.047 6.309 1 98.81 104 HIS B O 1
ATOM 3211 N N . VAL B 1 105 ? -4.871 0.363 4.531 1 98.88 105 VAL B N 1
ATOM 3212 C CA . VAL B 1 105 ? -6.055 -0.266 3.949 1 98.88 105 VAL B CA 1
ATOM 3213 C C . VAL B 1 105 ? -5.738 -1.714 3.58 1 98.88 105 VAL B C 1
ATOM 3215 O O . VAL B 1 105 ? -6.508 -2.623 3.9 1 98.88 105 VAL B O 1
ATOM 3218 N N . ILE B 1 106 ? -4.57 -1.932 2.977 1 98.69 106 ILE B N 1
ATOM 3219 C CA . ILE B 1 106 ? -4.184 -3.275 2.559 1 98.69 106 ILE B CA 1
ATOM 3220 C C . ILE B 1 106 ? -3.836 -4.117 3.783 1 98.69 106 ILE B C 1
ATOM 3222 O O . ILE B 1 106 ? -4.125 -5.316 3.822 1 98.69 106 ILE B O 1
ATOM 3226 N N . TRP B 1 107 ? -3.232 -3.49 4.824 1 98.5 107 TRP B N 1
ATOM 3227 C CA . TRP B 1 107 ? -3.006 -4.137 6.113 1 98.5 107 TRP B CA 1
ATOM 3228 C C . TRP B 1 107 ? -4.289 -4.777 6.637 1 98.5 107 TRP B C 1
ATOM 3230 O O . TRP B 1 107 ? -4.297 -5.953 7.004 1 98.5 107 TRP B O 1
ATOM 3240 N N . HIS B 1 108 ? -5.371 -4.027 6.566 1 98.56 108 HIS B N 1
ATOM 3241 C CA . HIS B 1 108 ? -6.668 -4.512 7.031 1 98.56 108 HIS B CA 1
ATOM 3242 C C . HIS B 1 108 ? -7.258 -5.523 6.059 1 98.56 108 HIS B C 1
ATOM 3244 O O . HIS B 1 108 ? -7.684 -6.609 6.465 1 98.56 108 HIS B O 1
ATOM 3250 N N . GLN B 1 109 ? -7.254 -5.219 4.785 1 98.44 109 GLN B N 1
ATOM 3251 C CA . GLN B 1 109 ? -7.832 -6.062 3.744 1 98.44 109 GLN B CA 1
ATOM 3252 C C . GLN B 1 109 ? -7.242 -7.473 3.791 1 98.44 109 GLN B C 1
ATOM 3254 O O . GLN B 1 109 ? -7.977 -8.461 3.703 1 98.44 109 GLN B O 1
ATOM 3259 N N . ARG B 1 110 ? -5.898 -7.492 3.949 1 97.94 110 ARG B N 1
ATOM 3260 C CA . ARG B 1 110 ? -5.195 -8.766 3.818 1 97.94 110 ARG B CA 1
ATOM 3261 C C . ARG B 1 110 ? -4.922 -9.383 5.184 1 97.94 110 ARG B C 1
ATOM 3263 O O . ARG B 1 110 ? -4.41 -10.5 5.273 1 97.94 110 ARG B O 1
ATOM 3270 N N . ARG B 1 111 ? -5.234 -8.695 6.277 1 97.44 111 ARG B N 1
ATOM 3271 C CA . ARG B 1 111 ? -5.023 -9.148 7.648 1 97.44 111 ARG B CA 1
ATOM 3272 C C . ARG B 1 111 ? -3.559 -9.492 7.891 1 97.44 111 ARG B C 1
ATOM 3274 O O . ARG B 1 111 ? -3.246 -10.57 8.406 1 97.44 111 ARG B O 1
ATOM 3281 N N . PHE B 1 112 ? -2.652 -8.547 7.566 1 97.44 112 PHE B N 1
ATOM 3282 C CA . PHE B 1 112 ? -1.216 -8.781 7.656 1 97.44 112 PHE B CA 1
ATOM 3283 C C . PHE B 1 112 ? -0.783 -8.945 9.109 1 97.44 112 PHE B C 1
ATOM 3285 O O . PHE B 1 112 ? 0.215 -9.609 9.391 1 97.44 112 PHE B O 1
ATOM 3292 N N . ALA B 1 113 ? -1.585 -8.344 10.07 1 96.44 113 ALA B N 1
ATOM 3293 C CA . ALA B 1 113 ? -1.292 -8.586 11.484 1 96.44 113 ALA B CA 1
ATOM 3294 C C . ALA B 1 113 ? -1.314 -10.078 11.805 1 96.44 113 ALA B C 1
ATOM 3296 O O . ALA B 1 113 ? -0.487 -10.562 12.578 1 96.44 113 ALA B O 1
ATOM 3297 N N . THR B 1 114 ? -2.264 -10.797 11.219 1 96.94 114 THR B N 1
ATOM 3298 C CA . THR B 1 114 ? -2.377 -12.242 11.422 1 96.94 114 THR B CA 1
ATOM 3299 C C . THR B 1 114 ? -1.148 -12.961 10.875 1 96.94 114 THR B C 1
ATOM 3301 O O . THR B 1 114 ? -0.606 -13.852 11.523 1 96.94 114 THR B O 1
ATOM 3304 N N . TYR B 1 115 ? -0.664 -12.562 9.711 1 97.25 115 TYR B N 1
ATOM 3305 C CA . TYR B 1 115 ? 0.489 -13.219 9.102 1 97.25 115 TYR B CA 1
ATOM 3306 C C . TYR B 1 115 ? 1.757 -12.945 9.898 1 97.25 115 TYR B C 1
ATOM 3308 O O . TYR B 1 115 ? 2.607 -13.828 10.039 1 97.25 115 TYR B O 1
ATOM 3316 N N . LEU B 1 116 ? 1.896 -11.688 10.383 1 96.62 116 LEU B N 1
ATOM 3317 C CA . LEU B 1 116 ? 3.049 -11.391 11.219 1 96.62 116 LEU B CA 1
ATOM 3318 C C . LEU B 1 116 ? 3.018 -12.219 12.508 1 96.62 116 LEU B C 1
ATOM 3320 O O . LEU B 1 116 ? 4.059 -12.672 12.977 1 96.62 116 LEU B O 1
ATOM 3324 N N . ALA B 1 117 ? 1.807 -12.414 13.062 1 96.31 117 ALA B N 1
ATOM 3325 C CA . ALA B 1 117 ? 1.664 -13.266 14.242 1 96.31 117 ALA B CA 1
ATOM 3326 C C . ALA B 1 117 ? 2.004 -14.719 13.906 1 96.31 117 ALA B C 1
ATOM 3328 O O . ALA B 1 117 ? 2.699 -15.391 14.672 1 96.31 117 ALA B O 1
ATOM 3329 N N . GLN B 1 118 ? 1.513 -15.211 12.797 1 97.69 118 GLN B N 1
ATOM 3330 C CA . GLN B 1 118 ? 1.832 -16.562 12.336 1 97.69 118 GLN B CA 1
ATOM 3331 C C . GLN B 1 118 ? 3.338 -16.75 12.18 1 97.69 118 GLN B C 1
ATOM 3333 O O . GLN B 1 118 ? 3.883 -17.797 12.547 1 97.69 118 GLN B O 1
ATOM 3338 N N . GLN B 1 119 ? 4.012 -15.727 11.57 1 97.56 119 GLN B N 1
ATOM 3339 C CA . GLN B 1 119 ? 5.461 -15.805 11.406 1 97.56 119 GLN B CA 1
ATOM 3340 C C . GLN B 1 119 ? 6.16 -15.945 12.75 1 97.56 119 GLN B C 1
ATOM 3342 O O . GLN B 1 119 ? 7.059 -16.766 12.906 1 97.56 119 GLN B O 1
ATOM 3347 N N . ARG B 1 120 ? 5.719 -15.117 13.695 1 95.62 120 ARG B N 1
ATOM 3348 C CA . ARG B 1 120 ? 6.305 -15.18 15.031 1 95.62 120 ARG B CA 1
ATOM 3349 C C . ARG B 1 120 ? 6.203 -16.594 15.602 1 95.62 120 ARG B C 1
ATOM 3351 O O . ARG B 1 120 ? 7.121 -17.047 16.281 1 95.62 120 ARG B O 1
ATOM 3358 N N . ASP B 1 121 ? 5.156 -17.281 15.273 1 97.31 121 ASP B N 1
ATOM 3359 C CA . ASP B 1 121 ? 4.875 -18.594 15.852 1 97.31 121 ASP B CA 1
ATOM 3360 C C . ASP B 1 121 ? 5.273 -19.719 14.891 1 97.31 121 ASP B C 1
ATOM 3362 O O . ASP B 1 121 ? 5.039 -20.891 15.172 1 97.31 121 ASP B O 1
ATOM 3366 N N . ALA B 1 122 ? 5.836 -19.391 13.766 1 97.88 122 ALA B N 1
ATOM 3367 C CA . ALA B 1 122 ? 6.238 -20.344 12.727 1 97.88 122 ALA B CA 1
ATOM 3368 C C . ALA B 1 122 ? 5.07 -21.234 12.312 1 97.88 122 ALA B C 1
ATOM 3370 O O . ALA B 1 122 ? 5.199 -22.453 12.266 1 97.88 122 ALA B O 1
ATOM 3371 N N . VAL B 1 123 ? 3.979 -20.625 12.094 1 97.56 123 VAL B N 1
ATOM 3372 C CA . VAL B 1 123 ? 2.756 -21.312 11.688 1 97.56 123 VAL B CA 1
ATOM 3373 C C . VAL B 1 123 ? 2.469 -21.031 10.219 1 97.56 123 VAL B C 1
ATOM 3375 O O . VAL B 1 123 ? 2.404 -19.875 9.797 1 97.56 123 VAL B O 1
ATOM 3378 N N . TRP B 1 124 ? 2.359 -22.094 9.461 1 97.88 124 TRP B N 1
ATOM 3379 C CA . TRP B 1 124 ? 1.985 -22 8.055 1 97.88 124 TRP B CA 1
ATOM 3380 C C . TRP B 1 124 ? 0.481 -22.188 7.875 1 97.88 124 TRP B C 1
ATOM 3382 O O . TRP B 1 124 ? -0.017 -23.312 7.848 1 97.88 124 TRP B O 1
ATOM 3392 N N . GLN B 1 125 ? -0.231 -21.141 7.781 1 97.06 125 GLN B N 1
ATOM 3393 C CA . GLN B 1 125 ? -1.68 -21.203 7.617 1 97.06 125 GLN B CA 1
ATOM 3394 C C . GLN B 1 125 ? -2.17 -20.078 6.695 1 97.06 125 GLN B C 1
ATOM 3396 O O . GLN B 1 125 ? -1.96 -18.906 6.973 1 97.06 125 GLN B O 1
ATOM 3401 N N . ARG B 1 126 ? -2.689 -20.453 5.613 1 95.56 126 ARG B N 1
ATOM 3402 C CA . ARG B 1 126 ? -3.318 -19.484 4.719 1 95.56 126 ARG B CA 1
ATOM 3403 C C . ARG B 1 126 ? -4.672 -19.047 5.262 1 95.56 126 ARG B C 1
ATOM 3405 O O . ARG B 1 126 ? -5.352 -19.812 5.953 1 95.56 126 ARG B O 1
ATOM 3412 N N . ILE B 1 127 ? -5.023 -17.844 5.027 1 94.62 127 ILE B N 1
ATOM 3413 C CA . ILE B 1 127 ? -6.352 -17.344 5.355 1 94.62 127 ILE B CA 1
ATOM 3414 C C . ILE B 1 127 ? -7.043 -16.844 4.09 1 94.62 127 ILE B C 1
ATOM 3416 O O . ILE B 1 127 ? -6.391 -16.594 3.078 1 94.62 127 ILE B O 1
ATOM 3420 N N . ARG B 1 128 ? -8.375 -16.75 4.109 1 92.56 128 ARG B N 1
ATOM 3421 C CA . ARG B 1 128 ? -9.133 -16.312 2.938 1 92.56 128 ARG B CA 1
ATOM 3422 C C . ARG B 1 128 ? -8.688 -14.93 2.482 1 92.56 128 ARG B C 1
ATOM 3424 O O . ARG B 1 128 ? -8.688 -13.984 3.271 1 92.56 128 ARG B O 1
ATOM 3431 N N . GLN B 1 129 ? -8.336 -14.867 1.269 1 94.06 129 GLN B N 1
ATOM 3432 C CA . GLN B 1 129 ? -7.98 -13.57 0.703 1 94.06 129 GLN B CA 1
ATOM 3433 C C . GLN B 1 129 ? -9.227 -12.734 0.409 1 94.06 129 GLN B C 1
ATOM 3435 O O . GLN B 1 129 ? -10.211 -13.25 -0.128 1 94.06 129 GLN B O 1
ATOM 3440 N N . ARG B 1 130 ? -9.234 -11.547 0.749 1 95.75 130 ARG B N 1
ATOM 3441 C CA . ARG B 1 130 ? -10.312 -10.625 0.409 1 95.75 130 ARG B CA 1
ATOM 3442 C C . ARG B 1 130 ? -9.938 -9.75 -0.778 1 95.75 130 ARG B C 1
ATOM 3444 O O . ARG B 1 130 ? -8.922 -9.055 -0.745 1 95.75 130 ARG B O 1
ATOM 3451 N N . ASN B 1 131 ? -10.758 -9.781 -1.795 1 96.06 131 ASN B N 1
ATOM 3452 C CA . ASN B 1 131 ? -10.57 -8.883 -2.926 1 96.06 131 ASN B CA 1
ATOM 3453 C C . ASN B 1 131 ? -10.797 -7.426 -2.52 1 96.06 131 ASN B C 1
ATOM 3455 O O . ASN B 1 131 ? -11.664 -7.133 -1.692 1 96.06 131 ASN B O 1
ATOM 3459 N N . PRO B 1 132 ? -10.047 -6.496 -3.16 1 97.94 132 PRO B N 1
ATOM 3460 C CA . PRO B 1 132 ? -10.297 -5.086 -2.85 1 97.94 132 PRO B CA 1
ATOM 3461 C C . PRO B 1 132 ? -11.758 -4.688 -3.021 1 97.94 132 PRO B C 1
ATOM 3463 O O . PRO B 1 132 ? -12.281 -3.889 -2.242 1 97.94 132 PRO B O 1
ATOM 3466 N N . ARG B 1 133 ? -12.43 -5.281 -3.98 1 96.94 133 ARG B N 1
ATOM 3467 C CA . ARG B 1 133 ? -13.812 -4.914 -4.27 1 96.94 133 ARG B CA 1
ATOM 3468 C C . ARG B 1 133 ? -14.719 -5.242 -3.088 1 96.94 133 ARG B C 1
ATOM 3470 O O . ARG B 1 133 ? -15.852 -4.746 -3.01 1 96.94 133 ARG B O 1
ATOM 3477 N N . GLU B 1 134 ? -14.297 -6.086 -2.18 1 97.44 134 GLU B N 1
ATOM 3478 C CA . GLU B 1 134 ? -15.086 -6.516 -1.034 1 97.44 134 GLU B CA 1
ATOM 3479 C C . GLU B 1 134 ? -14.914 -5.566 0.146 1 97.44 134 GLU B C 1
ATOM 3481 O O . GLU B 1 134 ? -15.586 -5.711 1.17 1 97.44 134 GLU B O 1
ATOM 3486 N N . VAL B 1 135 ? -14.023 -4.594 0.074 1 98.5 135 VAL B N 1
ATOM 3487 C CA . VAL B 1 135 ? -13.648 -3.744 1.201 1 98.5 135 VAL B CA 1
ATOM 3488 C C . VAL B 1 135 ? -13.914 -2.281 0.858 1 98.5 135 VAL B C 1
ATOM 3490 O O . VAL B 1 135 ? -13.023 -1.571 0.393 1 98.5 135 VAL B O 1
ATOM 3493 N N . PRO B 1 136 ? -15.109 -1.763 1.129 1 98.81 136 PRO B N 1
ATOM 3494 C CA . PRO B 1 136 ? -15.406 -0.356 0.847 1 98.81 136 PRO B CA 1
ATOM 3495 C C . PRO B 1 136 ? -14.68 0.6 1.788 1 98.81 136 PRO B C 1
ATOM 3497 O O . PRO B 1 136 ? -14.633 0.367 2.998 1 98.81 136 PRO B O 1
ATOM 3500 N N . VAL B 1 137 ? -14.102 1.653 1.231 1 98.94 137 VAL B N 1
ATOM 3501 C CA . VAL B 1 137 ? -13.328 2.654 1.964 1 98.94 137 VAL B CA 1
ATOM 3502 C C . VAL B 1 137 ? -14.031 4.008 1.876 1 98.94 137 VAL B C 1
ATOM 3504 O O . VAL B 1 137 ? -14.375 4.469 0.784 1 98.94 137 VAL B O 1
ATOM 3507 N N . ALA B 1 138 ? -14.266 4.59 3.02 1 98.94 138 ALA B N 1
ATOM 3508 C CA . ALA B 1 138 ? -14.812 5.941 3.09 1 98.94 138 ALA B CA 1
ATOM 3509 C C . ALA B 1 138 ? -13.766 6.934 3.59 1 98.94 138 ALA B C 1
ATOM 3511 O O . ALA B 1 138 ? -13.008 6.633 4.512 1 98.94 138 ALA B O 1
ATOM 3512 N N . ILE B 1 139 ? -13.727 8.094 2.977 1 98.94 139 ILE B N 1
ATOM 3513 C CA . ILE B 1 139 ? -12.773 9.141 3.326 1 98.94 139 ILE B CA 1
ATOM 3514 C C . ILE B 1 139 ? -13.523 10.391 3.793 1 98.94 139 ILE B C 1
ATOM 3516 O O . ILE B 1 139 ? -14.344 10.938 3.057 1 98.94 139 ILE B O 1
ATOM 3520 N N . LEU B 1 140 ? -13.273 10.742 5.062 1 98.81 140 LEU B N 1
ATOM 3521 C CA . LEU B 1 140 ? -13.719 12.047 5.539 1 98.81 140 LEU B CA 1
ATOM 3522 C C . LEU B 1 140 ? -12.758 13.148 5.105 1 98.81 140 LEU B C 1
ATOM 3524 O O . LEU B 1 140 ? -11.625 13.211 5.59 1 98.81 140 LEU B O 1
ATOM 3528 N N . GLY B 1 141 ? -13.227 14.023 4.293 1 97.44 141 GLY B N 1
ATOM 3529 C CA . GLY B 1 141 ? -12.383 15.062 3.721 1 97.44 141 GLY B CA 1
ATOM 3530 C C . GLY B 1 141 ? -12.031 14.805 2.27 1 97.44 141 GLY B C 1
ATOM 3531 O O . GLY B 1 141 ? -11.406 13.789 1.945 1 97.44 141 GLY B O 1
ATOM 3532 N N . TYR B 1 142 ? -12.344 15.734 1.447 1 97.12 142 TYR B N 1
ATOM 3533 C CA . TYR B 1 142 ? -12.109 15.578 0.016 1 97.12 142 TYR B CA 1
ATOM 3534 C C . TYR B 1 142 ? -11.43 16.812 -0.562 1 97.12 142 TYR B C 1
ATOM 3536 O O . TYR B 1 142 ? -11.883 17.375 -1.566 1 97.12 142 TYR B O 1
ATOM 3544 N N . GLY B 1 143 ? -10.438 17.281 0.157 1 93.94 143 GLY B N 1
ATOM 3545 C CA . GLY B 1 143 ? -9.508 18.266 -0.385 1 93.94 143 GLY B CA 1
ATOM 3546 C C . GLY B 1 143 ? -8.422 17.641 -1.249 1 93.94 143 GLY B C 1
ATOM 3547 O O . GLY B 1 143 ? -8.633 16.594 -1.86 1 93.94 143 GLY B O 1
ATOM 3548 N N . GLU B 1 144 ? -7.27 18.328 -1.336 1 93.38 144 GLU B N 1
ATOM 3549 C CA . GLU B 1 144 ? -6.164 17.891 -2.18 1 93.38 144 GLU B CA 1
ATOM 3550 C C . GLU B 1 144 ? -5.684 16.5 -1.775 1 93.38 144 GLU B C 1
ATOM 3552 O O . GLU B 1 144 ? -5.52 15.617 -2.625 1 93.38 144 GLU B O 1
ATOM 3557 N N . ILE B 1 145 ? -5.465 16.312 -0.512 1 96.81 145 ILE B N 1
ATOM 3558 C CA . ILE B 1 145 ? -4.977 15.039 -0.009 1 96.81 145 ILE B CA 1
ATOM 3559 C C . ILE B 1 145 ? -6.047 13.961 -0.186 1 96.81 145 ILE B C 1
ATOM 3561 O O . ILE B 1 145 ? -5.766 12.867 -0.676 1 96.81 145 ILE B O 1
ATOM 3565 N N . GLY B 1 146 ? -7.305 14.273 0.167 1 97.94 146 GLY B N 1
ATOM 3566 C CA . GLY B 1 146 ? -8.406 13.336 0.029 1 97.94 146 GLY B CA 1
ATOM 3567 C C . GLY B 1 146 ? -8.617 12.867 -1.397 1 97.94 146 GLY B C 1
ATOM 3568 O O . GLY B 1 146 ? -8.898 11.688 -1.634 1 97.94 146 GLY B O 1
ATOM 3569 N N . GLN B 1 147 ? -8.492 13.781 -2.324 1 98.06 147 GLN B N 1
ATOM 3570 C CA . GLN B 1 147 ? -8.656 13.453 -3.736 1 98.06 147 GLN B CA 1
ATOM 3571 C C . GLN B 1 147 ? -7.586 12.469 -4.203 1 98.06 147 GLN B C 1
ATOM 3573 O O . GLN B 1 147 ? -7.883 11.508 -4.914 1 98.06 147 GLN B O 1
ATOM 3578 N N . LYS B 1 148 ? -6.355 12.75 -3.803 1 98.06 148 LYS B N 1
ATOM 3579 C CA . LYS B 1 148 ? -5.254 11.875 -4.184 1 98.06 148 LYS B CA 1
ATOM 3580 C C . LYS B 1 148 ? -5.426 10.477 -3.59 1 98.06 148 LYS B C 1
ATOM 3582 O O . LYS B 1 148 ? -5.266 9.477 -4.289 1 98.06 148 LYS B O 1
ATOM 3587 N N . VAL B 1 149 ? -5.793 10.367 -2.338 1 98.69 149 VAL B N 1
ATOM 3588 C CA . VAL B 1 149 ? -6.008 9.094 -1.654 1 98.69 149 VAL B CA 1
ATOM 3589 C C . VAL B 1 149 ? -7.148 8.336 -2.324 1 98.69 149 VAL B C 1
ATOM 3591 O O . VAL B 1 149 ? -7.023 7.141 -2.611 1 98.69 149 VAL B O 1
ATOM 3594 N N . ALA B 1 150 ? -8.234 9.055 -2.615 1 98.81 150 ALA B N 1
ATOM 3595 C CA . ALA B 1 150 ? -9.406 8.438 -3.24 1 98.81 150 ALA B CA 1
ATOM 3596 C C . ALA B 1 150 ? -9.055 7.855 -4.605 1 98.81 150 ALA B C 1
ATOM 3598 O O . ALA B 1 150 ? -9.422 6.719 -4.914 1 98.81 150 ALA B O 1
ATOM 3599 N N . ALA B 1 151 ? -8.352 8.609 -5.367 1 98.44 151 ALA B N 1
ATOM 3600 C CA . ALA B 1 151 ? -7.992 8.18 -6.719 1 98.44 151 ALA B CA 1
ATOM 3601 C C . ALA B 1 151 ? -7.113 6.934 -6.684 1 98.44 151 ALA B C 1
ATOM 3603 O O . ALA B 1 151 ? -7.336 5.992 -7.449 1 98.44 151 ALA B O 1
ATOM 3604 N N . ASP B 1 152 ? -6.129 6.938 -5.844 1 98.38 152 ASP B N 1
ATOM 3605 C CA . ASP B 1 152 ? -5.203 5.812 -5.77 1 98.38 152 ASP B CA 1
ATOM 3606 C C . ASP B 1 152 ? -5.906 4.555 -5.273 1 98.38 152 ASP B C 1
ATOM 3608 O O . ASP B 1 152 ? -5.664 3.459 -5.785 1 98.38 152 ASP B O 1
ATOM 3612 N N . LEU B 1 153 ? -6.785 4.668 -4.266 1 98.75 153 LEU B N 1
ATOM 3613 C CA . LEU B 1 153 ? -7.547 3.527 -3.766 1 98.75 153 LEU B CA 1
ATOM 3614 C C . LEU B 1 153 ? -8.445 2.955 -4.855 1 98.75 153 LEU B C 1
ATOM 3616 O O . LEU B 1 153 ? -8.516 1.737 -5.035 1 98.75 153 LEU B O 1
ATOM 3620 N N . ALA B 1 154 ? -9.102 3.859 -5.57 1 98.5 154 ALA B N 1
ATOM 3621 C CA . ALA B 1 154 ? -9.984 3.424 -6.652 1 98.5 154 ALA B CA 1
ATOM 3622 C C . ALA B 1 154 ? -9.195 2.68 -7.73 1 98.5 154 ALA B C 1
ATOM 3624 O O . ALA B 1 154 ? -9.664 1.668 -8.258 1 98.5 154 ALA B O 1
ATOM 3625 N N . ALA B 1 155 ? -8.031 3.156 -8.031 1 96.81 155 ALA B N 1
ATOM 3626 C CA . ALA B 1 155 ? -7.184 2.547 -9.055 1 96.81 155 ALA B CA 1
ATOM 3627 C C . ALA B 1 155 ? -6.77 1.134 -8.656 1 96.81 155 ALA B C 1
ATOM 3629 O O . ALA B 1 155 ? -6.504 0.292 -9.516 1 96.81 155 ALA B O 1
ATOM 3630 N N . LEU B 1 156 ? -6.758 0.823 -7.402 1 97.44 156 LEU B N 1
ATOM 3631 C CA . LEU B 1 156 ? -6.379 -0.498 -6.914 1 97.44 156 LEU B CA 1
ATOM 3632 C C . LEU B 1 156 ? -7.602 -1.393 -6.754 1 97.44 156 LEU B C 1
ATOM 3634 O O . LEU B 1 156 ? -7.484 -2.547 -6.336 1 97.44 156 LEU B O 1
ATOM 3638 N N . GLY B 1 157 ? -8.805 -0.834 -7.012 1 97.44 157 GLY B N 1
ATOM 3639 C CA . GLY B 1 157 ? -9.984 -1.673 -7.113 1 97.44 157 GLY B CA 1
ATOM 3640 C C . GLY B 1 157 ? -10.891 -1.569 -5.902 1 97.44 157 GLY B C 1
ATOM 3641 O O . GLY B 1 157 ? -11.898 -2.277 -5.812 1 97.44 157 GLY B O 1
ATOM 3642 N N . PHE B 1 158 ? -10.562 -0.7 -4.938 1 98.62 158 PHE B N 1
ATOM 3643 C CA . PHE B 1 158 ? -11.422 -0.525 -3.771 1 98.62 158 PHE B CA 1
ATOM 3644 C C . PHE B 1 158 ? -12.641 0.317 -4.121 1 98.62 158 PHE B C 1
ATOM 3646 O O . PHE B 1 158 ? -12.539 1.297 -4.859 1 98.62 158 PHE B O 1
ATOM 3653 N N . PRO B 1 159 ? -13.859 -0.073 -3.66 1 98.75 159 PRO B N 1
ATOM 3654 C CA . PRO B 1 159 ? -14.945 0.903 -3.686 1 98.75 159 PRO B CA 1
ATOM 3655 C C . PRO B 1 159 ? -14.688 2.104 -2.777 1 98.75 159 PRO B C 1
ATOM 3657 O O . PRO B 1 159 ? -14.406 1.932 -1.59 1 98.75 159 PRO B O 1
ATOM 3660 N N . VAL B 1 160 ? -14.734 3.281 -3.312 1 98.94 160 VAL B N 1
ATOM 3661 C CA . VAL B 1 160 ? -14.32 4.457 -2.551 1 98.94 160 VAL B CA 1
ATOM 3662 C C . VAL B 1 160 ? -15.5 5.426 -2.426 1 98.94 160 VAL B C 1
ATOM 3664 O O . VAL B 1 160 ? -16.188 5.703 -3.408 1 98.94 160 VAL B O 1
ATOM 3667 N N . MET B 1 161 ? -15.711 5.863 -1.222 1 98.94 161 MET B N 1
ATOM 3668 C CA . MET B 1 161 ? -16.656 6.934 -0.901 1 98.94 161 MET B CA 1
ATOM 3669 C C . MET B 1 161 ? -15.945 8.109 -0.237 1 98.94 161 MET B C 1
ATOM 3671 O O . MET B 1 161 ? -14.961 7.918 0.478 1 98.94 161 MET B O 1
ATOM 3675 N N . VAL B 1 162 ? -16.438 9.297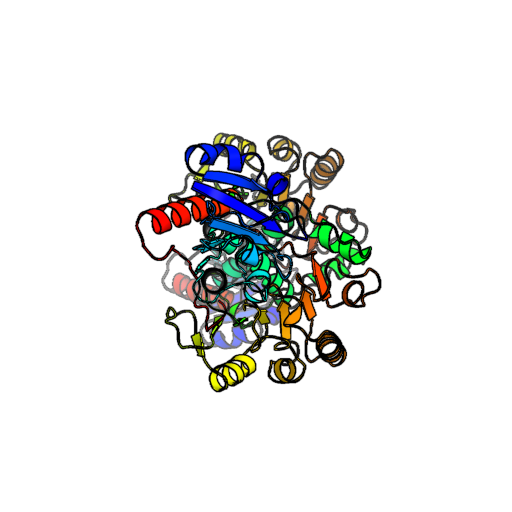 -0.48 1 98.88 162 VAL B N 1
ATOM 3676 C CA . VAL B 1 162 ? -15.852 10.484 0.129 1 98.88 162 VAL B CA 1
ATOM 3677 C C . VAL B 1 162 ? -16.953 11.375 0.704 1 98.88 162 VAL B C 1
ATOM 3679 O O . VAL B 1 162 ? -18.078 11.391 0.195 1 98.88 162 VAL B O 1
ATOM 3682 N N . TRP B 1 163 ? -16.594 12.047 1.767 1 98.62 163 TRP B N 1
ATOM 3683 C CA . TRP B 1 163 ? -17.547 12.961 2.402 1 98.62 163 TRP B CA 1
ATOM 3684 C C . TRP B 1 163 ? -16.938 14.344 2.594 1 98.62 163 TRP B C 1
ATOM 3686 O O . TRP B 1 163 ? -15.758 14.461 2.967 1 98.62 163 TRP B O 1
ATOM 3696 N N . SER B 1 164 ? -17.688 15.312 2.357 1 96.31 164 SER B N 1
ATOM 3697 C CA . SER B 1 164 ? -17.391 16.703 2.684 1 96.31 164 SER B CA 1
ATOM 3698 C C . SER B 1 164 ? -18.609 17.422 3.227 1 96.31 164 SER B C 1
ATOM 3700 O O . SER B 1 164 ? -19.734 16.922 3.117 1 96.31 164 SER B O 1
ATOM 3702 N N . ARG B 1 165 ? -18.344 18.531 3.891 1 93.06 165 ARG B N 1
ATOM 3703 C CA . ARG B 1 165 ? -19.453 19.312 4.426 1 93.06 165 ARG B CA 1
ATOM 3704 C C . ARG B 1 165 ? -20.375 19.781 3.309 1 93.06 165 ARG B C 1
ATOM 3706 O O . ARG B 1 165 ? -21.609 19.719 3.445 1 93.06 165 ARG B O 1
ATOM 3713 N N . SER B 1 166 ? -19.812 20.25 2.221 1 92.69 166 SER B N 1
ATOM 3714 C CA . SER B 1 166 ? -20.547 20.734 1.062 1 92.69 166 SER B CA 1
ATOM 3715 C C . SER B 1 166 ? -20.344 19.844 -0.149 1 92.69 166 SER B C 1
ATOM 3717 O O . SER B 1 166 ? -19.359 19.078 -0.208 1 92.69 166 SER B O 1
ATOM 3719 N N . PRO B 1 167 ? -21.25 19.891 -1.057 1 94.19 167 PRO B N 1
ATOM 3720 C CA . PRO B 1 167 ? -21.109 19.016 -2.23 1 94.19 167 PRO B CA 1
ATOM 3721 C C . PRO B 1 167 ? -19.844 19.281 -3.021 1 94.19 167 PRO B C 1
ATOM 3723 O O . PRO B 1 167 ? -19.422 20.438 -3.162 1 94.19 167 PRO B O 1
ATOM 3726 N N . LYS B 1 168 ? -19.25 18.297 -3.471 1 94.88 168 LYS B N 1
ATOM 3727 C CA . LYS B 1 168 ? -18.078 18.359 -4.355 1 94.88 168 LYS B CA 1
ATOM 3728 C C . LYS B 1 168 ? -18.25 17.422 -5.551 1 94.88 168 LYS B C 1
ATOM 3730 O O . LYS B 1 168 ? -18.875 16.359 -5.43 1 94.88 168 LYS B O 1
ATOM 3735 N N . SER B 1 169 ? -17.688 17.781 -6.641 1 96.06 169 SER B N 1
ATOM 3736 C CA . SER B 1 169 ? -17.672 16.922 -7.816 1 96.06 169 SER B CA 1
ATOM 3737 C C . SER B 1 169 ? -16.672 15.789 -7.672 1 96.06 169 SER B C 1
ATOM 3739 O O . SER B 1 169 ? -15.531 16.016 -7.262 1 96.06 169 SER B O 1
ATOM 3741 N N . THR B 1 170 ? -17.141 14.57 -7.965 1 96.62 170 THR B N 1
ATOM 3742 C CA . THR B 1 170 ? -16.281 13.391 -7.922 1 96.62 170 THR B CA 1
ATOM 3743 C C . THR B 1 170 ? -16.297 12.656 -9.258 1 96.62 170 THR B C 1
ATOM 3745 O O . THR B 1 170 ? -17.297 12.688 -9.977 1 96.62 170 THR B O 1
ATOM 3748 N N . PRO B 1 171 ? -15.211 12.039 -9.641 1 96.38 171 PRO B N 1
ATOM 3749 C CA . PRO B 1 171 ? -15.258 11.172 -10.82 1 96.38 171 PRO B CA 1
ATOM 3750 C C . PRO B 1 171 ? -16.172 9.969 -10.625 1 96.38 171 PRO B C 1
ATOM 3752 O O . PRO B 1 171 ? -16.609 9.695 -9.508 1 96.38 171 PRO B O 1
ATOM 3755 N N . ALA B 1 172 ? -16.5 9.188 -11.711 1 94.81 172 ALA B N 1
ATOM 3756 C CA . ALA B 1 172 ? -17.453 8.086 -11.719 1 94.81 172 ALA B CA 1
ATOM 3757 C C . ALA B 1 172 ? -17.031 6.973 -10.766 1 94.81 172 ALA B C 1
ATOM 3759 O O . ALA B 1 172 ? -17.875 6.316 -10.156 1 94.81 172 ALA B O 1
ATOM 3760 N N . ALA B 1 173 ? -15.797 6.793 -10.578 1 95.75 173 ALA B N 1
ATOM 3761 C CA . ALA B 1 173 ? -15.266 5.684 -9.797 1 95.75 173 ALA B CA 1
ATOM 3762 C C . ALA B 1 173 ? -15.359 5.969 -8.297 1 95.75 173 ALA B C 1
ATOM 3764 O O . ALA B 1 173 ? -15.133 5.082 -7.473 1 95.75 173 ALA B O 1
ATOM 3765 N N . ILE B 1 174 ? -15.766 7.23 -7.91 1 98.31 174 ILE B N 1
ATOM 3766 C CA . ILE B 1 174 ? -15.797 7.66 -6.516 1 98.31 174 ILE B CA 1
ATOM 3767 C C . ILE B 1 174 ? -17.188 8.203 -6.172 1 98.31 174 ILE B C 1
ATOM 3769 O O . ILE B 1 174 ? -17.688 9.109 -6.836 1 98.31 174 ILE B O 1
ATOM 3773 N N . ARG B 1 175 ? -17.844 7.637 -5.199 1 98.44 175 ARG B N 1
ATOM 3774 C CA . ARG B 1 175 ? -19.156 8.117 -4.77 1 98.44 175 ARG B CA 1
ATOM 3775 C C . ARG B 1 175 ? -19.016 9.25 -3.756 1 98.44 175 ARG B C 1
ATOM 3777 O O . ARG B 1 175 ? -18.375 9.086 -2.719 1 98.44 175 ARG B O 1
ATOM 3784 N N . GLY B 1 176 ? -19.609 10.375 -4.055 1 98.56 176 GLY B N 1
ATOM 3785 C CA . GLY B 1 176 ? -19.531 11.547 -3.197 1 98.56 176 GLY B CA 1
ATOM 3786 C C . GLY B 1 176 ? -20.75 11.711 -2.307 1 98.56 176 GLY B C 1
ATOM 3787 O O . GLY B 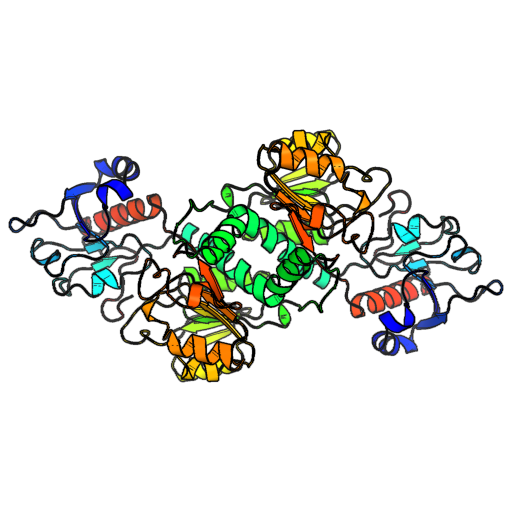1 176 ? -21.875 11.453 -2.734 1 98.56 176 GLY B O 1
ATOM 3788 N N . PHE B 1 177 ? -20.469 12.031 -1.045 1 98.56 177 PHE B N 1
ATOM 3789 C CA . PHE B 1 177 ? -21.5 12.352 -0.058 1 98.56 177 PHE B CA 1
ATOM 3790 C C . PHE B 1 177 ? -21.219 13.703 0.586 1 98.56 177 PHE B C 1
ATOM 3792 O O . PHE B 1 177 ? -20.078 14.18 0.592 1 98.56 177 PHE B O 1
ATOM 3799 N N . HIS B 1 178 ? -22.297 14.289 1.143 1 97.69 178 HIS B N 1
ATOM 3800 C CA . HIS B 1 178 ? -22.109 15.578 1.807 1 97.69 178 HIS B CA 1
ATOM 3801 C C . HIS B 1 178 ? -23.172 15.805 2.875 1 97.69 178 HIS B C 1
ATOM 3803 O O . HIS B 1 178 ? -24.219 15.141 2.879 1 97.69 178 HIS B O 1
ATOM 3809 N N . GLY B 1 179 ? -22.844 16.703 3.834 1 96.12 179 GLY B N 1
ATOM 3810 C CA . GLY B 1 179 ? -23.781 17.078 4.879 1 96.12 179 GLY B CA 1
ATOM 3811 C C . GLY B 1 179 ? -24.031 15.961 5.875 1 96.12 179 GLY B C 1
ATOM 3812 O O . GLY B 1 179 ? -23.469 14.875 5.758 1 96.12 179 GLY B O 1
ATOM 3813 N N . ARG B 1 180 ? -24.875 16.234 6.812 1 94.94 180 ARG B N 1
ATOM 3814 C CA . ARG B 1 180 ? -25.125 15.312 7.906 1 94.94 180 ARG B CA 1
ATOM 3815 C C . ARG B 1 180 ? -25.797 14.039 7.406 1 94.94 180 ARG B C 1
ATOM 3817 O O . ARG B 1 180 ? -25.438 12.938 7.824 1 94.94 180 ARG B O 1
ATOM 3824 N N . GLU B 1 181 ? -26.719 14.18 6.551 1 96.38 181 GLU B N 1
ATOM 3825 C CA . GLU B 1 181 ? -27.422 13.023 6.012 1 96.38 181 GLU B CA 1
ATOM 3826 C C . GLU B 1 181 ? -26.5 12.156 5.16 1 96.38 181 GLU B C 1
ATOM 3828 O O . GLU B 1 181 ? -26.562 10.93 5.227 1 96.38 181 GLU B O 1
ATOM 3833 N N . GLY B 1 182 ? -25.688 12.859 4.371 1 98 182 GLY B N 1
ATOM 3834 C CA . GLY B 1 182 ? -24.703 12.133 3.568 1 98 182 GLY B CA 1
ATOM 3835 C C . GLY B 1 182 ? -23.703 11.352 4.398 1 98 182 GLY B C 1
ATOM 3836 O O . GLY B 1 182 ? -23.328 10.234 4.035 1 98 182 GLY B O 1
ATOM 3837 N N . LEU B 1 183 ? -23.328 11.938 5.488 1 98.25 183 LEU B N 1
ATOM 3838 C CA . LEU B 1 183 ? -22.391 11.25 6.375 1 98.25 183 LEU B CA 1
ATOM 3839 C C . LEU B 1 183 ? -23 9.953 6.898 1 98.25 183 LEU B C 1
ATOM 3841 O O . LEU B 1 183 ? -22.375 8.898 6.859 1 98.25 183 LEU B O 1
ATOM 3845 N N . ALA B 1 184 ? -24.188 10.031 7.387 1 97.62 184 ALA B N 1
ATOM 3846 C CA . ALA B 1 184 ? -24.891 8.867 7.926 1 97.62 184 ALA B CA 1
ATOM 3847 C C . ALA B 1 184 ? -25.016 7.773 6.867 1 97.62 184 ALA B C 1
ATOM 3849 O O . ALA B 1 184 ? -24.766 6.598 7.148 1 97.62 184 ALA B O 1
ATOM 3850 N N . ALA B 1 185 ? -25.422 8.172 5.676 1 98.25 185 ALA B N 1
ATOM 3851 C CA . ALA B 1 185 ? -25.594 7.223 4.574 1 98.25 185 ALA B CA 1
ATOM 3852 C C . ALA B 1 185 ? -24.266 6.547 4.227 1 98.25 185 ALA B C 1
ATOM 3854 O O . ALA B 1 185 ? -24.219 5.332 4.035 1 98.25 185 ALA B O 1
ATOM 3855 N N . MET B 1 186 ? -23.25 7.309 4.176 1 98.75 186 MET B N 1
ATOM 3856 C CA . MET B 1 186 ? -21.938 6.805 3.818 1 98.75 186 MET B CA 1
ATOM 3857 C C . MET B 1 186 ? -21.422 5.824 4.871 1 98.75 186 MET B C 1
ATOM 3859 O O . MET B 1 186 ? -20.906 4.758 4.531 1 98.75 186 MET B O 1
ATOM 3863 N N . LEU B 1 187 ? -21.578 6.16 6.066 1 98.69 187 LEU B N 1
ATOM 3864 C CA . LEU B 1 187 ? -21.062 5.348 7.164 1 98.69 187 LEU B CA 1
ATOM 3865 C C . LEU B 1 187 ? -21.688 3.959 7.152 1 98.69 187 LEU B C 1
ATOM 3867 O O . LEU B 1 187 ? -21.016 2.967 7.445 1 98.69 187 LEU B O 1
ATOM 3871 N N . GLY B 1 188 ? -22.938 3.869 6.773 1 97.94 188 GLY B N 1
ATOM 3872 C CA . GLY B 1 188 ? -23.641 2.592 6.73 1 97.94 188 GLY B CA 1
ATOM 3873 C C . GLY B 1 188 ? -23.016 1.612 5.75 1 97.94 188 GLY B C 1
ATOM 3874 O O . GLY B 1 188 ? -23.188 0.399 5.887 1 97.94 188 GLY B O 1
ATOM 3875 N N . GLU B 1 189 ? -22.281 2.1 4.836 1 98.19 189 GLU B N 1
ATOM 3876 C CA . GLU B 1 189 ? -21.656 1.273 3.803 1 98.19 189 GLU B CA 1
ATOM 3877 C C . GLU B 1 189 ? -20.156 1.172 4 1 98.19 189 GLU B C 1
ATOM 3879 O O . GLU B 1 189 ? -19.438 0.619 3.156 1 98.19 189 GLU B O 1
ATOM 3884 N N . THR B 1 190 ? -19.656 1.625 5.129 1 98.75 190 THR B N 1
ATOM 3885 C CA . THR B 1 190 ? -18.234 1.822 5.32 1 98.75 190 THR B CA 1
ATOM 3886 C C . THR B 1 190 ? -17.625 0.677 6.133 1 98.75 190 THR B C 1
ATOM 3888 O O . THR B 1 190 ? -18.078 0.389 7.238 1 98.75 190 THR B O 1
ATOM 3891 N N . GLU B 1 191 ? -16.609 0.066 5.613 1 98.81 191 GLU B N 1
ATOM 3892 C CA . GLU B 1 191 ? -15.797 -0.845 6.41 1 98.81 191 GLU B CA 1
ATOM 3893 C C . GLU B 1 191 ? -14.531 -0.156 6.906 1 98.81 191 GLU B C 1
ATOM 3895 O O . GLU B 1 191 ? -14.234 -0.181 8.102 1 98.81 191 GLU B O 1
ATOM 3900 N N . VAL B 1 192 ? -13.758 0.469 5.98 1 98.94 192 VAL B N 1
ATOM 3901 C CA . VAL B 1 192 ? -12.586 1.236 6.379 1 98.94 192 VAL B CA 1
ATOM 3902 C C . VAL B 1 192 ? -12.898 2.729 6.332 1 98.94 192 VAL B C 1
ATOM 3904 O O . VAL B 1 192 ? -13.375 3.236 5.312 1 98.94 192 VAL B O 1
ATOM 3907 N N . LEU B 1 193 ? -12.664 3.434 7.391 1 99 193 LEU B N 1
ATOM 3908 C CA . LEU B 1 193 ? -12.875 4.875 7.469 1 99 193 LEU B CA 1
ATOM 3909 C C . LEU B 1 193 ? -11.555 5.613 7.598 1 99 193 LEU B C 1
ATOM 3911 O O . LEU B 1 193 ? -10.773 5.344 8.516 1 99 193 LEU B O 1
ATOM 3915 N N . VAL B 1 194 ? -11.266 6.508 6.672 1 98.94 194 VAL B N 1
ATOM 3916 C CA . VAL B 1 194 ? -10.07 7.348 6.68 1 98.94 194 VAL B CA 1
ATOM 3917 C C . VAL B 1 194 ? -10.453 8.781 7.047 1 98.94 194 VAL B C 1
ATOM 3919 O O . VAL B 1 194 ? -11.328 9.375 6.422 1 98.94 194 VAL B O 1
ATOM 3922 N N . ASN B 1 195 ? -9.852 9.312 8.047 1 98.94 195 ASN B N 1
ATOM 3923 C CA . ASN B 1 195 ? -10.148 10.688 8.438 1 98.94 195 ASN B CA 1
ATOM 3924 C C . ASN B 1 195 ? -9.055 11.648 7.996 1 98.94 195 ASN B C 1
ATOM 3926 O O . ASN B 1 195 ? -7.906 11.539 8.43 1 98.94 195 ASN B O 1
ATOM 3930 N N . LEU B 1 196 ? -9.398 12.57 7.172 1 98.25 196 LEU B N 1
ATOM 3931 C CA . LEU B 1 196 ? -8.484 13.578 6.637 1 98.25 196 LEU B CA 1
ATOM 3932 C C . LEU B 1 196 ? -9.047 14.984 6.84 1 98.25 196 LEU B C 1
ATOM 3934 O O . LEU B 1 196 ? -8.656 15.914 6.137 1 98.25 196 LEU B O 1
ATOM 3938 N N . LEU B 1 197 ? -9.914 15.141 7.77 1 97.19 197 LEU B N 1
ATOM 3939 C CA . LEU B 1 197 ? -10.625 16.391 7.973 1 97.19 197 LEU B CA 1
ATOM 3940 C C . LEU B 1 197 ? -9.727 17.422 8.641 1 97.19 197 LEU B C 1
ATOM 3942 O O . LEU B 1 197 ? -8.852 17.078 9.43 1 97.19 197 LEU B O 1
ATOM 3946 N N . PRO B 1 198 ? -9.969 18.688 8.375 1 94.12 198 PRO B N 1
ATOM 3947 C CA . PRO B 1 198 ? -9.375 19.734 9.227 1 94.12 198 PRO B CA 1
ATOM 3948 C C . PRO B 1 198 ? -10.031 19.797 10.602 1 94.12 198 PRO B C 1
ATOM 3950 O O . PRO B 1 198 ? -11.18 19.391 10.766 1 94.12 198 PRO B O 1
ATOM 3953 N N . LEU B 1 199 ? -9.32 20.25 11.508 1 94.31 199 LEU B N 1
ATOM 3954 C CA . LEU B 1 199 ? -9.875 20.422 12.852 1 94.31 199 LEU B CA 1
ATOM 3955 C C . LEU B 1 199 ? -10.617 21.75 12.977 1 94.31 199 LEU B C 1
ATOM 3957 O O . LEU B 1 199 ? -10.039 22.812 12.742 1 94.31 199 LEU B O 1
ATOM 3961 N N . THR B 1 200 ? -11.844 21.719 13.203 1 91.12 200 THR B N 1
ATOM 3962 C CA . THR B 1 200 ? -12.75 22.828 13.469 1 91.12 200 THR B CA 1
ATOM 3963 C C . THR B 1 200 ? -13.648 22.516 14.664 1 91.12 200 THR B C 1
ATOM 3965 O O . THR B 1 200 ? -13.594 21.422 15.227 1 91.12 200 THR B O 1
ATOM 3968 N N . GLN B 1 201 ? -14.422 23.516 15.023 1 90.44 201 GLN B N 1
ATOM 3969 C CA . GLN B 1 201 ? -15.383 23.266 16.094 1 90.44 201 GLN B CA 1
ATOM 3970 C C . GLN B 1 201 ? -16.344 22.125 15.727 1 90.44 201 GLN B C 1
ATOM 3972 O O . GLN B 1 201 ? -16.719 21.328 16.578 1 90.44 201 GLN B O 1
ATOM 3977 N N . GLU B 1 202 ? -16.609 22.016 14.461 1 92 202 GLU B N 1
ATOM 3978 C CA . GLU B 1 202 ? -17.578 21.047 13.977 1 92 202 GLU B CA 1
ATOM 3979 C C . GLU B 1 202 ? -16.953 19.641 13.875 1 92 202 GLU B C 1
ATOM 3981 O O . GLU B 1 202 ? -17.672 18.641 13.867 1 92 202 GLU B O 1
ATOM 3986 N N . THR B 1 203 ? -15.688 19.547 13.766 1 95.44 203 THR B N 1
ATOM 3987 C CA . THR B 1 203 ? -15.078 18.25 13.516 1 95.44 203 THR B CA 1
ATOM 3988 C C . THR B 1 203 ? -14.383 17.734 14.773 1 95.44 203 THR B C 1
ATOM 3990 O O . THR B 1 203 ? -13.938 16.578 14.812 1 95.44 203 THR B O 1
ATOM 3993 N N . GLN B 1 204 ? -14.281 18.609 15.781 1 96.38 204 GLN B N 1
ATOM 3994 C CA . GLN B 1 204 ? -13.727 18.156 17.047 1 96.38 204 GLN B CA 1
ATOM 3995 C C . GLN B 1 204 ? -14.562 17.016 17.641 1 96.38 204 GLN B C 1
ATOM 3997 O O . GLN B 1 204 ? -15.789 17.141 17.75 1 96.38 204 GLN B O 1
ATOM 4002 N N . GLY B 1 205 ? -13.938 15.938 17.922 1 98.31 205 GLY B N 1
ATOM 4003 C CA . GLY B 1 205 ? -14.609 14.812 18.547 1 98.31 205 GLY B CA 1
ATOM 4004 C C . GLY B 1 205 ? -15.523 14.062 17.594 1 98.31 205 GLY B C 1
ATOM 4005 O O . GLY B 1 205 ? -16.359 13.273 18.016 1 98.31 205 GLY B O 1
ATOM 4006 N N . ILE B 1 206 ? -15.359 14.266 16.344 1 98.19 206 ILE B N 1
ATOM 4007 C CA . ILE B 1 206 ? -16.281 13.703 15.359 1 98.19 206 ILE B CA 1
ATOM 4008 C C . ILE B 1 206 ? -16.141 12.18 15.336 1 98.19 206 ILE B C 1
ATOM 4010 O O . ILE B 1 206 ? -17.109 11.469 15.055 1 98.19 206 ILE B O 1
ATOM 4014 N N . LEU B 1 207 ? -14.984 11.656 15.594 1 98.81 207 LEU B N 1
ATOM 4015 C CA . LEU B 1 207 ? -14.758 10.219 15.672 1 98.81 207 LEU B CA 1
ATOM 4016 C C . LEU B 1 207 ? -15.117 9.688 17.062 1 98.81 207 LEU B C 1
ATOM 4018 O O . LEU B 1 207 ? -14.234 9.461 17.891 1 98.81 207 LEU B O 1
ATOM 4022 N N . ASP B 1 208 ? -16.359 9.531 17.266 1 98.81 208 ASP B N 1
ATOM 4023 C CA . ASP B 1 208 ? -16.891 9.109 18.562 1 98.81 208 ASP B CA 1
ATOM 4024 C C . ASP B 1 208 ? -17.672 7.809 18.438 1 98.81 208 ASP B C 1
ATOM 4026 O O . ASP B 1 208 ? -17.703 7.191 17.359 1 98.81 208 ASP B O 1
ATOM 4030 N N . GLY B 1 209 ? -18.219 7.418 19.531 1 98.69 209 GLY B N 1
ATOM 4031 C CA . GLY B 1 209 ? -18.953 6.164 19.578 1 98.69 209 GLY B CA 1
ATOM 4032 C C . GLY B 1 209 ? -20.141 6.137 18.641 1 98.69 209 GLY B C 1
ATOM 4033 O O . GLY B 1 209 ? -20.406 5.121 17.984 1 98.69 209 GLY B O 1
ATOM 4034 N N . GLU B 1 210 ? -20.875 7.227 18.578 1 98.31 210 GLU B N 1
ATOM 4035 C CA . GLU B 1 210 ? -22.047 7.301 17.703 1 98.31 210 GLU B CA 1
ATOM 4036 C C . GLU B 1 210 ? -21.641 7.078 16.25 1 98.31 210 GLU B C 1
ATOM 4038 O O . GLU B 1 210 ? -22.312 6.336 15.523 1 98.31 210 GLU B O 1
ATOM 4043 N N . LEU B 1 211 ? -20.578 7.699 15.852 1 98.69 211 LEU B N 1
ATOM 4044 C CA . LEU B 1 211 ? -20.094 7.531 14.484 1 98.69 211 LEU B CA 1
ATOM 4045 C C . LEU B 1 211 ? -19.688 6.086 14.227 1 98.69 211 LEU B C 1
ATOM 4047 O O . LEU B 1 211 ? -20.078 5.5 13.211 1 98.69 211 LEU B O 1
ATOM 4051 N N . PHE B 1 212 ? -18.922 5.457 15.102 1 98.81 212 PHE B N 1
ATOM 4052 C CA . PHE B 1 212 ? -18.422 4.094 14.938 1 98.81 212 PHE B CA 1
ATOM 4053 C C . PHE B 1 212 ? -19.594 3.109 14.859 1 98.81 212 PHE B C 1
ATOM 4055 O O . PHE B 1 212 ? -19.547 2.15 14.086 1 98.81 212 PHE B O 1
ATOM 4062 N N . ASP B 1 213 ? -20.625 3.4 15.609 1 98.31 213 ASP B N 1
ATOM 4063 C CA . ASP B 1 213 ? -21.781 2.504 15.656 1 98.31 213 ASP B CA 1
ATOM 4064 C C . ASP B 1 213 ? -22.5 2.461 14.312 1 98.31 213 ASP B C 1
ATOM 4066 O O . ASP B 1 213 ? -23.234 1.515 14.023 1 98.31 213 ASP B O 1
ATOM 4070 N N . ARG B 1 214 ? -22.344 3.451 13.523 1 98.12 214 ARG B N 1
ATOM 4071 C CA . ARG B 1 214 ? -23.016 3.533 12.234 1 98.12 214 ARG B CA 1
ATOM 4072 C C . ARG B 1 214 ? -22.234 2.781 11.164 1 98.12 214 ARG B C 1
ATOM 4074 O O . ARG B 1 214 ? -22.766 2.502 10.086 1 98.12 214 ARG B O 1
ATOM 4081 N N . MET B 1 215 ? -20.969 2.459 11.406 1 98.38 215 MET B N 1
ATOM 4082 C CA . MET B 1 215 ? -20.141 1.723 10.453 1 98.38 215 MET B CA 1
ATOM 4083 C C . MET B 1 215 ? -20.516 0.244 10.438 1 98.38 215 MET B C 1
ATOM 4085 O O . MET B 1 215 ? -21.188 -0.242 11.352 1 98.38 215 MET B O 1
ATOM 4089 N N . ARG B 1 216 ? -20.078 -0.459 9.445 1 97.62 216 ARG B N 1
ATOM 4090 C CA . ARG B 1 216 ? -20.172 -1.916 9.453 1 97.62 216 ARG B CA 1
ATOM 4091 C C . ARG B 1 216 ? -19.422 -2.51 10.641 1 97.62 216 ARG B C 1
ATOM 4093 O O . ARG B 1 216 ? -18.328 -2.049 10.977 1 97.62 216 ARG B O 1
ATOM 4100 N N . ARG B 1 217 ? -20.078 -3.529 11.234 1 97.75 217 ARG B N 1
ATOM 4101 C CA . ARG B 1 217 ? -19.359 -4.238 12.289 1 97.75 217 ARG B CA 1
ATOM 4102 C C . ARG B 1 217 ? -18.047 -4.82 11.766 1 97.75 217 ARG B C 1
ATOM 4104 O O . ARG B 1 217 ? -18 -5.359 10.656 1 97.75 217 ARG B O 1
ATOM 4111 N N . GLY B 1 218 ? -16.984 -4.75 12.641 1 97.81 218 GLY B N 1
ATOM 4112 C CA . GLY B 1 218 ? -15.68 -5.219 12.219 1 97.81 218 GLY B CA 1
ATOM 4113 C C . GLY B 1 218 ? -14.922 -4.203 11.375 1 97.81 218 GLY B C 1
ATOM 4114 O O . GLY B 1 218 ? -13.969 -4.555 10.688 1 97.81 218 GLY B O 1
ATOM 4115 N N . GLY B 1 219 ? -15.367 -2.979 11.359 1 98.25 219 GLY B N 1
ATOM 4116 C CA . GLY B 1 219 ? -14.734 -1.936 10.57 1 98.25 219 GLY B CA 1
ATOM 4117 C C . GLY B 1 219 ? -13.344 -1.579 11.055 1 98.25 219 GLY B C 1
ATOM 4118 O O . GLY B 1 219 ? -12.859 -2.139 12.047 1 98.25 219 GLY B O 1
ATOM 4119 N N . TYR B 1 220 ? -12.648 -0.685 10.391 1 98.94 220 TYR B N 1
ATOM 4120 C CA . TYR B 1 220 ? -11.273 -0.279 10.633 1 98.94 220 TYR B CA 1
ATOM 4121 C C . TYR B 1 220 ? -11.117 1.23 10.492 1 98.94 220 TYR B C 1
ATOM 4123 O O . TYR B 1 220 ? -11.625 1.826 9.539 1 98.94 220 TYR B O 1
ATOM 4131 N N . LEU B 1 221 ? -10.477 1.873 11.43 1 98.94 221 LEU B N 1
ATOM 4132 C CA . LEU B 1 221 ? -10.266 3.318 11.406 1 98.94 221 LEU B CA 1
ATOM 4133 C C . LEU B 1 221 ? -8.828 3.656 11.031 1 98.94 221 LEU B C 1
ATOM 4135 O O . LEU B 1 221 ? -7.891 3.074 11.578 1 98.94 221 LEU B O 1
ATOM 4139 N N . ILE B 1 222 ? -8.648 4.492 10.086 1 98.94 222 ILE B N 1
ATOM 4140 C CA . ILE B 1 222 ? -7.371 5.133 9.789 1 98.94 222 ILE B CA 1
ATOM 4141 C C . ILE B 1 222 ? -7.453 6.625 10.109 1 98.94 222 ILE B C 1
ATOM 4143 O O . ILE B 1 222 ? -8.125 7.379 9.406 1 98.94 222 ILE B O 1
ATOM 4147 N N . HIS B 1 223 ? -6.766 7.016 11.172 1 98.88 223 HIS B N 1
ATOM 4148 C CA . HIS B 1 223 ? -6.855 8.383 11.672 1 98.88 223 HIS B CA 1
ATOM 4149 C C . HIS B 1 223 ? -5.543 9.133 11.461 1 98.88 223 HIS B C 1
ATOM 4151 O O . HIS B 1 223 ? -4.609 9 12.25 1 98.88 223 HIS B O 1
ATOM 4157 N N . VAL B 1 224 ? -5.543 9.992 10.438 1 98.44 224 VAL B N 1
ATOM 4158 C CA . VAL B 1 224 ? -4.336 10.703 10.031 1 98.44 224 VAL B CA 1
ATOM 4159 C C . VAL B 1 224 ? -4.641 12.195 9.898 1 98.44 224 VAL B C 1
ATOM 4161 O O . VAL B 1 224 ? -3.898 12.93 9.242 1 98.44 224 VAL B O 1
ATOM 4164 N N . GLY B 1 225 ? -5.75 12.641 10.445 1 96.5 225 GLY B N 1
ATOM 4165 C CA . GLY B 1 225 ? -6.098 14.055 10.469 1 96.5 225 GLY B CA 1
ATOM 4166 C C . GLY B 1 225 ? -5.473 14.805 11.625 1 96.5 225 GLY B C 1
ATOM 4167 O O . GLY B 1 225 ? -4.262 15.039 11.641 1 96.5 225 GLY B O 1
ATOM 4168 N N . ARG B 1 226 ? -6.34 15.125 12.609 1 96.31 226 ARG B N 1
ATOM 4169 C CA . ARG B 1 226 ? -5.918 15.766 13.852 1 96.31 226 ARG B CA 1
ATOM 4170 C C . ARG B 1 226 ? -6.352 14.945 15.062 1 96.31 226 ARG B C 1
ATOM 4172 O O . ARG B 1 226 ? -7.457 14.398 15.086 1 96.31 226 ARG B O 1
ATOM 4179 N N . GLY B 1 227 ? -5.469 14.883 16.016 1 97.62 227 GLY B N 1
ATOM 4180 C CA . GLY B 1 227 ? -5.723 14.039 17.172 1 97.62 227 GLY B CA 1
ATOM 4181 C C . GLY B 1 227 ? -7.035 14.352 17.859 1 97.62 227 GLY B C 1
ATOM 4182 O O . GLY B 1 227 ? -7.719 13.445 18.344 1 97.62 227 GLY B O 1
ATOM 4183 N N . GLU B 1 228 ? -7.453 15.625 17.844 1 97.06 228 GLU B N 1
ATOM 4184 C CA . GLU B 1 228 ? -8.617 16.094 18.594 1 97.06 228 GLU B CA 1
ATOM 4185 C C . GLU B 1 228 ? -9.914 15.641 17.938 1 97.06 228 GLU B C 1
ATOM 4187 O O . GLU B 1 228 ? -10.984 15.742 18.531 1 97.06 228 GLU B O 1
ATOM 4192 N N . HIS B 1 229 ? -9.836 15.016 16.797 1 98.5 229 HIS B N 1
ATOM 4193 C CA . HIS B 1 229 ? -11.016 14.453 16.156 1 98.5 229 HIS B CA 1
ATOM 4194 C C . HIS B 1 229 ? -11.523 13.227 16.906 1 98.5 229 HIS B C 1
ATOM 4196 O O . HIS B 1 229 ? -12.711 12.906 16.859 1 98.5 229 HIS B O 1
ATOM 4202 N N . LEU B 1 230 ? -10.664 12.539 17.578 1 98.88 230 LEU B N 1
ATOM 4203 C CA . LEU B 1 230 ? -10.945 11.203 18.094 1 98.88 230 LEU B CA 1
ATOM 4204 C C . LEU B 1 230 ? -11.266 11.266 19.578 1 98.88 230 LEU B C 1
ATOM 4206 O O . LEU B 1 230 ? -10.562 11.922 20.344 1 98.88 230 LEU B O 1
ATOM 4210 N N . VAL B 1 231 ? -12.266 10.68 19.969 1 98.81 231 VAL B N 1
ATOM 4211 C CA . VAL B 1 231 ? -12.547 10.391 21.375 1 98.81 231 VAL B CA 1
ATOM 4212 C C . VAL B 1 231 ? -11.945 9.039 21.75 1 98.81 231 VAL B C 1
ATOM 4214 O O . VAL B 1 231 ? -12.5 7.992 21.438 1 98.81 231 VAL B O 1
ATOM 4217 N N . ASP B 1 232 ? -10.867 9.094 22.5 1 98.69 232 ASP B N 1
ATOM 4218 C CA . ASP B 1 232 ? -10.047 7.918 22.75 1 98.69 232 ASP B CA 1
ATOM 4219 C C . ASP B 1 232 ? -10.867 6.805 23.391 1 98.69 232 ASP B C 1
ATOM 4221 O O . ASP B 1 232 ? -10.797 5.648 22.969 1 98.69 232 ASP B O 1
ATOM 4225 N N . GLN B 1 233 ? -11.664 7.184 24.359 1 98.5 233 GLN B N 1
ATOM 4226 C CA . GLN B 1 233 ? -12.414 6.184 25.109 1 98.5 233 GLN B CA 1
ATOM 4227 C C . GLN B 1 233 ? -13.438 5.484 24.219 1 98.5 233 GLN B C 1
ATOM 4229 O O . GLN B 1 233 ? -13.719 4.297 24.406 1 98.5 233 GLN B O 1
ATOM 4234 N N . ASP B 1 234 ? -13.922 6.207 23.312 1 98.81 234 ASP B N 1
ATOM 4235 C CA . ASP B 1 234 ? -14.914 5.625 22.422 1 98.81 234 ASP B CA 1
ATOM 4236 C C . ASP B 1 234 ? -14.266 4.645 21.438 1 98.81 234 ASP B C 1
ATOM 4238 O O . ASP B 1 234 ? -14.867 3.629 21.078 1 98.81 234 ASP B O 1
ATOM 4242 N N . LEU B 1 235 ? -13.078 4.945 21 1 98.88 235 LEU B N 1
ATOM 4243 C CA . LEU B 1 235 ? -12.359 4.008 20.156 1 98.88 235 LEU B CA 1
ATOM 4244 C C . LEU B 1 235 ? -12.07 2.705 20.891 1 98.88 235 LEU B C 1
ATOM 4246 O O . LEU B 1 235 ? -12.305 1.618 20.359 1 98.88 235 LEU B O 1
ATOM 4250 N N . LEU B 1 236 ? -11.586 2.861 22.094 1 98.75 236 LEU B N 1
ATOM 4251 C CA . LEU B 1 236 ? -11.281 1.678 22.891 1 98.75 236 LEU B CA 1
ATOM 4252 C C . LEU B 1 236 ? -12.531 0.823 23.094 1 98.75 236 LEU B C 1
ATOM 4254 O O . LEU B 1 236 ? -12.477 -0.402 22.969 1 98.75 236 LEU B O 1
ATOM 4258 N N . ALA B 1 237 ? -13.633 1.489 23.406 1 98.75 237 ALA B N 1
ATOM 4259 C CA . ALA B 1 237 ? -14.891 0.772 23.594 1 98.75 237 ALA B CA 1
ATOM 4260 C C . ALA B 1 237 ? -15.312 0.063 22.312 1 98.75 237 ALA B C 1
ATOM 4262 O O . ALA B 1 237 ? -15.766 -1.082 22.344 1 98.75 237 ALA B O 1
ATOM 4263 N N . ALA B 1 238 ? -15.188 0.715 21.156 1 98.81 238 ALA B N 1
ATOM 4264 C CA . ALA B 1 238 ? -15.562 0.144 19.859 1 98.81 238 ALA B CA 1
ATOM 4265 C C . ALA B 1 238 ? -14.695 -1.064 19.516 1 98.81 238 ALA B C 1
ATOM 4267 O O . ALA B 1 238 ? -15.18 -2.041 18.938 1 98.81 238 ALA B O 1
ATOM 4268 N N . LEU B 1 239 ? -13.445 -1.034 19.859 1 98.69 239 LEU B N 1
ATOM 4269 C CA . LEU B 1 239 ? -12.539 -2.148 19.625 1 98.69 239 LEU B CA 1
ATOM 4270 C C . LEU B 1 239 ? -12.867 -3.32 20.547 1 98.69 239 LEU B C 1
ATOM 4272 O O . LEU B 1 239 ? -12.914 -4.469 20.109 1 98.69 239 LEU B O 1
ATOM 4276 N N . ASP B 1 240 ? -13.109 -3.023 21.781 1 98 240 ASP B N 1
ATOM 4277 C CA . ASP B 1 240 ? -13.406 -4.055 22.781 1 98 240 ASP B CA 1
ATOM 4278 C C . ASP B 1 240 ? -14.688 -4.801 22.438 1 98 240 ASP B C 1
ATOM 4280 O O . ASP B 1 240 ? -14.789 -6.008 22.656 1 98 240 ASP B O 1
ATOM 4284 N N . SER B 1 241 ? -15.688 -4.145 21.891 1 98 241 SER B N 1
ATOM 4285 C CA . SER B 1 241 ? -16.984 -4.75 21.578 1 98 241 SER B CA 1
ATOM 4286 C C . SER B 1 241 ? -16.938 -5.477 20.234 1 98 241 SER B C 1
ATOM 4288 O O . SER B 1 241 ? -17.875 -6.211 19.891 1 98 241 SER B O 1
ATOM 4290 N N . GLY B 1 242 ? -15.938 -5.188 19.453 1 98 242 GLY B N 1
ATOM 4291 C CA . GLY B 1 242 ? -15.852 -5.777 18.125 1 98 242 GLY B CA 1
ATOM 4292 C C . GLY B 1 242 ? -16.531 -4.941 17.047 1 98 242 GLY B C 1
ATOM 4293 O O . GLY B 1 242 ? -16.578 -5.336 15.891 1 98 242 GLY B O 1
ATOM 4294 N N . GLN B 1 243 ? -17.031 -3.814 17.484 1 98.38 243 GLN B N 1
ATOM 4295 C CA . GLN B 1 243 ? -17.578 -2.893 16.484 1 98.38 243 GLN B CA 1
ATOM 4296 C C . GLN B 1 243 ? -16.5 -2.492 15.469 1 98.38 243 GLN B C 1
ATOM 4298 O O . GLN B 1 243 ? -16.781 -2.436 14.266 1 98.38 243 GLN B O 1
ATOM 4303 N N . LEU B 1 244 ? -15.367 -2.227 15.93 1 98.69 244 LEU B N 1
ATOM 4304 C CA . LEU B 1 244 ? -14.188 -2.061 15.086 1 98.69 244 LEU B CA 1
ATOM 4305 C C . LEU B 1 244 ? -13.219 -3.217 15.281 1 98.69 244 LEU B C 1
ATOM 4307 O O . LEU B 1 244 ? -13 -3.676 16.406 1 98.69 244 LEU B O 1
ATOM 4311 N N . ALA B 1 245 ? -12.672 -3.686 14.203 1 98.38 245 ALA B N 1
ATOM 4312 C CA . ALA B 1 245 ? -11.68 -4.758 14.242 1 98.38 245 ALA B CA 1
ATOM 4313 C C . ALA B 1 245 ? -10.289 -4.211 14.555 1 98.38 245 ALA B C 1
ATOM 4315 O O . ALA B 1 245 ? -9.406 -4.953 14.984 1 98.38 245 ALA B O 1
ATOM 4316 N N . GLY B 1 246 ? -10.086 -2.9 14.305 1 98.69 246 GLY B N 1
ATOM 4317 C CA . GLY B 1 246 ? -8.789 -2.287 14.539 1 98.69 246 GLY B CA 1
ATOM 4318 C C . GLY B 1 246 ? -8.742 -0.824 14.141 1 98.69 246 GLY B C 1
ATOM 4319 O O . GLY B 1 246 ? -9.742 -0.264 13.688 1 98.69 246 GLY B O 1
ATOM 4320 N N . ALA B 1 247 ? -7.57 -0.228 14.328 1 98.94 247 ALA B N 1
ATOM 4321 C CA . ALA B 1 247 ? -7.352 1.171 13.969 1 98.94 247 ALA B CA 1
ATOM 4322 C C . ALA B 1 247 ? -5.875 1.447 13.703 1 98.94 247 ALA B C 1
ATOM 4324 O O . ALA B 1 247 ? -5.004 0.791 14.281 1 98.94 247 ALA B O 1
ATOM 4325 N N . ALA B 1 248 ? -5.609 2.299 12.82 1 98.88 248 ALA B N 1
ATOM 4326 C CA . ALA B 1 248 ? -4.305 2.922 12.602 1 98.88 248 ALA B CA 1
ATOM 4327 C C . ALA B 1 248 ? -4.328 4.395 12.992 1 98.88 248 ALA B C 1
ATOM 4329 O O . ALA B 1 248 ? -5.109 5.18 12.445 1 98.88 248 ALA B O 1
ATOM 4330 N N . LEU B 1 249 ? -3.537 4.727 13.914 1 98.88 249 LEU B N 1
ATOM 4331 C CA . LEU B 1 249 ? -3.525 6.082 14.453 1 98.88 249 LEU B CA 1
ATOM 4332 C C . LEU B 1 249 ? -2.166 6.738 14.25 1 98.88 249 LEU B C 1
ATOM 4334 O O . LEU B 1 249 ? -1.14 6.199 14.672 1 98.88 249 LEU B O 1
ATOM 4338 N N . ASP B 1 250 ? -2.17 7.891 13.648 1 98.75 250 ASP B N 1
ATOM 4339 C CA . ASP B 1 250 ? -0.93 8.617 13.406 1 98.75 250 ASP B CA 1
ATOM 4340 C C . ASP B 1 250 ? -0.935 9.969 14.133 1 98.75 250 ASP B C 1
ATOM 4342 O O . ASP B 1 250 ? 0.103 10.617 14.242 1 98.75 250 ASP B O 1
ATOM 4346 N N . VAL B 1 251 ? -2.094 10.406 14.609 1 98.19 251 VAL B N 1
ATOM 4347 C CA . VAL B 1 251 ? -2.236 11.688 15.305 1 98.19 251 VAL B CA 1
ATOM 4348 C C . VAL B 1 251 ? -2.982 11.484 16.625 1 98.19 251 VAL B C 1
ATOM 4350 O O . VAL B 1 251 ? -3.799 10.57 16.734 1 98.19 251 VAL B O 1
ATOM 4353 N N . PHE B 1 252 ? -2.707 12.312 17.531 1 98.06 252 PHE B N 1
ATOM 4354 C CA . PHE B 1 252 ? -3.205 12.141 18.891 1 98.06 252 PHE B CA 1
ATOM 4355 C C . PHE B 1 252 ? -3.477 13.492 19.547 1 98.06 252 PHE B C 1
ATOM 4357 O O . PHE B 1 252 ? -2.875 14.5 19.172 1 98.06 252 PHE B O 1
ATOM 4364 N N . ALA B 1 253 ? -4.367 13.492 20.484 1 95.75 253 ALA B N 1
ATOM 4365 C CA . ALA B 1 253 ? -4.699 14.727 21.188 1 95.75 253 ALA B CA 1
ATOM 4366 C C . ALA B 1 253 ? -3.469 15.305 21.891 1 95.75 253 ALA B C 1
ATOM 4368 O O . ALA B 1 253 ? -3.289 16.516 21.938 1 95.75 253 ALA B O 1
ATOM 4369 N N . ALA B 1 254 ? -2.697 14.422 22.422 1 95.12 254 ALA B N 1
ATOM 4370 C CA . ALA B 1 254 ? -1.423 14.805 23.016 1 95.12 254 ALA B CA 1
ATOM 4371 C C . ALA B 1 254 ? -0.252 14.164 22.281 1 95.12 254 ALA B C 1
ATOM 4373 O O . ALA B 1 254 ? -0.203 12.938 22.125 1 95.12 254 ALA B O 1
ATOM 4374 N N . GLU B 1 255 ? 0.657 14.992 21.844 1 94.38 255 GLU B N 1
ATOM 4375 C CA . GLU B 1 255 ? 1.858 14.523 21.156 1 94.38 255 GLU B CA 1
ATOM 4376 C C . GLU B 1 255 ? 3.117 15.125 21.781 1 94.38 255 GLU B C 1
ATOM 4378 O O . GLU B 1 255 ? 3.203 16.344 21.953 1 94.38 255 GLU B O 1
ATOM 4383 N N . PRO B 1 256 ? 4.016 14.297 22.188 1 96.19 256 PRO B N 1
ATOM 4384 C CA . PRO B 1 256 ? 4.109 12.844 21.984 1 96.19 256 PRO B CA 1
ATOM 4385 C C . PRO B 1 256 ? 3.068 12.078 22.797 1 96.19 256 PRO B C 1
ATOM 4387 O O . PRO B 1 256 ? 2.652 12.523 23.859 1 96.19 256 PRO B O 1
ATOM 4390 N N . LEU B 1 257 ? 2.707 10.914 22.219 1 98 257 LEU B N 1
ATOM 4391 C CA . LEU B 1 257 ? 1.787 10.039 22.938 1 98 257 LEU B CA 1
ATOM 4392 C C . LEU B 1 257 ? 2.42 9.516 24.219 1 98 257 LEU B C 1
ATOM 4394 O O . LEU B 1 257 ? 3.502 8.93 24.188 1 98 257 LEU B O 1
ATOM 4398 N N . PRO B 1 258 ? 1.793 9.844 25.359 1 97.56 258 PRO B N 1
ATOM 4399 C CA . PRO B 1 258 ? 2.389 9.375 26.625 1 97.56 258 PRO B CA 1
ATOM 4400 C C . PRO B 1 258 ? 2.65 7.871 26.625 1 97.56 258 PRO B C 1
ATOM 4402 O O . PRO B 1 258 ? 1.812 7.094 26.156 1 97.56 258 PRO B O 1
ATOM 4405 N N . PRO B 1 259 ? 3.756 7.453 27.141 1 96.81 259 PRO B N 1
ATOM 4406 C CA . PRO B 1 259 ? 4.137 6.039 27.109 1 96.81 259 PRO B CA 1
ATOM 4407 C C . PRO B 1 259 ? 3.125 5.137 27.812 1 96.81 259 PRO B C 1
ATOM 4409 O O . PRO B 1 259 ? 3.088 3.928 27.562 1 96.81 259 PRO B O 1
ATOM 4412 N N . THR B 1 260 ? 2.326 5.676 28.641 1 97.25 260 THR B N 1
ATOM 4413 C CA . THR B 1 260 ? 1.366 4.883 29.406 1 97.25 260 THR B CA 1
ATOM 4414 C C . THR B 1 260 ? 0.033 4.793 28.672 1 97.25 260 THR B C 1
ATOM 4416 O O . THR B 1 260 ? -0.88 4.094 29.109 1 97.25 260 THR B O 1
ATOM 4419 N N . HIS B 1 261 ? -0.068 5.562 27.672 1 98 261 HIS B N 1
ATOM 4420 C CA . HIS B 1 261 ? -1.345 5.566 26.969 1 98 261 HIS B CA 1
ATOM 4421 C C . HIS B 1 261 ? -1.703 4.172 26.469 1 98 261 HIS B C 1
ATOM 4423 O O . HIS B 1 261 ? -0.853 3.469 25.906 1 98 261 HIS B O 1
ATOM 4429 N N . PRO B 1 262 ? -2.912 3.746 26.5 1 97.88 262 PRO B N 1
ATOM 4430 C CA . PRO B 1 262 ? -3.305 2.373 26.172 1 97.88 262 PRO B CA 1
ATOM 4431 C C . PRO B 1 262 ? -3.174 2.059 24.688 1 97.88 262 PRO B C 1
ATOM 4433 O O . PRO B 1 262 ? -3.113 0.888 24.312 1 97.88 262 PRO B O 1
ATOM 4436 N N . PHE B 1 263 ? -3.139 3.039 23.844 1 98.5 263 PHE B N 1
ATOM 4437 C CA . PHE B 1 263 ? -3.059 2.809 22.406 1 98.5 263 PHE B CA 1
ATOM 4438 C C . PHE B 1 263 ? -1.788 2.047 22.047 1 98.5 263 PHE B C 1
ATOM 4440 O O . PHE B 1 263 ? -1.779 1.246 21.109 1 98.5 263 PHE B O 1
ATOM 4447 N N . TRP B 1 264 ? -0.712 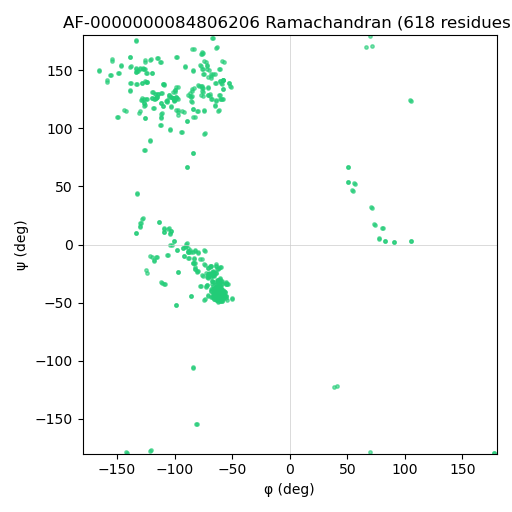2.232 22.859 1 98.12 264 TRP B N 1
ATOM 4448 C CA . TRP B 1 264 ? 0.573 1.608 22.562 1 98.12 264 TRP B CA 1
ATOM 4449 C C . TRP B 1 264 ? 0.459 0.087 22.594 1 98.12 264 TRP B C 1
ATOM 4451 O O . TRP B 1 264 ? 1.094 -0.604 21.797 1 98.12 264 TRP B O 1
ATOM 4461 N N . ARG B 1 265 ? -0.416 -0.418 23.391 1 96.12 265 ARG B N 1
ATOM 4462 C CA . ARG B 1 265 ? -0.358 -1.84 23.719 1 96.12 265 ARG B CA 1
ATOM 4463 C C . ARG B 1 265 ? -1.597 -2.568 23.203 1 96.12 265 ARG B C 1
ATOM 4465 O O . ARG B 1 265 ? -1.672 -3.797 23.266 1 96.12 265 ARG B O 1
ATOM 4472 N N . HIS B 1 266 ? -2.518 -1.821 22.797 1 96.94 266 HIS B N 1
ATOM 4473 C CA . HIS B 1 266 ? -3.715 -2.482 22.281 1 96.94 266 HIS B CA 1
ATOM 4474 C C . HIS B 1 266 ? -3.393 -3.354 21.078 1 96.94 266 HIS B C 1
ATOM 4476 O O . HIS B 1 266 ? -2.799 -2.879 20.109 1 96.94 266 HIS B O 1
ATOM 4482 N N . PRO B 1 267 ? -3.783 -4.559 21.047 1 95.69 267 PRO B N 1
ATOM 4483 C CA . PRO B 1 267 ? -3.346 -5.492 20 1 95.69 267 PRO B CA 1
ATOM 4484 C C . PRO B 1 267 ? -3.914 -5.145 18.625 1 95.69 267 PRO B C 1
ATOM 4486 O O . PRO B 1 267 ? -3.387 -5.598 17.609 1 95.69 267 PRO B O 1
ATOM 4489 N N . ASN B 1 268 ? -4.969 -4.359 18.594 1 97.69 268 ASN B N 1
ATOM 4490 C CA . ASN B 1 268 ? -5.629 -4.082 17.328 1 97.69 268 ASN B CA 1
ATOM 4491 C C . ASN B 1 268 ? -5.402 -2.643 16.875 1 97.69 268 ASN B C 1
ATOM 4493 O O . ASN B 1 268 ? -6.121 -2.135 16.016 1 97.69 268 ASN B O 1
ATOM 4497 N N . ILE B 1 269 ? -4.457 -1.947 17.484 1 98.62 269 ILE B N 1
ATOM 4498 C CA . ILE B 1 269 ? -4.137 -0.579 17.094 1 98.62 269 ILE B CA 1
ATOM 4499 C C . ILE B 1 269 ? -2.703 -0.514 16.578 1 98.62 269 ILE B C 1
ATOM 4501 O O . ILE B 1 269 ? -1.792 -1.088 17.172 1 98.62 269 ILE B O 1
ATOM 4505 N N . VAL B 1 270 ? -2.486 0.058 15.438 1 98.69 270 VAL B N 1
ATOM 4506 C CA . VAL B 1 270 ? -1.163 0.418 14.938 1 98.69 270 VAL B CA 1
ATOM 4507 C C . VAL B 1 270 ? -0.902 1.901 15.195 1 98.69 270 VAL B C 1
ATOM 4509 O O . VAL B 1 270 ? -1.713 2.754 14.82 1 98.69 270 VAL B O 1
ATOM 4512 N N . VAL B 1 271 ? 0.177 2.207 15.82 1 98.69 271 VAL B N 1
ATOM 4513 C CA . VAL B 1 271 ? 0.516 3.574 16.203 1 98.69 271 VAL B CA 1
ATOM 4514 C C . VAL B 1 271 ? 1.756 4.031 15.438 1 98.69 271 VAL B C 1
ATOM 4516 O O . VAL B 1 271 ? 2.754 3.311 15.375 1 98.69 271 VAL B O 1
ATOM 4519 N N . THR B 1 272 ? 1.719 5.141 14.836 1 98.5 272 THR B N 1
ATOM 4520 C CA . THR B 1 272 ? 2.871 5.84 14.273 1 98.5 272 THR B CA 1
ATOM 4521 C C . THR B 1 272 ? 2.943 7.27 14.805 1 98.5 272 THR B C 1
ATOM 4523 O O . THR B 1 272 ? 1.929 7.836 15.219 1 98.5 272 THR B O 1
ATOM 4526 N N . PRO B 1 273 ? 4.086 7.883 14.922 1 97.94 273 PRO B N 1
ATOM 4527 C CA . PRO B 1 273 ? 4.293 9.164 15.609 1 97.94 273 PRO B CA 1
ATOM 4528 C C . PRO B 1 273 ? 4.121 10.359 14.68 1 97.94 273 PRO B C 1
ATOM 4530 O O . PRO B 1 273 ? 5.059 11.148 14.5 1 97.94 273 PRO B O 1
ATOM 4533 N N . HIS B 1 274 ? 2.834 10.555 14.211 1 96.25 274 HIS B N 1
ATOM 4534 C CA . HIS B 1 274 ? 2.518 11.703 13.367 1 96.25 274 HIS B CA 1
ATOM 4535 C C . HIS B 1 274 ? 3.494 11.82 12.203 1 96.25 274 HIS B C 1
ATOM 4537 O O . HIS B 1 274 ? 4.07 12.883 11.977 1 96.25 274 HIS B O 1
ATOM 4543 N N . ASP B 1 275 ? 3.596 10.719 11.477 1 95.69 275 ASP B N 1
ATOM 4544 C CA . ASP B 1 275 ? 4.633 10.633 10.453 1 95.69 275 ASP B CA 1
ATOM 4545 C C . ASP B 1 275 ? 4.047 10.188 9.117 1 95.69 275 ASP B C 1
ATOM 4547 O O . ASP B 1 275 ? 4.766 9.664 8.266 1 95.69 275 ASP B O 1
ATOM 4551 N N . ALA B 1 276 ? 2.756 10.305 8.93 1 96.88 276 ALA B N 1
ATOM 4552 C CA . ALA B 1 276 ? 2.111 9.875 7.691 1 96.88 276 ALA B CA 1
ATOM 4553 C C . ALA B 1 276 ? 2.623 10.68 6.5 1 96.88 276 ALA B C 1
ATOM 4555 O O . ALA B 1 276 ? 2.879 10.117 5.43 1 96.88 276 ALA B O 1
ATOM 4556 N N . SER B 1 277 ? 2.727 11.984 6.715 1 94.56 277 SER B N 1
ATOM 4557 C CA . SER B 1 277 ? 3.234 12.836 5.645 1 94.56 277 SER B CA 1
ATOM 4558 C C . SER B 1 277 ? 3.607 14.219 6.168 1 94.56 277 SER B C 1
ATOM 4560 O O . SER B 1 277 ? 3.031 14.688 7.152 1 94.56 277 SER B O 1
ATOM 4562 N N . ASP B 1 278 ? 4.57 14.789 5.523 1 91.81 278 ASP B N 1
ATOM 4563 C CA . ASP B 1 278 ? 4.992 16.156 5.805 1 91.81 278 ASP B CA 1
ATOM 4564 C C . ASP B 1 278 ? 5.027 17 4.531 1 91.81 278 ASP B C 1
ATOM 4566 O O . ASP B 1 278 ? 5.211 16.453 3.436 1 91.81 278 ASP B O 1
ATOM 4570 N N . VAL B 1 279 ? 4.805 18.234 4.789 1 91.12 279 VAL B N 1
ATOM 4571 C CA . VAL B 1 279 ? 5.066 19.141 3.67 1 91.12 279 VAL B CA 1
ATOM 4572 C C . VAL B 1 279 ? 6.57 19.359 3.527 1 91.12 279 VAL B C 1
ATOM 4574 O O . VAL B 1 279 ? 7.32 19.219 4.496 1 91.12 279 VAL B O 1
ATOM 4577 N N . SER B 1 280 ? 6.945 19.672 2.309 1 90.19 280 SER B N 1
ATOM 4578 C CA . SER B 1 280 ? 8.359 19.969 2.09 1 90.19 280 SER B CA 1
ATOM 4579 C C . SER B 1 280 ? 8.68 21.422 2.418 1 90.19 280 SER B C 1
ATOM 4581 O O . SER B 1 280 ? 7.836 22.297 2.244 1 90.19 280 SER B O 1
ATOM 4583 N N . VAL B 1 281 ? 9.875 21.594 2.836 1 90.75 281 VAL B N 1
ATOM 4584 C CA . VAL B 1 281 ? 10.336 22.953 3.094 1 90.75 281 VAL B CA 1
ATOM 4585 C C . VAL B 1 281 ? 10.305 23.766 1.799 1 90.75 281 VAL B C 1
ATOM 4587 O O . VAL B 1 281 ? 10.008 24.953 1.815 1 90.75 281 VAL B O 1
ATOM 4590 N N . ASP B 1 282 ? 10.523 23.078 0.719 1 91.44 282 ASP B N 1
ATOM 4591 C CA . ASP B 1 282 ? 10.453 23.734 -0.587 1 91.44 282 ASP B CA 1
ATOM 4592 C C . ASP B 1 282 ? 9.047 24.266 -0.852 1 91.44 282 ASP B C 1
ATOM 4594 O O . ASP B 1 282 ? 8.891 25.375 -1.393 1 91.44 282 ASP B O 1
ATOM 4598 N N . SER B 1 283 ? 8.133 23.469 -0.483 1 92.69 283 SER B N 1
ATOM 4599 C CA . SER B 1 283 ? 6.758 23.906 -0.681 1 92.69 283 SER B CA 1
ATOM 4600 C C . SER B 1 283 ? 6.41 25.078 0.229 1 92.69 283 SER B C 1
ATOM 4602 O O . SER B 1 283 ? 5.668 25.984 -0.166 1 92.69 283 SER B O 1
ATOM 4604 N N . VAL B 1 284 ? 6.879 25.078 1.425 1 93.88 284 VAL B N 1
ATOM 4605 C CA . VAL B 1 284 ? 6.68 26.188 2.342 1 93.88 284 VAL B CA 1
ATOM 4606 C C . VAL B 1 284 ? 7.293 27.453 1.753 1 93.88 284 VAL B C 1
ATOM 4608 O O . VAL B 1 284 ? 6.637 28.5 1.69 1 93.88 284 VAL B O 1
ATOM 4611 N N . ALA B 1 285 ? 8.523 27.344 1.256 1 93.69 285 ALA B N 1
ATOM 4612 C CA . ALA B 1 285 ? 9.227 28.484 0.669 1 93.69 285 ALA B CA 1
ATOM 4613 C C . ALA B 1 285 ? 8.469 29.031 -0.538 1 93.69 285 ALA B C 1
ATOM 4615 O O . ALA B 1 285 ? 8.281 30.25 -0.664 1 93.69 285 ALA B O 1
ATOM 4616 N N . ALA B 1 286 ? 8.062 28.109 -1.341 1 94.38 286 ALA B N 1
ATOM 4617 C CA . ALA B 1 286 ? 7.324 28.531 -2.529 1 94.38 286 ALA B CA 1
ATOM 4618 C C . ALA B 1 286 ? 6.039 29.25 -2.148 1 94.38 286 ALA B C 1
ATOM 4620 O O . ALA B 1 286 ? 5.668 30.25 -2.777 1 94.38 286 ALA B O 1
ATOM 4621 N N . THR B 1 287 ? 5.367 28.766 -1.165 1 95.5 287 THR B N 1
ATOM 4622 C CA . THR B 1 287 ? 4.129 29.375 -0.695 1 95.5 287 THR B CA 1
ATOM 4623 C C . THR B 1 287 ? 4.398 30.781 -0.131 1 95.5 287 THR B C 1
ATOM 4625 O O . THR B 1 287 ? 3.635 31.703 -0.384 1 95.5 287 THR B O 1
ATOM 4628 N N . LEU B 1 288 ? 5.465 30.953 0.589 1 95.44 288 LEU B N 1
ATOM 4629 C CA . LEU B 1 288 ? 5.828 32.25 1.158 1 95.44 288 LEU B CA 1
ATOM 4630 C C . LEU B 1 288 ? 6.102 33.281 0.059 1 95.44 288 LEU B C 1
ATOM 4632 O O . LEU B 1 288 ? 5.617 34.406 0.124 1 95.44 288 LEU B O 1
ATOM 4636 N N . VAL B 1 289 ? 6.812 32.812 -0.955 1 96.56 289 VAL B N 1
ATOM 4637 C CA . VAL B 1 289 ? 7.145 33.688 -2.061 1 96.56 289 VAL B CA 1
ATOM 4638 C C . VAL B 1 289 ? 5.871 34.094 -2.805 1 96.56 289 VAL B C 1
ATOM 4640 O O . VAL B 1 289 ? 5.664 35.281 -3.109 1 96.56 289 VAL B O 1
ATOM 4643 N N . ALA B 1 290 ? 5.07 33.125 -3.066 1 97.38 290 ALA B N 1
ATOM 4644 C CA . ALA B 1 290 ? 3.814 33.406 -3.754 1 97.38 290 ALA B CA 1
ATOM 4645 C C . ALA B 1 290 ? 2.945 34.375 -2.938 1 97.38 290 ALA B C 1
ATOM 4647 O O . ALA B 1 290 ? 2.301 35.25 -3.492 1 97.38 290 ALA B O 1
ATOM 4648 N N . THR B 1 291 ? 2.906 34.156 -1.666 1 97.69 291 THR B N 1
ATOM 4649 C CA . THR B 1 291 ? 2.125 35 -0.77 1 97.69 291 THR B CA 1
ATOM 4650 C C . THR B 1 291 ? 2.684 36.438 -0.742 1 97.69 291 THR B C 1
ATOM 4652 O O . THR B 1 291 ? 1.931 37.406 -0.842 1 97.69 291 THR B O 1
ATOM 4655 N N . ALA B 1 292 ? 3.988 36.562 -0.667 1 97.12 292 ALA B N 1
ATOM 4656 C CA . ALA B 1 292 ? 4.641 37.875 -0.685 1 97.12 292 ALA B CA 1
ATOM 4657 C C . ALA B 1 292 ? 4.316 38.625 -1.97 1 97.12 292 ALA B C 1
ATOM 4659 O O . ALA B 1 292 ? 4.004 39.812 -1.933 1 97.12 292 ALA B O 1
ATOM 4660 N N . ASN B 1 293 ? 4.441 37.875 -3.039 1 97.62 293 ASN B N 1
ATOM 4661 C CA . ASN B 1 293 ? 4.129 38.469 -4.328 1 97.62 293 ASN B CA 1
ATOM 4662 C C . ASN B 1 293 ? 2.684 38.969 -4.383 1 97.62 293 ASN B C 1
ATOM 4664 O O . ASN B 1 293 ? 2.406 40.031 -4.926 1 97.62 293 ASN B O 1
ATOM 4668 N N . ALA B 1 294 ? 1.784 38.219 -3.881 1 97.81 294 ALA B N 1
ATOM 4669 C CA . ALA B 1 294 ? 0.374 38.594 -3.854 1 97.81 294 ALA B CA 1
ATOM 4670 C C . ALA B 1 294 ? 0.16 39.844 -3.018 1 97.81 294 ALA B C 1
ATOM 4672 O O . ALA B 1 294 ? -0.559 40.75 -3.43 1 97.81 294 ALA B O 1
ATOM 4673 N N . ILE B 1 295 ? 0.781 39.906 -1.864 1 96.69 295 ILE B N 1
ATOM 4674 C CA . ILE B 1 295 ? 0.68 41.062 -0.988 1 96.69 295 ILE B CA 1
ATOM 4675 C C . ILE B 1 295 ? 1.165 42.312 -1.726 1 96.69 295 ILE B C 1
ATOM 4677 O O . ILE B 1 295 ? 0.499 43.344 -1.71 1 96.69 295 ILE B O 1
ATOM 4681 N N . ARG B 1 296 ? 2.252 42.188 -2.398 1 96.19 296 ARG B N 1
ATOM 4682 C CA . ARG B 1 296 ? 2.824 43.312 -3.135 1 96.19 296 ARG B CA 1
ATOM 4683 C C . ARG B 1 296 ? 1.866 43.812 -4.219 1 96.19 296 ARG B C 1
ATOM 4685 O O . ARG B 1 296 ? 1.784 45 -4.488 1 96.19 296 ARG B O 1
ATOM 4692 N N . ALA B 1 297 ? 1.214 42.875 -4.754 1 96.81 297 ALA B N 1
ATOM 4693 C CA . ALA B 1 297 ? 0.323 43.188 -5.867 1 96.81 297 ALA B CA 1
ATOM 4694 C C . ALA B 1 297 ? -1.062 43.562 -5.363 1 96.81 297 ALA B C 1
ATOM 4696 O O . ALA B 1 297 ? -1.943 43.906 -6.156 1 96.81 297 ALA B O 1
ATOM 4697 N N . GLY B 1 298 ? -1.298 43.5 -4.074 1 95.62 298 GLY B N 1
ATOM 4698 C CA . GLY B 1 298 ? -2.596 43.844 -3.508 1 95.62 298 GLY B CA 1
ATOM 4699 C C . GLY B 1 298 ? -3.666 42.812 -3.826 1 95.62 298 GLY B C 1
ATOM 4700 O O . GLY B 1 298 ? -4.832 43.156 -4.023 1 95.62 298 GLY B O 1
ATOM 4701 N N . ARG B 1 299 ? -3.191 41.562 -3.943 1 96.69 299 ARG B N 1
ATOM 4702 C CA . ARG B 1 299 ? -4.102 40.469 -4.273 1 96.69 299 ARG B CA 1
ATOM 4703 C C . ARG B 1 299 ? -4.191 39.469 -3.127 1 96.69 299 ARG B C 1
ATOM 4705 O O . ARG B 1 299 ? -3.348 39.469 -2.229 1 96.69 299 ARG B O 1
ATOM 4712 N N . ARG B 1 300 ? -5.242 38.688 -3.15 1 96 300 ARG B N 1
ATOM 4713 C CA . ARG B 1 300 ? -5.379 37.594 -2.201 1 96 300 ARG B CA 1
ATOM 4714 C C . ARG B 1 300 ? -4.363 36.5 -2.492 1 96 300 ARG B C 1
ATOM 4716 O O . ARG B 1 300 ? -4.215 36.062 -3.639 1 96 300 ARG B O 1
ATOM 4723 N N . PRO B 1 301 ? -3.607 36.062 -1.45 1 97.19 301 PRO B N 1
ATOM 4724 C CA . PRO B 1 301 ? -2.637 35 -1.696 1 97.19 301 PRO B CA 1
ATOM 4725 C C . PRO B 1 301 ? -3.295 33.719 -2.172 1 97.19 301 PRO B C 1
ATOM 4727 O O . PRO B 1 301 ? -4.418 33.406 -1.77 1 97.19 301 PRO B O 1
ATOM 4730 N N . PRO B 1 302 ? -2.518 33 -2.936 1 93.62 302 PRO B N 1
ATOM 4731 C CA . PRO B 1 302 ? -2.996 31.641 -3.27 1 93.62 302 PRO B CA 1
ATOM 4732 C C . PRO B 1 302 ? -3.102 30.734 -2.049 1 93.62 302 PRO B C 1
ATOM 4734 O O . PRO B 1 302 ? -2.289 30.828 -1.126 1 93.62 302 PRO B O 1
ATOM 4737 N N . HIS B 1 303 ? -4.125 29.938 -1.918 1 92.5 303 HIS B N 1
ATOM 4738 C CA . HIS B 1 303 ? -4.344 28.922 -0.9 1 92.5 303 HIS B CA 1
ATOM 4739 C C . HIS B 1 303 ? -4.781 29.547 0.421 1 92.5 303 HIS B C 1
ATOM 4741 O O . HIS B 1 303 ? -4.699 28.906 1.472 1 92.5 303 HIS B O 1
ATOM 4747 N N . ALA B 1 304 ? -5.004 30.906 0.423 1 96.81 304 ALA B N 1
ATOM 4748 C CA . ALA B 1 304 ? -5.656 31.5 1.587 1 96.81 304 ALA B CA 1
ATOM 4749 C C . ALA B 1 304 ? -6.953 30.766 1.92 1 96.81 304 ALA B C 1
ATOM 4751 O O . ALA B 1 304 ? -7.754 30.484 1.029 1 96.81 304 ALA B O 1
ATOM 4752 N N . ILE B 1 305 ? -7.137 30.531 3.15 1 94.69 305 ILE B N 1
ATOM 4753 C CA . ILE B 1 305 ? -8.297 29.734 3.553 1 94.69 305 ILE B CA 1
ATOM 4754 C C . ILE B 1 305 ? -9.516 30.656 3.684 1 94.69 305 ILE B C 1
ATOM 4756 O O . ILE B 1 305 ? -9.391 31.875 3.611 1 94.69 305 ILE B O 1
ATOM 4760 N N . ASP B 1 306 ? -10.68 30.031 3.799 1 91.12 306 ASP B N 1
ATOM 4761 C CA . ASP B 1 306 ? -11.883 30.734 4.238 1 91.12 306 ASP B CA 1
ATOM 4762 C C . ASP B 1 306 ? -11.93 30.844 5.762 1 91.12 306 ASP B C 1
ATOM 4764 O O . ASP B 1 306 ? -12.211 29.859 6.445 1 91.12 306 ASP B O 1
ATOM 4768 N N . ARG B 1 307 ? -11.758 32.031 6.266 1 88.62 307 ARG B N 1
ATOM 4769 C CA . ARG B 1 307 ? -11.656 32.25 7.703 1 88.62 307 ARG B CA 1
ATOM 4770 C C . ARG B 1 307 ? -12.945 31.844 8.414 1 88.62 307 ARG B C 1
ATOM 4772 O O . ARG B 1 307 ? -12.914 31.391 9.555 1 88.62 307 ARG B O 1
ATOM 4779 N N . ALA B 1 308 ? -13.961 32 7.762 1 84.25 308 ALA B N 1
ATOM 4780 C CA . ALA B 1 308 ? -15.242 31.656 8.359 1 84.25 308 ALA B CA 1
ATOM 4781 C C . ALA B 1 308 ? -15.367 30.141 8.539 1 84.25 308 ALA B C 1
ATOM 4783 O O . ALA B 1 308 ? -15.977 29.672 9.5 1 84.25 308 ALA B O 1
ATOM 4784 N N . ARG B 1 309 ? -14.641 29.438 7.688 1 82.62 309 ARG B N 1
ATOM 4785 C CA . ARG B 1 309 ? -14.703 27.969 7.727 1 82.62 309 ARG B CA 1
ATOM 4786 C C . ARG B 1 309 ? -13.547 27.391 8.531 1 82.62 309 ARG B C 1
ATOM 4788 O O . ARG B 1 309 ? -13.617 26.25 9 1 82.62 309 ARG B O 1
ATOM 4795 N N . GLY B 1 310 ? -12.492 28.188 8.617 1 80.06 310 GLY B N 1
ATOM 4796 C CA . GLY B 1 310 ? -11.32 27.766 9.367 1 80.06 310 GLY B CA 1
ATOM 4797 C C . GLY B 1 310 ? -10.391 26.875 8.562 1 80.06 310 GLY B C 1
ATOM 4798 O O . GLY B 1 310 ? -9.484 26.25 9.117 1 80.06 310 GLY B O 1
ATOM 4799 N N . TYR B 1 311 ? -10.812 26.719 7.336 1 83.25 311 TYR B N 1
ATOM 4800 C CA . TYR B 1 311 ? -9.953 25.922 6.465 1 83.25 311 TYR B CA 1
ATOM 4801 C C . TYR B 1 311 ? -10.133 26.328 5.008 1 83.25 311 TYR B C 1
ATOM 4803 O O . TYR B 1 311 ? -11.117 26.984 4.652 1 83.25 311 TYR B O 1
#

Nearest PDB structures (foldseek):
  5vg6-assembly2_B  TM=9.286E-01  e=1.353E-33  Xanthobacter autotrophicus Py2
  6oxn-assembly1_A-2  TM=9.131E-01  e=1.597E-32  Escherichia coli BL21(DE3)
  6p35-assembly1_A  TM=9.180E-01  e=2.917E-32  Escherichia coli BL21(DE3)
  3kbo-assembly1_A  TM=9.201E-01  e=6.379E-32  Salmonella enterica subsp. enterica serovar Typhimurium
  4zqb-assembly1_B  TM=9.215E-01  e=5.656E-32  Cereibacter sphaeroides 2.4.1

Sequence (622 aa):
MRCALVSDRLDLRGFLGTDFARIADRIEFVDHRTDGANADIRLAVAWYPPDDAFAHYPNLRAVCSIGAGVDNITACPSLRADIDVVRIVDSAQAQMMSGFVLWHVIWHQRRFATYLAQQRDAVWQRIRQRNPREVPVAILGYGEIGQKVAADLAALGFPVMVWSRSPKSTPAAIRGFHGREGLAAMLGETEVLVNLLPLTQETQGILDGELFDRMRRGGYLIHVGRGEHLVDQDLLAALDSGQLAGAALDVFAAEPLPPTHPFWRHPNIVVTPHDASDVSVDSVAATLVATANAIRAGRRPPHAIDRARGYMRCALVSDRLDLRGFLGTDFARIADRIEFVDHRTDGANADIRLAVAWYPPDDAFAHYPNLRAVCSIGAGVDNITACPSLRADIDVVRIVDSAQAQMMSGFVLWHVIWHQRRFATYLAQQRDAVWQRIRQRNPREVPVAILGYGEIGQKVAADLAALGFPVMVWSRSPKSTPAAIRGFHGREGLAAMLGETEVLVNLLPLTQETQGILDGELFDRMRRGGYLIHVGRGEHLVDQDLLAALDSGQLAGAALDVFAAEPLPPTHPFWRHPNIVVTPHDASDVSVDSVAATLVATANAIRAGRRPPHAIDRARGY

Foldseek 3Di:
DEEEEFEPPDDVCVVLDPVCVVCCVQYHYDYQDPPAADAVHQHYEYDLGDLQRCVSHPNHAEYEYQAQACLSVLPRNNDDPRHFYFYFDALQQLVLLLVLVVVVQVCLQQVVLVVVVCVVVVHDDDDDHGQLCNAAEEEEDCPSSNVSNQVVSLVSPHQYEYEDQDDDDDDPSYHYAHHDVRLLVVQQAHQEYEYADHDDPVQFCCAALVSLQSHAFQGEYEYLHEQRNHDVVRVVVCCVVRSHVAYEHQHHPDPPDPPPDCLVPPSRYHYHPSVSGGHDSNSSSVQSSQCSVQVVVVHRGPRGDDSVVSD/DEEEEFEPPDDVCVVLDPVCVVCCVQYHYDYQDPPAADAVHQHYEYDLGDLQRCVSHPNHAEYEYQAQACLSVLPRNNDDPRHFYFYFDALQQLVLLLVLVVVVQVCLQQVVLVVVVCVVVVHDDDDDHGQLCNAAEEEEDDPPSNVSNQVVSLVSPHQYEYEDQDDDDDDPSYHYAHHDVRLLVVQQAHQEYEYADHDDPVQFCCAALVSLQSHAFQGEYEYLHEQRNHDVVRVVVCCVVRSHVAYEHQHHPDPPDPPPDCLVPPSRYHYHPSVSGGHDSNSSSVQSSQCSVQVVVVHRGPRGDDSVVSD

Organism: Rhodopseudomonas palustris (strain HaA2) (NCBI:txid316058)